Protein 5T8U (pdb70)

Solvent-accessible surface area: 31712 Å² total; per-residue (Å²): 72,52,11,8,0,26,6,97,44,71,40,2,13,31,0,6,0,0,10,13,0,0,7,67,18,4,50,65,0,20,133,52,3,129,88,53,102,140,120,152,5,80,73,20,1,0,0,6,8,71,0,62,106,0,0,4,0,0,55,12,10,33,1,137,63,54,5,59,34,72,58,3,85,148,50,50,10,76,20,0,17,14,40,3,2,11,26,19,40,9,12,16,62,10,0,0,2,0,0,1,0,10,61,48,11,25,0,4,13,0,4,68,0,2,38,42,0,8,122,87,69,18,125,10,131,24,120,28,56,23,55,39,23,0,6,24,91,37,49,64,3,1,13,6,6,22,45,92,56,195,71,6,9,4,0,17,5,12,6,8,2,87,9,89,73,131,23,21,126,104,4,55,103,99,32,5,17,7,66,121,60,54,130,8,61,18,131,63,5,22,97,3,0,13,102,5,1,21,125,36,51,53,138,140,125,86,108,142,126,65,87,154,77,78,81,50,46,132,0,17,145,23,106,76,0,25,65,31,104,45,2,90,129,26,42,88,66,0,124,64,124,95,61,5,53,22,69,101,89,97,45,127,64,73,22,158,36,116,3,32,25,8,32,2,52,8,45,15,32,37,70,139,40,81,7,42,51,12,33,1,39,9,58,5,44,22,14,54,0,0,55,56,5,65,46,8,12,111,81,135,14,30,95,41,145,131,52,15,36,107,32,9,177,80,34,130,12,56,9,80,38,40,8,38,10,0,66,13,13,18,37,138,107,60,39,11,1,0,25,5,103,49,63,43,4,4,36,0,4,0,0,8,14,0,1,2,71,23,1,38,66,1,24,130,34,10,150,66,138,83,174,148,162,11,58,66,15,0,0,0,3,10,86,0,76,113,2,0,3,0,0,50,8,4,12,0,97,33,41,5,28,43,142,39,4,178,116,46,52,13,81,7,0,17,13,41,3,1,9,20,17,40,10,13,18,63,10,0,2,1,0,0,0,0,12,57,45,11,20,12,5,5,0,3,66,0,2,41,45,0,1,126,95,64,20,130,2,133,26,54,46,67,24,64,34,18,0,12,19,108,47,31,68,2,1,10,9,3,29,46,70,64,195,63,7,11,6,0,17,7,11,2,14,4,102,24,110,182,91,22,44,94,113,7,50,44,97,83,103,99,164,102,190,116,153,64,16,19,0,24,112,73,30,132,107,8,65,18,127,66,0,30,87,5,0,12,95,12,0,22,107,74,40,118,189,126,172,165,118,69,92,54,51,126,0,26,154,33,74,79,0,27,141,31,107,78,7,77,58,39,51,104,74,0,104,62,182,104,58,5,47,25,85,92,28,96,42,121,61,46,29,143,28,98,2,28,20,10,66,0,18,3,6,22,28,43,53,154,34,81,8,125,52,13,43,0,24,6,54,1,23,16,18,44,0,0,68,63,2,70,40,13,11,110,79,140,16,108,112,42,139,132,31,16,35,79,28,7,182,155,30,110,9,41,6,33,36,20,13,57,5,0,70,15,14,22,24,140,104

Organism: Plasmodium falciparum (isolate 3D7) (NCBI:txid36329)

Structure (mmCIF, N/CA/C/O backbone):
data_5T8U
#
_entry.id   5T8U
#
_cell.length_a   120.240
_cell.length_b   120.240
_cell.length_c   134.920
_cell.angle_alpha   90.00
_cell.angle_beta   90.00
_cell.angle_gamma   120.00
#
_symmetry.space_group_name_H-M   'P 32 2 1'
#
loop_
_entity.id
_entity.type
_entity.pdbx_description
1 polymer 'Lipoate-protein ligase 1'
2 non-polymer 'LIPOIC ACID'
3 water water
#
loop_
_atom_site.group_PDB
_atom_site.id
_atom_site.type_symbol
_atom_site.label_atom_id
_atom_site.label_alt_id
_atom_site.label_comp_id
_atom_site.label_asym_id
_atom_site.label_entity_id
_atom_site.label_seq_id
_atom_site.pdbx_PDB_ins_code
_atom_site.Cartn_x
_atom_site.Cartn_y
_atom_site.Cartn_z
_atom_site.occupancy
_atom_site.B_iso_or_equiv
_atom_site.auth_seq_id
_atom_site.auth_comp_id
_atom_site.auth_asym_id
_atom_site.auth_atom_id
_atom_site.pdbx_PDB_model_num
ATOM 1 N N . GLY A 1 11 ? 77.403 703.539 305.533 1.00 98.57 21 GLY A N 1
ATOM 2 C CA . GLY A 1 11 ? 78.735 702.968 305.601 1.00 96.62 21 GLY A CA 1
ATOM 3 C C . GLY A 1 11 ? 78.795 701.554 305.055 1.00 88.34 21 GLY A C 1
ATOM 4 O O . GLY A 1 11 ? 77.759 700.953 304.773 1.00 92.82 21 GLY A O 1
ATOM 7 N N . PRO A 1 12 ? 80.006 701.018 304.905 1.00 67.00 22 PRO A N 1
ATOM 8 C CA . PRO A 1 12 ? 80.148 699.660 304.367 1.00 61.01 22 PRO A CA 1
ATOM 9 C C . PRO A 1 12 ? 79.421 698.634 305.224 1.00 61.39 22 PRO A C 1
ATOM 10 O O . PRO A 1 12 ? 79.094 698.872 306.389 1.00 62.31 22 PRO A O 1
ATOM 21 N N . LEU A 1 13 ? 79.171 697.471 304.623 1.00 64.59 23 LEU A N 1
ATOM 22 C CA . LEU A 1 13 ? 78.400 696.411 305.257 1.00 64.63 23 LEU A CA 1
ATOM 23 C C . LEU A 1 13 ? 79.156 695.092 305.203 1.00 65.19 23 LEU A C 1
ATOM 24 O O . LEU A 1 13 ? 79.817 694.776 304.207 1.00 62.99 23 LEU A O 1
ATOM 40 N N . VAL A 1 14 ? 79.035 694.324 306.282 1.00 71.40 24 VAL A N 1
ATOM 41 C CA . VAL A 1 14 ? 79.570 692.972 306.375 1.00 71.19 24 VAL A CA 1
ATOM 42 C C . VAL A 1 14 ? 78.396 692.056 306.695 1.00 68.64 24 VAL A C 1
ATOM 43 O O . VAL A 1 14 ? 77.798 692.156 307.775 1.00 73.23 24 VAL A O 1
ATOM 56 N N . LEU A 1 15 ? 78.063 691.171 305.762 1.00 59.92 25 LEU A N 1
ATOM 57 C CA . LEU A 1 15 ? 76.923 690.276 305.876 1.00 58.32 25 LEU A CA 1
ATOM 58 C C . LEU A 1 15 ? 77.416 688.836 305.922 1.00 62.11 25 LEU A C 1
ATOM 59 O O . LEU A 1 15 ? 78.417 688.488 305.284 1.00 59.87 25 LEU A O 1
ATOM 75 N N . VAL A 1 16 ? 76.711 688.003 306.682 1.00 70.84 26 VAL A N 1
ATOM 76 C CA . VAL A 1 16 ? 77.088 686.611 306.884 1.00 74.76 26 VAL A CA 1
ATOM 77 C C . VAL A 1 16 ? 75.843 685.747 306.759 1.00 72.24 26 VAL A C 1
ATOM 78 O O . VAL A 1 16 ? 74.749 686.152 307.169 1.00 76.85 26 VAL A O 1
ATOM 91 N N . SER A 1 17 ? 76.011 684.558 306.188 1.00 59.62 27 SER A N 1
ATOM 92 C CA . SER A 1 17 ? 74.953 683.560 306.112 1.00 60.09 27 SER A CA 1
ATOM 93 C C . SER A 1 17 ? 75.468 682.268 306.727 1.00 62.63 27 SER A C 1
ATOM 94 O O . SER A 1 17 ? 76.444 681.691 306.236 1.00 62.67 27 SER A O 1
ATOM 102 N N . ASN A 1 18 ? 74.821 681.823 307.804 0.92 63.95 28 ASN A N 1
ATOM 103 C CA . ASN A 1 18 ? 75.176 680.550 308.416 0.92 66.03 28 ASN A CA 1
ATOM 104 C C . ASN A 1 18 ? 74.542 679.363 307.706 0.92 67.13 28 ASN A C 1
ATOM 105 O O . ASN A 1 18 ? 74.916 678.220 307.993 0.92 65.50 28 ASN A O 1
ATOM 116 N N . ASN A 1 19 ? 73.602 679.600 306.795 1.00 75.61 29 ASN A N 1
ATOM 117 C CA . ASN A 1 19 ? 73.056 678.518 305.991 1.00 76.78 29 ASN A CA 1
ATOM 118 C C . ASN A 1 19 ? 74.152 677.923 305.115 1.00 74.66 29 ASN A C 1
ATOM 119 O O . ASN A 1 19 ? 75.110 678.601 304.733 1.00 74.64 29 ASN A O 1
ATOM 130 N N . GLN A 1 20 ? 74.007 676.634 304.798 0.97 71.75 30 GLN A N 1
ATOM 131 C CA . GLN A 1 20 ? 75.039 675.901 304.074 0.97 69.92 30 GLN A CA 1
ATOM 132 C C . GLN A 1 20 ? 74.495 675.229 302.817 0.97 71.16 30 GLN A C 1
ATOM 133 O O . GLN A 1 20 ? 75.100 674.272 302.322 0.97 71.12 30 GLN A O 1
ATOM 147 N N . ASN A 1 21 ? 73.374 675.709 302.285 0.92 74.18 31 ASN A N 1
ATOM 148 C CA . ASN A 1 21 ? 72.807 675.187 301.049 0.92 74.78 31 ASN A CA 1
ATOM 149 C C . ASN A 1 21 ? 73.202 676.097 299.894 0.92 71.53 31 ASN A C 1
ATOM 150 O O . ASN A 1 21 ? 73.007 677.315 299.962 0.92 71.20 31 ASN A O 1
ATOM 161 N N . ILE A 1 22 ? 73.756 675.502 298.835 1.00 67.04 32 ILE A N 1
ATOM 162 C CA . ILE A 1 22 ? 74.262 676.295 297.717 1.00 63.85 32 ILE A CA 1
ATOM 163 C C . ILE A 1 22 ? 73.139 677.107 297.083 1.00 60.67 32 ILE A C 1
ATOM 164 O O . ILE A 1 22 ? 73.320 678.283 296.743 1.00 59.45 32 ILE A O 1
ATOM 180 N N . HIS A 1 23 ? 71.962 676.500 296.913 1.00 59.75 33 HIS A N 1
ATOM 181 C CA . HIS A 1 23 ? 70.844 677.218 296.310 1.00 60.99 33 HIS A CA 1
ATOM 182 C C . HIS A 1 23 ? 70.365 678.345 297.214 1.00 60.54 33 HIS A C 1
ATOM 183 O O . HIS A 1 23 ? 70.038 679.438 296.737 1.00 61.48 33 HIS A O 1
ATOM 197 N N . PHE A 1 24 ? 70.322 678.097 298.524 0.87 56.64 34 PHE A N 1
ATOM 198 C CA . PHE A 1 24 ? 69.877 679.119 299.463 0.87 54.23 34 PHE A CA 1
ATOM 199 C C . PHE A 1 24 ? 70.816 680.319 299.446 0.87 53.55 34 PHE A C 1
ATOM 200 O O . PHE A 1 24 ? 70.378 681.468 299.304 0.87 51.01 34 PHE A O 1
ATOM 217 N N . ASN A 1 25 ? 72.120 680.067 299.580 1.00 61.63 35 ASN A N 1
ATOM 218 C CA . ASN A 1 25 ? 73.086 681.161 299.616 1.00 64.81 35 ASN A CA 1
ATOM 219 C C . ASN A 1 25 ? 73.165 681.879 298.275 1.00 62.68 35 ASN A C 1
ATOM 220 O O . ASN A 1 25 ? 73.355 683.099 298.232 1.00 62.38 35 ASN A O 1
ATOM 231 N N . LEU A 1 26 ? 73.041 681.143 297.168 0.93 60.29 36 LEU A N 1
ATOM 232 C CA . LEU A 1 26 ? 72.985 681.797 295.865 0.93 58.86 36 LEU A CA 1
ATOM 233 C C . LEU A 1 26 ? 71.750 682.681 295.746 0.93 60.25 36 LEU A C 1
ATOM 234 O O . LEU A 1 26 ? 71.808 683.749 295.124 0.93 60.18 36 LEU A O 1
ATOM 250 N N . SER A 1 27 ? 70.630 682.261 296.340 0.96 61.08 37 SER A N 1
ATOM 251 C CA . SER A 1 27 ? 69.440 683.105 296.348 0.96 59.66 37 SER A CA 1
ATOM 252 C C . SER A 1 27 ? 69.668 684.361 297.181 0.96 59.19 37 SER A C 1
ATOM 253 O O . SER A 1 27 ? 69.235 685.454 296.797 0.96 55.99 37 SER A O 1
ATOM 261 N N . LEU A 1 28 ? 70.341 684.225 298.327 1.00 63.69 38 LEU A N 1
ATOM 262 C CA . LEU A 1 28 ? 70.720 685.400 299.107 1.00 66.04 38 LEU A CA 1
ATOM 263 C C . LEU A 1 28 ? 71.574 686.349 298.276 1.00 65.85 38 LEU A C 1
ATOM 264 O O . LEU A 1 28 ? 71.298 687.551 298.201 1.00 67.25 38 LEU A O 1
ATOM 280 N N . GLU A 1 29 ? 72.625 685.819 297.648 1.00 62.26 39 GLU A N 1
ATOM 281 C CA . GLU A 1 29 ? 73.511 686.634 296.823 1.00 60.76 39 GLU A CA 1
ATOM 282 C C . GLU A 1 29 ? 72.731 687.381 295.748 1.00 60.46 39 GLU A C 1
ATOM 283 O O . GLU A 1 29 ? 72.887 688.597 295.576 1.00 59.96 39 GLU A O 1
ATOM 295 N N . ASN A 1 30 ? 71.882 686.662 295.008 1.00 60.46 40 ASN A N 1
ATOM 296 C CA . ASN A 1 30 ? 71.105 687.301 293.952 1.00 60.85 40 ASN A CA 1
ATOM 297 C C . ASN A 1 30 ? 70.155 688.348 294.515 1.00 60.19 40 ASN A C 1
ATOM 298 O O . ASN A 1 30 ? 69.897 689.366 293.863 1.00 60.84 40 ASN A O 1
ATOM 309 N N . PHE A 1 31 ? 69.625 688.121 295.719 1.00 61.23 41 PHE A N 1
ATOM 310 C CA . PHE A 1 31 ? 68.733 689.106 296.322 1.00 61.86 41 PHE A CA 1
ATOM 311 C C . PHE A 1 31 ? 69.497 690.361 296.721 1.00 61.95 41 PHE A C 1
ATOM 312 O O . PHE A 1 31 ? 68.973 691.475 296.614 1.00 64.46 41 PHE A O 1
ATOM 329 N N . LEU A 1 32 ? 70.737 690.201 297.185 1.00 59.97 42 LEU A N 1
ATOM 330 C CA . LEU A 1 32 ? 71.554 691.360 297.522 1.00 59.58 42 LEU A CA 1
ATOM 331 C C . LEU A 1 32 ? 71.923 692.146 296.272 1.00 62.44 42 LEU A C 1
ATOM 332 O O . LEU A 1 32 ? 71.873 693.382 296.271 1.00 63.70 42 LEU A O 1
ATOM 348 N N . LEU A 1 33 ? 72.288 691.447 295.194 1.00 64.53 43 LEU A N 1
ATOM 349 C CA . LEU A 1 33 ? 72.605 692.130 293.944 1.00 65.58 43 LEU A CA 1
ATOM 350 C C . LEU A 1 33 ? 71.388 692.858 293.384 1.00 65.98 43 LEU A C 1
ATOM 351 O O . LEU A 1 33 ? 71.502 693.992 292.903 1.00 68.23 43 LEU A O 1
ATOM 367 N N . ASN A 1 34 ? 70.217 692.227 293.430 1.00 64.62 44 ASN A N 1
ATOM 368 C CA . ASN A 1 34 ? 69.013 692.797 292.839 1.00 67.75 44 ASN A CA 1
ATOM 369 C C . ASN A 1 34 ? 68.282 693.767 293.761 1.00 67.91 44 ASN A C 1
ATOM 370 O O . ASN A 1 34 ? 67.278 694.353 293.343 1.00 72.47 44 ASN A O 1
ATOM 381 N N . ASN A 1 35 ? 68.754 693.954 294.996 0.88 61.56 45 ASN A N 1
ATOM 382 C CA . ASN A 1 35 ? 68.150 694.915 295.913 0.88 60.84 45 ASN A CA 1
ATOM 383 C C . ASN A 1 35 ? 69.218 695.737 296.625 0.88 61.07 45 ASN A C 1
ATOM 384 O O . ASN A 1 35 ? 69.014 696.175 297.762 0.88 61.67 45 ASN A O 1
ATOM 395 N N . TYR A 1 36 ? 70.354 695.954 295.964 1.00 62.88 46 TYR A N 1
ATOM 396 C CA . TYR A 1 36 ? 71.482 696.692 296.520 1.00 65.99 46 TYR A CA 1
ATOM 397 C C . TYR A 1 36 ? 71.042 697.996 297.177 1.00 71.27 46 TYR A C 1
ATOM 398 O O . TYR A 1 36 ? 71.079 698.121 298.406 1.00 72.66 46 TYR A O 1
ATOM 416 N N . ASN A 1 37 ? 70.600 698.964 296.370 1.00 73.98 47 ASN A N 1
ATOM 417 C CA . ASN A 1 37 ? 70.307 700.299 296.881 1.00 78.10 47 ASN A CA 1
ATOM 418 C C . ASN A 1 37 ? 69.218 700.314 297.948 1.00 80.41 47 ASN A C 1
ATOM 419 O O . ASN A 1 37 ? 69.048 701.342 298.612 1.00 81.26 47 ASN A O 1
ATOM 430 N N . ASP A 1 38 ? 68.483 699.218 298.134 1.00 82.92 48 ASP A N 1
ATOM 431 C CA . ASP A 1 38 ? 67.413 699.157 299.120 1.00 84.67 48 ASP A CA 1
ATOM 432 C C . ASP A 1 38 ? 67.756 698.303 300.331 1.00 83.78 48 ASP A C 1
ATOM 433 O O . ASP A 1 38 ? 66.901 698.130 301.208 1.00 85.54 48 ASP A O 1
ATOM 442 N N . LEU A 1 39 ? 68.978 697.774 300.416 1.00 81.31 49 LEU A N 1
ATOM 443 C CA . LEU A 1 39 ? 69.271 696.778 301.441 1.00 79.87 49 LEU A CA 1
ATOM 444 C C . LEU A 1 39 ? 69.032 697.323 302.845 1.00 80.05 49 LEU A C 1
ATOM 445 O O . LEU A 1 39 ? 68.559 696.595 303.725 1.00 81.66 49 LEU A O 1
ATOM 461 N N . LEU A 1 40 ? 69.341 698.602 303.077 1.00 76.72 50 LEU A N 1
ATOM 462 C CA . LEU A 1 40 ? 69.169 699.159 304.415 1.00 76.94 50 LEU A CA 1
ATOM 463 C C . LEU A 1 40 ? 67.737 699.023 304.916 1.00 78.77 50 LEU A C 1
ATOM 464 O O . LEU A 1 40 ? 67.519 699.026 306.132 1.00 77.42 50 LEU A O 1
ATOM 480 N N . LYS A 1 41 ? 66.758 698.906 304.015 1.00 84.84 51 LYS A N 1
ATOM 481 C CA . LYS A 1 41 ? 65.385 698.672 304.448 1.00 87.72 51 LYS A CA 1
ATOM 482 C C . LYS A 1 41 ? 65.127 697.191 304.699 1.00 86.09 51 LYS A C 1
ATOM 483 O O . LYS A 1 41 ? 64.433 696.835 305.658 1.00 87.63 51 LYS A O 1
ATOM 502 N N . TYR A 1 42 ? 65.674 696.314 303.853 1.00 84.78 52 TYR A N 1
ATOM 503 C CA . TYR A 1 42 ? 65.511 694.882 304.079 1.00 84.55 52 TYR A CA 1
ATOM 504 C C . TYR A 1 42 ? 66.270 694.442 305.322 1.00 83.75 52 TYR A C 1
ATOM 505 O O . TYR A 1 42 ? 65.757 693.652 306.123 1.00 84.94 52 TYR A O 1
ATOM 523 N N . LEU A 1 43 ? 67.489 694.941 305.504 1.00 83.60 53 LEU A N 1
ATOM 524 C CA . LEU A 1 43 ? 68.048 694.992 306.842 1.00 84.73 53 LEU A CA 1
ATOM 525 C C . LEU A 1 43 ? 67.237 695.981 307.673 1.00 87.31 53 LEU A C 1
ATOM 526 O O . LEU A 1 43 ? 66.598 696.894 307.144 1.00 94.26 53 LEU A O 1
ATOM 542 N N . ASN A 1 44 ? 67.253 695.790 308.991 1.00 74.83 54 ASN A N 1
ATOM 543 C CA . ASN A 1 44 ? 66.483 696.641 309.890 1.00 75.83 54 ASN A CA 1
ATOM 544 C C . ASN A 1 44 ? 67.270 697.862 310.354 1.00 75.32 54 ASN A C 1
ATOM 545 O O . ASN A 1 44 ? 67.011 698.387 311.447 1.00 77.71 54 ASN A O 1
ATOM 556 N N . ILE A 1 45 ? 68.222 698.331 309.548 0.82 71.79 55 ILE A N 1
ATOM 557 C CA . ILE A 1 45 ? 69.072 699.460 309.907 0.82 72.18 55 ILE A CA 1
ATOM 558 C C . ILE A 1 45 ? 68.286 700.755 309.747 0.82 77.86 55 ILE A C 1
ATOM 559 O O . ILE A 1 45 ? 67.960 701.425 310.734 0.82 80.18 55 ILE A O 1
ATOM 575 N N . ASN A 1 46 ? 67.974 701.114 308.504 1.00 84.86 56 ASN A N 1
ATOM 576 C CA . ASN A 1 46 ? 67.280 702.355 308.199 1.00 89.71 56 ASN A CA 1
ATOM 577 C C . ASN A 1 46 ? 66.063 702.061 307.333 1.00 95.27 56 ASN A C 1
ATOM 578 O O . ASN A 1 46 ? 65.947 700.993 306.728 1.00 93.10 56 ASN A O 1
ATOM 583 N N . THR A 1 47 ? 65.148 703.030 307.285 0.97 108.13 57 THR A N 1
ATOM 584 C CA . THR A 1 47 ? 63.917 702.905 306.516 0.97 112.72 57 THR A CA 1
ATOM 585 C C . THR A 1 47 ? 63.888 703.764 305.262 0.97 114.13 57 THR A C 1
ATOM 586 O O . THR A 1 47 ? 63.174 703.422 304.316 0.97 114.69 57 THR A O 1
ATOM 597 N N . ILE A 1 48 ? 64.640 704.864 305.225 0.92 113.57 58 ILE A N 1
ATOM 598 C CA . ILE A 1 48 ? 64.601 705.814 304.113 0.92 114.90 58 ILE A CA 1
ATOM 599 C C . ILE A 1 48 ? 65.885 705.753 303.291 0.92 116.10 58 ILE A C 1
ATOM 600 O O . ILE A 1 48 ? 65.855 705.431 302.102 0.92 113.74 58 ILE A O 1
ATOM 616 N N . GLU A 1 49 ? 67.023 706.073 303.907 1.00 123.13 59 GLU A N 1
ATOM 617 C CA . GLU A 1 49 ? 68.279 706.176 303.175 1.00 123.89 59 GLU A CA 1
ATOM 618 C C . GLU A 1 49 ? 68.506 704.949 302.302 1.00 119.11 59 GLU A C 1
ATOM 619 O O . GLU A 1 49 ? 68.245 703.815 302.711 1.00 120.89 59 GLU A O 1
ATOM 631 N N . LYS A 1 50 ? 68.992 705.192 301.089 1.00 108.25 60 LYS A N 1
ATOM 632 C CA . LYS A 1 50 ? 69.269 704.145 300.121 1.00 101.99 60 LYS A CA 1
ATOM 633 C C . LYS A 1 50 ? 70.774 703.933 300.013 1.00 94.01 60 LYS A C 1
ATOM 634 O O . LYS A 1 50 ? 71.565 704.862 300.199 1.00 97.29 60 LYS A O 1
ATOM 653 N N . PHE A 1 51 ? 71.158 702.700 299.703 0.86 77.04 61 PHE A N 1
ATOM 654 C CA . PHE A 1 51 ? 72.523 702.246 299.915 0.86 68.97 61 PHE A CA 1
ATOM 655 C C . PHE A 1 51 ? 73.372 702.409 298.661 0.86 70.29 61 PHE A C 1
ATOM 656 O O . PHE A 1 51 ? 72.896 702.217 297.539 0.86 67.92 61 PHE A O 1
ATOM 673 N N . ASN A 1 52 ? 74.642 702.767 298.870 1.00 80.17 62 ASN A N 1
ATOM 674 C CA . ASN A 1 52 ? 75.573 702.944 297.761 1.00 81.91 62 ASN A CA 1
ATOM 675 C C . ASN A 1 52 ? 77.002 702.573 298.143 1.00 76.43 62 ASN A C 1
ATOM 676 O O . ASN A 1 52 ? 77.926 702.902 297.388 1.00 76.89 62 ASN A O 1
ATOM 687 N N . GLU A 1 53 ? 77.221 701.901 299.264 1.00 67.77 63 GLU A N 1
ATOM 688 C CA . GLU A 1 53 ? 78.543 701.657 299.817 1.00 63.57 63 GLU A CA 1
ATOM 689 C C . GLU A 1 53 ? 78.969 700.215 299.582 1.00 57.63 63 GLU A C 1
ATOM 690 O O . GLU A 1 53 ? 78.172 699.374 299.156 1.00 54.14 63 GLU A O 1
ATOM 702 N N . PRO A 1 54 ? 80.234 699.887 299.851 1.00 56.23 64 PRO A N 1
ATOM 703 C CA . PRO A 1 54 ? 80.704 698.517 299.615 1.00 54.87 64 PRO A CA 1
ATOM 704 C C . PRO A 1 54 ? 80.025 697.502 300.523 1.00 55.57 64 PRO A C 1
ATOM 705 O O . PRO A 1 54 ? 79.582 697.816 301.630 1.00 53.00 64 PRO A O 1
ATOM 716 N N . ILE A 1 55 ? 79.958 696.263 300.034 1.00 58.82 65 ILE A N 1
ATOM 717 C CA . ILE A 1 55 ? 79.415 695.137 300.786 1.00 57.70 65 ILE A CA 1
ATOM 718 C C . ILE A 1 55 ? 80.372 693.962 300.673 1.00 56.77 65 ILE A C 1
ATOM 719 O O . ILE A 1 55 ? 80.878 693.662 299.584 1.00 55.27 65 ILE A O 1
ATOM 735 N N . LEU A 1 56 ? 80.607 693.292 301.799 1.00 54.55 66 LEU A N 1
ATOM 736 C CA . LEU A 1 56 ? 81.283 692.003 301.831 1.00 54.61 66 LEU A CA 1
ATOM 737 C C . LEU A 1 56 ? 80.333 690.983 302.436 1.00 57.33 66 LEU A C 1
ATOM 738 O O . LEU A 1 56 ? 79.831 691.187 303.543 1.00 58.52 66 LEU A O 1
ATOM 754 N N . PHE A 1 57 ? 80.089 689.890 301.717 1.00 61.06 67 PHE A N 1
ATOM 755 C CA . PHE A 1 57 ? 79.165 688.851 302.156 1.00 61.54 67 PHE A CA 1
ATOM 756 C C . PHE A 1 57 ? 79.895 687.516 302.176 1.00 63.55 67 PHE A C 1
ATOM 757 O O . PHE A 1 57 ? 80.425 687.080 301.149 1.00 63.02 67 PHE A O 1
ATOM 774 N N . LEU A 1 58 ? 79.913 686.869 303.339 1.00 65.29 68 LEU A N 1
ATOM 775 C CA . LEU A 1 58 ? 80.643 685.623 303.535 1.00 66.09 68 LEU A CA 1
ATOM 776 C C . LEU A 1 58 ? 79.666 684.470 303.716 1.00 64.72 68 LEU A C 1
ATOM 777 O O . LEU A 1 58 ? 78.640 684.615 304.387 1.00 67.24 68 LEU A O 1
ATOM 793 N N . TRP A 1 59 ? 79.985 683.324 303.116 0.97 58.73 69 TRP A N 1
ATOM 794 C CA . TRP A 1 59 ? 79.069 682.192 303.148 0.97 57.60 69 TRP A CA 1
ATOM 795 C C . TRP A 1 59 ? 79.825 680.921 302.797 0.97 61.98 69 TRP A C 1
ATOM 796 O O . TRP A 1 59 ? 80.862 680.957 302.133 0.97 62.17 69 TRP A O 1
ATOM 817 N N . ARG A 1 60 ? 79.292 679.793 303.259 1.00 66.66 70 ARG A N 1
ATOM 818 C CA . ARG A 1 60 ? 79.868 678.484 302.990 1.00 69.48 70 ARG A CA 1
ATOM 819 C C . ARG A 1 60 ? 78.770 677.541 302.522 1.00 68.82 70 ARG A C 1
ATOM 820 O O . ARG A 1 60 ? 77.594 677.726 302.843 1.00 70.52 70 ARG A O 1
ATOM 841 N N . ASN A 1 61 ? 79.166 676.527 301.756 1.00 65.37 71 ASN A N 1
ATOM 842 C CA . ASN A 1 61 ? 78.227 675.569 301.194 1.00 65.78 71 ASN A CA 1
ATOM 843 C C . ASN A 1 61 ? 78.748 674.155 301.400 1.00 69.07 71 ASN A C 1
ATOM 844 O O . ASN A 1 61 ? 79.959 673.916 301.406 1.00 66.43 71 ASN A O 1
ATOM 855 N N . ASN A 1 62 ? 77.818 673.222 301.564 1.00 81.20 72 ASN A N 1
ATOM 856 C CA . ASN A 1 62 ? 78.164 671.815 301.709 1.00 86.22 72 ASN A CA 1
ATOM 857 C C . ASN A 1 62 ? 78.555 671.256 300.340 1.00 86.78 72 ASN A C 1
ATOM 858 O O . ASN A 1 62 ? 78.720 671.988 299.359 1.00 87.67 72 ASN A O 1
ATOM 869 N N . ARG A 1 63 ? 78.704 669.935 300.265 1.00 86.27 73 ARG A N 1
ATOM 870 C CA . ARG A 1 63 ? 79.201 669.287 299.056 1.00 86.29 73 ARG A CA 1
ATOM 871 C C . ARG A 1 63 ? 78.335 669.655 297.857 1.00 83.90 73 ARG A C 1
ATOM 872 O O . ARG A 1 63 ? 77.155 669.297 297.800 1.00 86.99 73 ARG A O 1
ATOM 893 N N . SER A 1 64 ? 78.922 670.370 296.896 1.00 79.39 74 SER A N 1
ATOM 894 C CA . SER A 1 64 ? 78.152 670.900 295.779 1.00 76.87 74 SER A CA 1
ATOM 895 C C . SER A 1 64 ? 79.025 671.006 294.536 1.00 77.57 74 SER A C 1
ATOM 896 O O . SER A 1 64 ? 80.255 671.060 294.613 1.00 76.24 74 SER A O 1
ATOM 904 N N . ILE A 1 65 ? 78.358 671.034 293.383 1.00 80.06 75 ILE A N 1
ATOM 905 C CA . ILE A 1 65 ? 78.970 671.350 292.096 1.00 79.93 75 ILE A CA 1
ATOM 906 C C . ILE A 1 65 ? 78.227 672.553 291.536 1.00 78.02 75 ILE A C 1
ATOM 907 O O . ILE A 1 65 ? 77.009 672.491 291.322 1.00 80.38 75 ILE A O 1
ATOM 923 N N . ILE A 1 66 ? 78.950 673.645 291.304 1.00 70.82 76 ILE A N 1
ATOM 924 C CA . ILE A 1 66 ? 78.381 674.857 290.729 1.00 68.75 76 ILE A CA 1
ATOM 925 C C . ILE A 1 66 ? 78.997 675.034 289.349 1.00 74.10 76 ILE A C 1
ATOM 926 O O . ILE A 1 66 ? 80.225 675.093 289.209 1.00 72.29 76 ILE A O 1
ATOM 942 N N . ILE A 1 67 ? 78.142 675.124 288.333 1.00 85.70 77 ILE A N 1
ATOM 943 C CA . ILE A 1 67 ? 78.564 674.986 286.944 1.00 89.89 77 ILE A CA 1
ATOM 944 C C . ILE A 1 67 ? 78.990 676.334 286.377 1.00 87.66 77 ILE A C 1
ATOM 945 O O . ILE A 1 67 ? 80.185 676.598 286.203 1.00 91.74 77 ILE A O 1
ATOM 961 N N . GLY A 1 68 ? 78.019 677.191 286.078 1.00 77.52 78 GLY A N 1
ATOM 962 C CA . GLY A 1 68 ? 78.284 678.432 285.376 1.00 72.75 78 GLY A CA 1
ATOM 963 C C . GLY A 1 68 ? 77.166 678.757 284.408 1.00 70.68 78 GLY A C 1
ATOM 964 O O . GLY A 1 68 ? 76.604 677.854 283.781 1.00 73.52 78 GLY A O 1
ATOM 968 N N . LYS A 1 69 ? 76.839 680.044 284.271 1.00 63.88 79 LYS A N 1
ATOM 969 C CA . LYS A 1 69 ? 75.641 680.433 283.534 1.00 63.06 79 LYS A CA 1
ATOM 970 C C . LYS A 1 69 ? 75.613 679.862 282.123 1.00 65.87 79 LYS A C 1
ATOM 971 O O . LYS A 1 69 ? 74.533 679.575 281.593 1.00 67.74 79 LYS A O 1
ATOM 990 N N . ASN A 1 70 ? 76.779 679.681 281.499 1.00 67.14 80 ASN A N 1
ATOM 991 C CA . ASN A 1 70 ? 76.855 679.332 280.084 1.00 67.79 80 ASN A CA 1
ATOM 992 C C . ASN A 1 70 ? 77.578 678.012 279.835 1.00 68.00 80 ASN A C 1
ATOM 993 O O . ASN A 1 70 ? 77.982 677.741 278.701 1.00 71.58 80 ASN A O 1
ATOM 1004 N N . GLN A 1 71 ? 77.744 677.182 280.856 0.92 65.52 81 GLN A N 1
ATOM 1005 C CA . GLN A 1 71 ? 78.427 675.909 280.691 0.92 65.64 81 GLN A CA 1
ATOM 1006 C C . GLN A 1 71 ? 77.431 674.783 280.428 0.92 70.98 81 GLN A C 1
ATOM 1007 O O . GLN A 1 71 ? 76.251 674.864 280.778 0.92 69.16 81 GLN A O 1
ATOM 1021 N N . ASN A 1 72 ? 77.928 673.723 279.795 0.95 80.70 82 ASN A N 1
ATOM 1022 C CA . ASN A 1 72 ? 77.145 672.525 279.518 0.95 85.97 82 ASN A CA 1
ATOM 1023 C C . ASN A 1 72 ? 77.402 671.513 280.627 0.95 86.47 82 ASN A C 1
ATOM 1024 O O . ASN A 1 72 ? 78.544 671.090 280.834 0.95 86.84 82 ASN A O 1
ATOM 1035 N N . ILE A 1 73 ? 76.339 671.123 281.334 1.00 86.17 83 ILE A N 1
ATOM 1036 C CA . ILE A 1 73 ? 76.499 670.271 282.510 1.00 86.27 83 ILE A CA 1
ATOM 1037 C C . ILE A 1 73 ? 77.072 668.914 282.120 1.00 87.92 83 ILE A C 1
ATOM 1038 O O . ILE A 1 73 ? 77.871 668.326 282.859 1.00 90.02 83 ILE A O 1
ATOM 1054 N N . TRP A 1 74 ? 76.685 668.399 280.951 1.00 84.99 84 TRP A N 1
ATOM 1055 C CA . TRP A 1 74 ? 77.053 667.039 280.575 1.00 88.21 84 TRP A CA 1
ATOM 1056 C C . TRP A 1 74 ? 78.529 666.906 280.227 1.00 88.08 84 TRP A C 1
ATOM 1057 O O . TRP A 1 74 ? 79.081 665.806 280.336 1.00 87.53 84 TRP A O 1
ATOM 1078 N N . SER A 1 75 ? 79.176 667.993 279.811 0.97 89.74 85 SER A N 1
ATOM 1079 C CA . SER A 1 75 ? 80.586 667.950 279.443 0.97 91.70 85 SER A CA 1
ATOM 1080 C C . SER A 1 75 ? 81.515 668.106 280.639 0.97 92.45 85 SER A C 1
ATOM 1081 O O . SER A 1 75 ? 82.615 667.540 280.636 0.97 93.08 85 SER A O 1
ATOM 1089 N N . GLU A 1 76 ? 81.101 668.858 281.658 0.91 94.28 86 GLU A N 1
ATOM 1090 C CA . GLU A 1 76 ? 81.958 669.138 282.803 0.91 93.79 86 GLU A CA 1
ATOM 1091 C C . GLU A 1 76 ? 81.742 668.172 283.957 0.91 94.64 86 GLU A C 1
ATOM 1092 O O . GLU A 1 76 ? 82.689 667.884 284.698 0.91 94.33 86 GLU A O 1
ATOM 1104 N N . CYS A 1 77 ? 80.524 667.666 284.129 1.00 98.38 87 CYS A N 1
ATOM 1105 C CA . CYS A 1 77 ? 80.158 666.881 285.298 1.00 98.83 87 CYS A CA 1
ATOM 1106 C C . CYS A 1 77 ? 79.973 665.416 284.929 1.00 101.41 87 CYS A C 1
ATOM 1107 O O . CYS A 1 77 ? 79.461 665.095 283.852 1.00 103.16 87 CYS A O 1
ATOM 1115 N N . ASN A 1 78 ? 80.398 664.531 285.832 1.00 102.63 88 ASN A N 1
ATOM 1116 C CA . ASN A 1 78 ? 80.089 663.105 285.745 1.00 106.51 88 ASN A CA 1
ATOM 1117 C C . ASN A 1 78 ? 78.924 662.849 286.699 1.00 104.87 88 ASN A C 1
ATOM 1118 O O . ASN A 1 78 ? 79.090 662.401 287.833 1.00 105.43 88 ASN A O 1
ATOM 1129 N N . LEU A 1 79 ? 77.719 663.145 286.206 1.00 100.55 89 LEU A N 1
ATOM 1130 C CA . LEU A 1 79 ? 76.539 663.210 287.064 1.00 99.89 89 LEU A CA 1
ATOM 1131 C C . LEU A 1 79 ? 76.335 661.927 287.859 1.00 99.87 89 LEU A C 1
ATOM 1132 O O . LEU A 1 79 ? 75.862 661.965 289.000 1.00 102.17 89 LEU A O 1
ATOM 1148 N N . LYS A 1 80 ? 76.671 660.778 287.268 1.00 93.28 90 LYS A N 1
ATOM 1149 C CA . LYS A 1 80 ? 76.453 659.501 287.941 1.00 92.79 90 LYS A CA 1
ATOM 1150 C C . LYS A 1 80 ? 77.061 659.503 289.339 1.00 96.20 90 LYS A C 1
ATOM 1151 O O . LYS A 1 80 ? 76.394 659.164 290.324 1.00 95.33 90 LYS A O 1
ATOM 1155 N N . ASN A 1 81 ? 78.334 659.889 289.444 1.00 106.42 91 ASN A N 1
ATOM 1156 C CA . ASN A 1 81 ? 78.994 659.900 290.744 1.00 109.02 91 ASN A CA 1
ATOM 1157 C C . ASN A 1 81 ? 78.448 660.997 291.644 1.00 104.54 91 ASN A C 1
ATOM 1158 O O . ASN A 1 81 ? 78.470 660.857 292.872 1.00 108.09 91 ASN A O 1
ATOM 1169 N N . ILE A 1 82 ? 77.951 662.087 291.060 1.00 91.89 92 ILE A N 1
ATOM 1170 C CA . ILE A 1 82 ? 77.366 663.148 291.868 1.00 85.96 92 ILE A CA 1
ATOM 1171 C C . ILE A 1 82 ? 76.124 662.632 292.577 1.00 85.22 92 ILE A C 1
ATOM 1172 O O . ILE A 1 82 ? 75.992 662.745 293.801 1.00 86.17 92 ILE A O 1
ATOM 1179 N N . LYS A 1 83 ? 75.197 662.046 291.816 1.00 82.62 93 LYS A N 1
ATOM 1180 C CA . LYS A 1 83 ? 73.986 661.496 292.413 1.00 82.43 93 LYS A CA 1
ATOM 1181 C C . LYS A 1 83 ? 74.316 660.356 293.367 1.00 88.90 93 LYS A C 1
ATOM 1182 O O . LYS A 1 83 ? 73.700 660.227 294.431 1.00 83.59 93 LYS A O 1
ATOM 1186 N N . GLU A 1 84 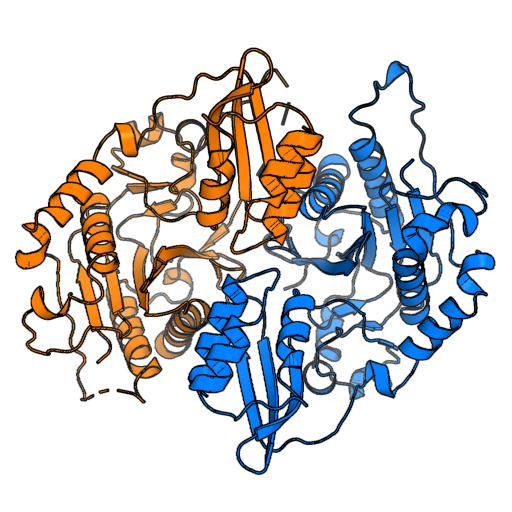? 75.288 659.517 293.001 1.00 108.47 94 GLU A N 1
ATOM 1187 C CA . GLU A 1 84 ? 75.667 658.407 293.869 1.00 115.60 94 GLU A CA 1
ATOM 1188 C C . GLU A 1 84 ? 76.212 658.908 295.201 1.00 111.32 94 GLU A C 1
ATOM 1189 O O . GLU A 1 84 ? 75.969 658.298 296.248 1.00 116.67 94 GLU A O 1
ATOM 1195 N N . ASP A 1 85 ? 76.950 660.016 295.182 1.00 95.36 95 ASP A N 1
ATOM 1196 C CA . ASP A 1 85 ? 77.559 660.570 296.384 1.00 89.04 95 ASP A CA 1
ATOM 1197 C C . ASP A 1 85 ? 76.696 661.625 297.063 1.00 89.47 95 ASP A C 1
ATOM 1198 O O . ASP A 1 85 ? 77.138 662.223 298.050 1.00 85.94 95 ASP A O 1
ATOM 1207 N N . GLY A 1 86 ? 75.489 661.871 296.565 1.00 98.54 96 GLY A N 1
ATOM 1208 C CA . GLY A 1 86 ? 74.608 662.840 297.200 1.00 99.56 96 GLY A CA 1
ATOM 1209 C C . GLY A 1 86 ? 75.150 664.254 297.196 1.00 95.22 96 GLY A C 1
ATOM 1210 O O . GLY A 1 86 ? 75.066 664.951 298.215 1.00 94.79 96 GLY A O 1
ATOM 1214 N N . VAL A 1 87 ? 75.707 664.694 296.071 1.00 90.10 97 VAL A N 1
ATOM 1215 C CA . VAL A 1 87 ? 76.225 666.050 295.921 1.00 86.54 97 VAL A CA 1
ATOM 1216 C C . VAL A 1 87 ? 75.182 666.887 295.196 1.00 83.87 97 VAL A C 1
ATOM 1217 O O . VAL A 1 87 ? 74.593 666.445 294.201 1.00 87.49 97 VAL A O 1
ATOM 1230 N N . LEU A 1 88 ? 74.950 668.097 295.696 0.88 75.32 98 LEU A N 1
ATOM 1231 C CA . LEU A 1 88 ? 73.984 668.996 295.085 0.88 72.24 98 LEU A CA 1
ATOM 1232 C C . LEU A 1 88 ? 74.580 669.644 293.842 0.88 72.05 98 LEU A C 1
ATOM 1233 O O . LEU A 1 88 ? 75.799 669.773 293.707 0.88 69.29 98 LEU A O 1
ATOM 1249 N N . VAL A 1 89 ? 73.704 670.043 292.924 1.00 78.33 99 VAL A N 1
ATOM 1250 C CA . VAL A 1 89 ? 74.099 670.641 291.655 1.00 78.23 99 VAL A CA 1
ATOM 1251 C C . VAL A 1 89 ? 73.428 672.000 291.534 1.00 73.59 99 VAL A C 1
ATOM 1252 O O . VAL A 1 89 ? 72.267 672.166 291.927 1.00 74.50 99 VAL A O 1
ATOM 1265 N N . ALA A 1 90 ? 74.158 672.972 290.992 1.00 66.46 100 ALA A N 1
ATOM 1266 C CA . ALA A 1 90 ? 73.624 674.316 290.838 1.00 62.81 100 ALA A CA 1
ATOM 1267 C C . ALA A 1 90 ? 74.279 674.996 289.644 1.00 62.84 100 ALA A C 1
ATOM 1268 O O . ALA A 1 90 ? 75.359 674.607 289.192 1.00 59.65 100 ALA A O 1
ATOM 1275 N N . ARG A 1 91 ? 73.598 676.021 289.138 0.98 67.11 101 ARG A N 1
ATOM 1276 C CA . ARG A 1 91 ? 74.104 676.864 288.063 0.98 68.36 101 ARG A CA 1
ATOM 1277 C C . ARG A 1 91 ? 74.024 678.310 288.526 0.98 66.47 101 ARG A C 1
ATOM 1278 O O . ARG A 1 91 ? 72.933 678.807 288.825 0.98 67.52 101 ARG A O 1
ATOM 1299 N N . ARG A 1 92 ? 75.171 678.977 288.588 1.00 63.08 102 ARG A N 1
ATOM 1300 C CA . ARG A 1 92 ? 75.222 680.353 289.049 1.00 61.51 102 ARG A CA 1
ATOM 1301 C C . ARG A 1 92 ? 74.925 681.312 287.898 1.00 61.40 102 ARG A C 1
ATOM 1302 O O . ARG A 1 92 ? 74.788 680.917 286.737 1.00 63.26 102 ARG A O 1
ATOM 1323 N N . PHE A 1 93 ? 74.821 682.596 288.237 1.00 62.25 103 PHE A N 1
ATOM 1324 C CA . PHE A 1 93 ? 74.505 683.633 287.265 1.00 64.25 103 PHE A CA 1
ATOM 1325 C C . PHE A 1 93 ? 75.740 684.252 286.627 1.00 64.05 103 PHE A C 1
ATOM 1326 O O . PHE A 1 93 ? 75.603 685.015 285.665 1.00 66.96 103 PHE A O 1
ATOM 1343 N N . THR A 1 94 ? 76.932 683.944 287.128 1.00 58.54 104 THR A N 1
ATOM 1344 C CA . THR A 1 94 ? 78.169 684.473 286.581 1.00 58.31 104 THR A CA 1
ATOM 1345 C C . THR A 1 94 ? 78.793 683.456 285.628 1.00 58.31 104 THR A C 1
ATOM 1346 O O . THR A 1 94 ? 78.302 682.338 285.456 1.00 60.65 104 THR A O 1
ATOM 1357 N N . GLY A 1 95 ? 79.899 683.857 285.000 1.00 54.18 105 GLY A N 1
ATOM 1358 C CA . GLY A 1 95 ? 80.652 682.970 284.142 1.00 54.91 105 GLY A CA 1
ATOM 1359 C C . GLY A 1 95 ? 81.683 682.168 284.916 1.00 56.93 105 GLY A C 1
ATOM 1360 O O . GLY A 1 95 ? 81.772 682.221 286.142 1.00 53.71 105 GLY A O 1
ATOM 1364 N N . GLY A 1 96 ? 82.472 681.408 284.170 1.00 67.73 106 GLY A N 1
ATOM 1365 C CA . GLY A 1 96 ? 83.540 680.604 284.727 1.00 70.60 106 GLY A CA 1
ATOM 1366 C C . GLY A 1 96 ? 83.297 679.126 284.506 1.00 69.00 106 GLY A C 1
ATOM 1367 O O . GLY A 1 96 ? 82.364 678.713 283.811 1.00 72.46 106 GLY A O 1
ATOM 1371 N N . GLY A 1 97 ? 84.163 678.316 285.119 0.80 56.50 107 GLY A N 1
ATOM 1372 C CA . GLY A 1 97 ? 84.097 676.879 284.988 0.80 51.45 107 GLY A CA 1
ATOM 1373 C C . GLY A 1 97 ? 83.404 676.216 286.169 0.80 51.17 107 GLY A C 1
ATOM 1374 O O . GLY A 1 97 ? 83.062 676.846 287.166 0.80 47.67 107 GLY A O 1
ATOM 1378 N N . ALA A 1 98 ? 83.200 674.909 286.032 0.87 59.92 108 ALA A N 1
ATOM 1379 C CA . ALA A 1 98 ? 82.554 674.137 287.084 0.87 63.32 108 ALA A CA 1
ATOM 1380 C C . ALA A 1 98 ? 83.497 673.974 288.268 0.87 64.50 108 ALA A C 1
ATOM 1381 O O . ALA A 1 98 ? 84.660 673.593 288.102 0.87 63.29 108 ALA A O 1
ATOM 1388 N N . VAL A 1 99 ? 82.993 674.266 289.467 1.00 68.12 109 VAL A N 1
ATOM 1389 C CA . VAL A 1 99 ? 83.778 674.173 290.689 1.00 69.39 109 VAL A CA 1
ATOM 1390 C C . VAL A 1 99 ? 83.016 673.340 291.710 1.00 71.35 109 VAL A C 1
ATOM 1391 O O . VAL A 1 99 ? 81.801 673.149 291.619 1.00 72.86 109 VAL A O 1
ATOM 1404 N N . TYR A 1 100 ? 83.759 672.848 292.697 1.00 69.26 110 TYR A N 1
ATOM 1405 C CA . TYR A 1 100 ? 83.226 672.027 293.772 1.00 69.22 110 TYR A CA 1
ATOM 1406 C C . TYR A 1 100 ? 83.322 672.786 295.087 1.00 66.54 110 TYR A C 1
ATOM 1407 O O . TYR A 1 100 ? 84.285 673.523 295.319 1.00 62.45 110 TYR A O 1
ATOM 1425 N N . HIS A 1 101 ? 82.322 672.601 295.944 1.00 68.94 111 HIS A N 1
ATOM 1426 C CA . HIS A 1 101 ? 82.254 673.283 297.227 1.00 68.74 111 HIS A CA 1
ATOM 1427 C C . HIS A 1 101 ? 82.040 672.271 298.339 1.00 72.54 111 HIS A C 1
ATOM 1428 O O . HIS A 1 101 ? 81.404 671.233 298.143 1.00 76.07 111 HIS A O 1
ATOM 1442 N N . ASP A 1 102 ? 82.586 672.585 299.509 1.00 70.80 112 ASP A N 1
ATOM 1443 C CA . ASP A 1 102 ? 82.244 671.893 300.743 1.00 72.13 112 ASP A CA 1
ATOM 1444 C C . ASP A 1 102 ? 82.609 672.815 301.900 1.00 72.02 112 ASP A C 1
ATOM 1445 O O . ASP A 1 102 ? 83.071 673.941 301.698 1.00 72.22 112 ASP A O 1
ATOM 1454 N N . LEU A 1 103 ? 82.407 672.326 303.122 1.00 71.85 113 LEU A N 1
ATOM 1455 C CA . LEU A 1 103 ? 82.668 673.148 304.296 1.00 69.84 113 LEU A CA 1
ATOM 1456 C C . LEU A 1 103 ? 84.145 673.479 304.473 1.00 68.01 113 LEU A C 1
ATOM 1457 O O . LEU A 1 103 ? 84.476 674.300 305.335 1.00 66.88 113 LEU A O 1
ATOM 1473 N N . GLY A 1 104 ? 85.031 672.878 303.684 0.98 68.70 114 GLY A N 1
ATOM 1474 C CA . GLY A 1 104 ? 86.440 673.197 303.748 0.98 70.74 114 GLY A CA 1
ATOM 1475 C C . GLY A 1 104 ? 86.853 674.432 302.983 0.98 71.29 114 GLY A C 1
ATOM 1476 O O . GLY A 1 104 ? 88.049 674.727 302.910 0.98 72.82 114 GLY A O 1
ATOM 1480 N N . ASN A 1 105 ? 85.903 675.167 302.407 0.93 68.37 115 ASN A N 1
ATOM 1481 C CA . ASN A 1 105 ? 86.213 676.361 301.635 0.93 66.18 115 ASN A CA 1
ATOM 1482 C C . ASN A 1 105 ? 85.216 677.458 301.973 0.93 64.14 115 ASN A C 1
ATOM 1483 O O . ASN A 1 105 ? 84.065 677.190 302.329 0.93 62.40 115 ASN A O 1
ATOM 1494 N N . VAL A 1 106 ? 85.678 678.698 301.856 1.00 65.78 116 VAL A N 1
ATOM 1495 C CA . VAL A 1 106 ? 84.863 679.872 302.113 1.00 64.75 116 VAL A CA 1
ATOM 1496 C C . VAL A 1 106 ? 84.467 680.489 300.778 1.00 65.08 116 VAL A C 1
ATOM 1497 O O . VAL A 1 106 ? 85.119 680.290 299.749 1.00 66.50 116 VAL A O 1
ATOM 1510 N N . CYS A 1 107 ? 83.370 681.242 300.792 1.00 64.47 117 CYS A N 1
ATOM 1511 C CA . CYS A 1 107 ? 82.890 681.970 299.625 1.00 63.73 117 CYS A CA 1
ATOM 1512 C C . CYS A 1 107 ? 82.684 683.428 300.007 1.00 64.33 117 CYS A C 1
ATOM 1513 O O . CYS A 1 107 ? 81.988 683.726 300.985 1.00 62.66 117 CYS A O 1
ATOM 1521 N N . PHE A 1 108 ? 83.284 684.326 299.228 1.00 70.82 118 PHE A N 1
ATOM 1522 C CA . PHE A 1 108 ? 83.194 685.759 299.455 1.00 72.24 118 PHE A CA 1
ATOM 1523 C C . PHE A 1 108 ? 82.464 686.418 298.293 1.00 71.24 118 PHE A C 1
ATOM 1524 O O . PHE A 1 108 ? 82.563 685.975 297.144 1.00 74.17 118 PHE A O 1
ATOM 1541 N N . THR A 1 109 ? 81.731 687.486 298.602 1.00 62.13 119 THR A N 1
ATOM 1542 C CA . THR A 1 109 ? 80.972 688.231 297.601 1.00 57.92 119 THR A CA 1
ATOM 1543 C C . THR A 1 109 ? 81.142 689.717 297.885 1.00 58.51 119 THR A C 1
ATOM 1544 O O . THR A 1 109 ? 80.616 690.226 298.880 1.00 60.35 119 THR A O 1
ATOM 1555 N N . PHE A 1 110 ? 81.877 690.405 297.016 1.00 52.87 120 PHE A N 1
ATOM 1556 C CA . PHE A 1 110 ? 82.014 691.852 297.089 1.00 51.51 120 PHE A CA 1
ATOM 1557 C C . PHE A 1 110 ? 80.979 692.503 296.180 1.00 55.09 120 PHE A C 1
ATOM 1558 O O . PHE A 1 110 ? 80.866 692.143 295.003 1.00 53.83 120 PHE A O 1
ATOM 1575 N N . LEU A 1 111 ? 80.225 693.454 296.726 1.00 60.51 121 LEU A N 1
ATOM 1576 C CA . LEU A 1 111 ? 79.309 694.270 295.939 1.00 64.77 121 LEU A CA 1
ATOM 1577 C C . LEU A 1 111 ? 79.757 695.719 296.032 1.00 66.24 121 LEU A C 1
ATOM 1578 O O . LEU A 1 111 ? 80.072 696.205 297.124 1.00 66.42 121 LEU A O 1
ATOM 1594 N N . ASN A 1 112 ? 79.791 696.406 294.890 1.00 67.19 122 ASN A N 1
ATOM 1595 C CA . ASN A 1 112 ? 80.263 697.782 294.855 1.00 66.86 122 ASN A CA 1
ATOM 1596 C C . ASN A 1 112 ? 79.427 698.597 293.879 1.00 71.90 122 ASN A C 1
ATOM 1597 O O . ASN A 1 112 ? 78.700 698.056 293.044 1.00 67.20 122 ASN A O 1
ATOM 1608 N N . ASN A 1 113 ? 79.537 699.921 294.008 1.00 90.11 123 ASN A N 1
ATOM 1609 C CA . ASN A 1 113 ? 78.883 700.821 293.064 1.00 97.89 123 ASN A CA 1
ATOM 1610 C C . ASN A 1 113 ? 79.566 700.776 291.703 1.00 95.07 123 ASN A C 1
ATOM 1611 O O . ASN A 1 113 ? 78.898 700.810 290.663 1.00 99.72 123 ASN A O 1
ATOM 1622 N N . ASN A 1 114 ? 80.893 700.701 291.692 0.86 80.36 124 ASN A N 1
ATOM 1623 C CA . ASN A 1 114 ? 81.681 700.592 290.475 0.86 78.26 124 ASN A CA 1
ATOM 1624 C C . ASN A 1 114 ? 82.519 699.321 290.530 0.86 73.06 124 ASN A C 1
ATOM 1625 O O . ASN A 1 114 ? 82.588 698.639 291.555 0.86 71.85 124 ASN A O 1
ATOM 1636 N N . ILE A 1 115 ? 83.161 699.000 289.404 1.00 68.43 125 ILE A N 1
ATOM 1637 C CA . ILE A 1 115 ? 84.028 697.830 289.362 1.00 64.50 125 ILE A CA 1
ATOM 1638 C C . ILE A 1 115 ? 85.148 698.006 290.376 1.00 61.93 125 ILE A C 1
ATOM 1639 O O . ILE A 1 115 ? 85.800 699.056 290.436 1.00 58.32 125 ILE A O 1
ATOM 1655 N N . ASN A 1 116 ? 85.376 696.967 291.182 1.00 70.24 126 ASN A N 1
ATOM 1656 C CA . ASN A 1 116 ? 86.306 697.043 292.302 1.00 71.14 126 ASN A CA 1
ATOM 1657 C C . ASN A 1 116 ? 87.132 695.766 292.418 1.00 66.36 126 ASN A C 1
ATOM 1658 O O . ASN A 1 116 ? 87.586 695.412 293.513 1.00 65.43 126 ASN A O 1
ATOM 1669 N N . THR A 1 117 ? 87.339 695.070 291.298 1.00 58.69 127 THR A N 1
ATOM 1670 C CA . THR A 1 117 ? 88.049 693.795 291.308 1.00 55.64 127 THR A CA 1
ATOM 1671 C C . THR A 1 117 ? 89.416 693.921 291.973 1.00 56.60 127 THR A C 1
ATOM 1672 O O . THR A 1 117 ? 89.697 693.269 292.988 1.00 58.13 127 THR A O 1
ATOM 1683 N N . SER A 1 118 ? 90.286 694.754 291.398 1.00 56.98 128 SER A N 1
ATOM 1684 C CA . SER A 1 118 ? 91.650 694.876 291.899 1.00 57.68 128 SER A CA 1
ATOM 1685 C C . SER A 1 118 ? 91.665 695.198 293.389 1.00 56.39 128 SER A C 1
ATOM 1686 O O . SER A 1 118 ? 92.408 694.583 294.161 1.00 56.11 128 SER A O 1
ATOM 1694 N N . SER A 1 119 ? 90.843 696.160 293.814 1.00 58.74 129 SER A N 1
ATOM 1695 C CA . SER A 1 119 ? 90.813 696.529 295.227 1.00 59.38 129 SER A CA 1
ATOM 1696 C C . SER A 1 119 ? 90.388 695.352 296.096 1.00 59.11 129 SER A C 1
ATOM 1697 O O . SER A 1 119 ? 90.993 695.099 297.143 1.00 60.87 129 SER A O 1
ATOM 1705 N N . ASN A 1 120 ? 89.350 694.621 295.683 1.00 60.49 130 ASN A N 1
ATOM 1706 C CA . ASN A 1 120 ? 88.928 693.443 296.436 1.00 59.50 130 ASN A CA 1
ATOM 1707 C C . ASN A 1 120 ? 90.084 692.462 296.598 1.00 60.45 130 ASN A C 1
ATOM 1708 O O . ASN A 1 120 ? 90.390 692.012 297.713 1.00 60.45 130 ASN A O 1
ATOM 1719 N N . PHE A 1 121 ? 90.749 692.128 295.488 1.00 60.63 131 PHE A N 1
ATOM 1720 C CA . PHE A 1 121 ? 91.904 691.240 295.563 1.00 61.44 131 PHE A CA 1
ATOM 1721 C C . PHE A 1 121 ? 92.986 691.806 296.473 1.00 59.28 131 PHE A C 1
ATOM 1722 O O . PHE A 1 121 ? 93.733 691.043 297.094 1.00 62.91 131 PHE A O 1
ATOM 1739 N N . LEU A 1 122 ? 93.090 693.133 296.569 1.00 51.36 132 LEU A N 1
ATOM 1740 C CA . LEU A 1 122 ? 94.073 693.724 297.473 1.00 51.56 132 LEU A CA 1
ATOM 1741 C C . LEU A 1 122 ? 93.659 693.543 298.928 1.00 51.67 132 LEU A C 1
ATOM 1742 O O . LEU A 1 122 ? 94.510 693.336 299.798 1.00 51.62 132 LEU A O 1
ATOM 1758 N N . ILE A 1 123 ? 92.359 693.630 299.215 1.00 55.41 133 ILE A N 1
ATOM 1759 C CA . ILE A 1 123 ? 91.882 693.341 300.563 1.00 57.58 133 ILE A CA 1
ATOM 1760 C C . ILE A 1 123 ? 92.220 691.906 300.937 1.00 59.19 133 ILE A C 1
ATOM 1761 O O . ILE A 1 123 ? 92.712 691.634 302.041 1.00 60.84 133 ILE A O 1
ATOM 1777 N N . ILE A 1 124 ? 91.981 690.967 300.021 1.00 58.70 134 ILE A N 1
ATOM 1778 C CA . ILE A 1 124 ? 92.261 689.564 300.319 1.00 59.34 134 ILE A CA 1
ATOM 1779 C C . ILE A 1 124 ? 93.759 689.352 300.526 1.00 60.83 134 ILE A C 1
ATOM 1780 O O . ILE A 1 124 ? 94.188 688.751 301.520 1.00 62.66 134 ILE A O 1
ATOM 1796 N N . LEU A 1 125 ? 94.578 689.852 299.599 1.00 62.99 135 LEU A N 1
ATOM 1797 C CA . LEU A 1 125 ? 96.024 689.685 299.723 1.00 66.27 135 LEU A CA 1
ATOM 1798 C C . LEU A 1 125 ? 96.541 690.295 301.021 1.00 67.73 135 LEU A C 1
ATOM 1799 O O . LEU A 1 125 ? 97.374 689.694 301.710 1.00 71.10 135 LEU A O 1
ATOM 1815 N N . ASN A 1 126 ? 96.063 691.492 301.368 0.97 65.80 136 ASN A N 1
ATOM 1816 C CA . ASN A 1 126 ? 96.445 692.101 302.638 0.97 65.66 136 ASN A CA 1
ATOM 1817 C C . ASN A 1 126 ? 96.036 691.220 303.811 0.97 63.79 136 ASN A C 1
ATOM 1818 O O . ASN A 1 126 ? 96.772 691.108 304.798 0.97 66.30 136 ASN A O 1
ATOM 1829 N N . THR A 1 127 ? 94.861 690.591 303.727 1.00 59.93 137 THR A N 1
ATOM 1830 C CA . THR A 1 127 ? 94.456 689.635 304.752 1.00 58.80 137 THR A CA 1
ATOM 1831 C C . THR A 1 127 ? 95.503 688.539 304.908 1.00 64.26 137 THR A C 1
ATOM 1832 O O . THR A 1 127 ? 96.098 688.374 305.982 1.00 66.79 137 THR A O 1
ATOM 1843 N N . LEU A 1 128 ? 95.752 687.787 303.833 1.00 67.05 138 LEU A N 1
ATOM 1844 C CA . LEU A 1 128 ? 96.669 686.655 303.920 1.00 68.96 138 LEU A CA 1
ATOM 1845 C C . LEU A 1 128 ? 98.036 687.092 304.434 1.00 71.70 138 LEU A C 1
ATOM 1846 O O . LEU A 1 128 ? 98.606 686.463 305.333 1.00 72.35 138 LEU A O 1
ATOM 1862 N N . LYS A 1 129 ? 98.572 688.181 303.880 0.94 74.41 139 LYS A N 1
ATOM 1863 C CA . LYS A 1 129 ? 99.910 688.628 304.253 0.94 79.53 139 LYS A CA 1
ATOM 1864 C C . LYS A 1 129 ? 99.960 689.058 305.714 0.94 78.63 139 LYS A C 1
ATOM 1865 O O . LYS A 1 129 ? 100.731 688.514 306.513 0.94 80.76 139 LYS A O 1
ATOM 1884 N N . ASN A 1 130 ? 99.137 690.042 306.082 0.99 72.94 140 ASN A N 1
ATOM 1885 C CA . ASN A 1 130 ? 99.233 690.630 307.414 0.99 73.17 140 ASN A CA 1
ATOM 1886 C C . ASN A 1 130 ? 98.904 689.616 308.500 0.99 74.34 140 ASN A C 1
ATOM 1887 O O . ASN A 1 130 ? 99.591 689.552 309.527 0.99 75.48 140 ASN A O 1
ATOM 1898 N N . HIS A 1 131 ? 97.860 688.812 308.298 1.00 75.08 141 HIS A N 1
ATOM 1899 C CA . HIS A 1 131 ? 97.336 687.978 309.370 1.00 75.96 141 HIS A CA 1
ATOM 1900 C C . HIS A 1 131 ? 97.807 686.533 309.308 1.00 75.77 141 HIS A C 1
ATOM 1901 O O . HIS A 1 131 ? 97.558 685.781 310.258 1.00 76.40 141 HIS A O 1
ATOM 1915 N N . PHE A 1 132 ? 98.473 686.119 308.227 0.94 72.02 142 PHE A N 1
ATOM 1916 C CA . PHE A 1 132 ? 98.939 684.742 308.128 0.94 70.77 142 PHE A CA 1
ATOM 1917 C C . PHE A 1 132 ? 100.299 684.628 307.448 0.94 70.45 142 PHE A C 1
ATOM 1918 O O . PHE A 1 132 ? 100.763 683.505 307.213 0.94 70.94 142 PHE A O 1
ATOM 1935 N N . ASN A 1 133 ? 100.953 685.747 307.137 0.78 69.73 143 ASN A N 1
ATOM 1936 C CA . ASN A 1 133 ? 102.272 685.746 306.502 0.78 70.25 143 ASN A CA 1
ATOM 1937 C C . ASN A 1 133 ? 102.294 684.836 305.276 0.78 68.15 143 ASN A C 1
ATOM 1938 O O . ASN A 1 133 ? 103.286 684.159 304.992 0.78 69.81 143 ASN A O 1
ATOM 1949 N N . ILE A 1 134 ? 101.187 684.822 304.542 0.87 62.87 144 ILE A N 1
ATOM 1950 C CA . ILE A 1 134 ? 101.065 684.064 303.303 0.87 60.99 144 ILE A CA 1
ATOM 1951 C C . ILE A 1 134 ? 101.224 685.047 302.151 0.87 62.95 144 ILE A C 1
ATOM 1952 O O . ILE A 1 134 ? 100.339 685.872 301.898 0.87 58.46 144 ILE A O 1
ATOM 1968 N N . GLU A 1 135 ? 102.353 684.961 301.454 0.93 75.55 145 GLU A N 1
ATOM 1969 C CA . GLU A 1 135 ? 102.627 685.833 300.317 0.93 79.55 145 GLU A CA 1
ATOM 1970 C C . GLU A 1 135 ? 101.930 685.264 299.087 0.93 78.54 145 GLU A C 1
ATOM 1971 O O . GLU A 1 135 ? 102.373 684.260 298.520 0.93 79.91 145 GLU A O 1
ATOM 1983 N N . ALA A 1 136 ? 100.839 685.904 298.677 1.00 74.75 146 ALA A N 1
ATOM 1984 C CA . ALA A 1 136 ? 100.013 685.429 297.579 1.00 74.36 146 ALA A CA 1
ATOM 1985 C C . ALA A 1 136 ? 100.086 686.394 296.403 1.00 74.70 146 ALA A C 1
ATOM 1986 O O . ALA A 1 136 ? 100.273 687.602 296.574 1.00 77.73 146 ALA A O 1
ATOM 1993 N N . LYS A 1 137 ? 99.939 685.841 295.203 1.00 68.08 147 LYS A N 1
ATOM 1994 C CA . LYS A 1 137 ? 99.910 686.611 293.970 1.00 68.86 147 LYS A CA 1
ATOM 1995 C C . LYS A 1 137 ? 98.592 686.356 293.254 1.00 69.16 147 LYS A C 1
ATOM 1996 O O . LYS A 1 137 ? 97.983 685.292 293.403 1.00 66.06 147 LYS A O 1
ATOM 2015 N N . THR A 1 138 ? 98.148 687.343 292.481 1.00 76.18 148 THR A N 1
ATOM 2016 C CA . THR A 1 138 ? 96.984 687.188 291.620 1.00 79.09 148 THR A CA 1
ATOM 2017 C C . THR A 1 138 ? 97.486 686.815 290.228 1.00 83.81 148 THR A C 1
ATOM 2018 O O . THR A 1 138 ? 98.298 687.537 289.640 1.00 80.87 148 THR A O 1
ATOM 2029 N N . GLN A 1 139 ? 97.034 685.666 289.724 1.00 99.29 149 GLN A N 1
ATOM 2030 C CA . GLN A 1 139 ? 97.560 685.144 288.467 1.00 106.48 149 GLN A CA 1
ATOM 2031 C C . GLN A 1 139 ? 96.898 685.818 287.271 1.00 102.47 149 GLN A C 1
ATOM 2032 O O . GLN A 1 139 ? 97.575 686.399 286.416 1.00 108.94 149 GLN A O 1
ATOM 2046 N N . GLY A 1 140 ? 95.571 685.745 287.196 1.00 83.27 150 GLY A N 1
ATOM 2047 C CA . GLY A 1 140 ? 94.830 686.389 286.131 1.00 78.43 150 GLY A CA 1
ATOM 2048 C C . GLY A 1 140 ? 93.783 687.339 286.670 1.00 75.39 150 GLY A C 1
ATOM 2049 O O . GLY A 1 140 ? 93.916 687.850 287.784 1.00 75.61 150 GLY A O 1
ATOM 2053 N N . ARG A 1 141 ? 92.731 687.581 285.886 1.00 73.73 151 ARG A N 1
ATOM 2054 C CA . ARG A 1 141 ? 91.653 688.459 286.326 1.00 73.02 151 ARG A CA 1
ATOM 2055 C C . ARG A 1 141 ? 90.844 687.857 287.468 1.00 67.95 151 ARG A C 1
ATOM 2056 O O . ARG A 1 141 ? 90.104 688.589 288.134 1.00 65.73 151 ARG A O 1
ATOM 2077 N N . ASN A 1 142 ? 90.978 686.549 287.726 0.88 66.90 152 ASN A N 1
ATOM 2078 C CA . ASN A 1 142 ? 90.034 685.860 288.598 0.88 65.35 152 ASN A CA 1
ATOM 2079 C C . ASN A 1 142 ? 90.664 684.827 289.528 0.88 64.83 152 ASN A C 1
ATOM 2080 O O . ASN A 1 142 ? 89.920 684.085 290.183 0.88 64.00 152 ASN A O 1
ATOM 2091 N N . ASP A 1 143 ? 91.989 684.741 289.617 1.00 67.10 153 ASP A N 1
ATOM 2092 C CA . ASP A 1 143 ? 92.634 683.686 290.388 1.00 67.10 153 ASP A CA 1
ATOM 2093 C C . ASP A 1 143 ? 93.673 684.260 291.339 1.00 66.73 153 ASP A C 1
ATOM 2094 O O . ASP A 1 143 ? 94.286 685.297 291.071 1.00 66.46 153 ASP A O 1
ATOM 2103 N N . ILE A 1 144 ? 93.863 683.561 292.456 1.00 67.56 154 ILE A N 1
ATOM 2104 C CA . ILE A 1 144 ? 94.901 683.873 293.430 1.00 67.38 154 ILE A CA 1
ATOM 2105 C C . ILE A 1 144 ? 95.754 682.627 293.613 1.00 64.68 154 ILE A C 1
ATOM 2106 O O . ILE A 1 144 ? 95.227 681.544 293.897 1.00 66.27 154 ILE A O 1
ATOM 2122 N N . THR A 1 145 ? 97.061 682.779 293.441 1.00 55.20 155 THR A N 1
ATOM 2123 C CA . THR A 1 145 ? 98.011 681.705 293.672 1.00 56.82 155 THR A CA 1
ATOM 2124 C C . THR A 1 145 ? 98.888 682.035 294.873 1.00 63.12 155 THR A C 1
ATOM 2125 O O . THR A 1 145 ? 99.057 683.199 295.247 1.00 62.12 155 THR A O 1
ATOM 2136 N N . VAL A 1 146 ? 99.437 680.987 295.482 0.98 74.56 156 VAL A N 1
ATOM 2137 C CA . VAL A 1 146 ? 100.378 681.124 296.582 0.98 81.80 156 VAL A CA 1
ATOM 2138 C C . VAL A 1 146 ? 101.762 680.615 296.198 0.98 89.33 156 VAL A C 1
ATOM 2139 O O . VAL A 1 146 ? 102.774 681.200 296.591 0.98 91.10 156 VAL A O 1
ATOM 2152 N N . ASN A 1 147 ? 101.824 679.529 295.434 1.00 97.85 157 ASN A N 1
ATOM 2153 C CA . ASN A 1 147 ? 103.070 679.014 294.873 1.00 103.50 157 ASN A CA 1
ATOM 2154 C C . ASN A 1 147 ? 102.830 678.608 293.425 1.00 102.26 157 ASN A C 1
ATOM 2155 O O . ASN A 1 147 ? 103.194 677.515 292.987 1.00 106.54 157 ASN A O 1
ATOM 2166 N N . ASP A 1 148 ? 102.203 679.500 292.661 1.00 92.22 158 ASP A N 1
ATOM 2167 C CA . ASP A 1 148 ? 101.710 679.217 291.319 1.00 88.96 158 ASP A CA 1
ATOM 2168 C C . ASP A 1 148 ? 100.572 678.206 291.343 1.00 87.39 158 ASP A C 1
ATOM 2169 O O . ASP A 1 148 ? 100.223 677.644 290.297 1.00 87.82 158 ASP A O 1
ATOM 2174 N N . GLN A 1 149 ? 99.983 677.963 292.512 1.00 86.30 159 GLN A N 1
ATOM 2175 C CA . GLN A 1 149 ? 98.922 676.982 292.697 1.00 86.23 159 GLN A CA 1
ATOM 2176 C C . GLN A 1 149 ? 97.649 677.704 293.108 1.00 84.16 159 GLN A C 1
ATOM 2177 O O . GLN A 1 149 ? 97.676 678.556 294.002 1.00 82.14 159 GLN A O 1
ATOM 2191 N N . LYS A 1 150 ? 96.537 677.353 292.469 1.00 87.81 160 LYS A N 1
ATOM 2192 C CA . LYS A 1 150 ? 95.276 678.029 292.739 1.00 88.06 160 LYS A CA 1
ATOM 2193 C C . LYS A 1 150 ? 94.840 677.800 294.181 1.00 84.63 160 LYS A C 1
ATOM 2194 O O . LYS A 1 150 ? 94.786 676.660 294.653 1.00 86.59 160 LYS A O 1
ATOM 2213 N N . CYS A 1 151 ? 94.533 678.893 294.883 1.00 77.09 161 CYS A N 1
ATOM 2214 C CA . CYS A 1 151 ? 93.890 678.821 296.187 1.00 73.57 161 CYS A CA 1
ATOM 2215 C C . CYS A 1 151 ? 92.578 679.587 296.241 1.00 72.53 161 CYS A C 1
ATOM 2216 O O . CYS A 1 151 ? 91.859 679.477 297.242 1.00 74.72 161 CYS A O 1
ATOM 2224 N N . SER A 1 152 ? 92.245 680.353 295.204 1.00 65.36 162 SER A N 1
ATOM 2225 C CA . SER A 1 152 ? 90.981 681.071 295.151 1.00 62.49 162 SER A CA 1
ATOM 2226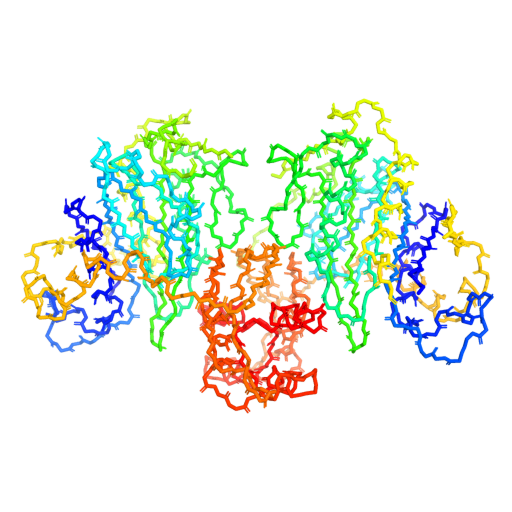 C C . SER A 1 152 ? 90.577 681.257 293.695 1.00 66.63 162 SER A C 1
ATOM 2227 O O . SER A 1 152 ? 91.429 681.348 292.807 1.00 62.66 162 SER A O 1
ATOM 2235 N N . GLY A 1 153 ? 89.267 681.310 293.460 1.00 82.48 163 GLY A N 1
ATOM 2236 C CA . GLY A 1 153 ? 88.752 681.456 292.108 1.00 86.51 163 GLY A CA 1
ATOM 2237 C C . GLY A 1 153 ? 87.516 682.330 292.044 1.00 81.86 163 GLY A C 1
ATOM 2238 O O . GLY A 1 153 ? 86.522 682.050 292.719 1.00 88.16 163 GLY A O 1
ATOM 2242 N N . SER A 1 154 ? 87.552 683.378 291.226 1.00 64.21 164 SER A N 1
ATOM 2243 C CA . SER A 1 154 ? 86.531 684.414 291.251 1.00 58.45 164 SER A CA 1
ATOM 2244 C C . SER A 1 154 ? 85.717 684.441 289.963 1.00 60.43 164 SER A C 1
ATOM 2245 O O . SER A 1 154 ? 86.105 683.883 288.933 1.00 60.58 164 SER A O 1
ATOM 2253 N N . ALA A 1 155 ? 84.566 685.107 290.049 1.00 62.97 165 ALA A N 1
ATOM 2254 C CA . ALA A 1 155 ? 83.703 685.350 288.903 1.00 62.32 165 ALA A CA 1
ATOM 2255 C C . ALA A 1 155 ? 82.929 686.635 289.161 1.00 62.30 165 ALA A C 1
ATOM 2256 O O . ALA A 1 155 ? 82.786 687.076 290.306 1.00 64.38 165 ALA A O 1
ATOM 2263 N N . PHE A 1 156 ? 82.424 687.233 288.081 1.00 59.38 166 PHE A N 1
ATOM 2264 C CA . PHE A 1 156 ? 81.899 688.589 288.139 1.00 58.35 166 PHE A CA 1
ATOM 2265 C C . PHE A 1 156 ? 80.574 688.682 287.396 1.00 57.25 166 PHE A C 1
ATOM 2266 O O . PHE A 1 156 ? 80.265 687.872 286.518 1.00 57.60 166 PHE A O 1
ATOM 2283 N N . LYS A 1 157 ? 79.793 689.695 287.768 1.00 55.30 167 LYS A N 1
ATOM 2284 C CA . LYS A 1 157 ? 78.576 690.060 287.058 1.00 55.87 167 LYS A CA 1
ATOM 2285 C C . LYS A 1 157 ? 78.346 691.551 287.251 1.00 62.43 167 LYS A C 1
ATOM 2286 O O . LYS A 1 157 ? 78.544 692.080 288.349 1.00 58.53 167 LYS A O 1
ATOM 2305 N N . LYS A 1 158 ? 77.936 692.222 286.177 1.00 79.07 168 LYS A N 1
ATOM 2306 C CA . LYS A 1 158 ? 77.731 693.662 286.182 1.00 85.13 168 LYS A CA 1
ATOM 2307 C C . LYS A 1 158 ? 76.259 693.977 285.959 1.00 85.20 168 LYS A C 1
ATOM 2308 O O . LYS A 1 158 ? 75.558 693.273 285.226 1.00 88.77 168 LYS A O 1
ATOM 2327 N N . ILE A 1 159 ? 75.799 695.052 286.601 0.97 76.84 169 ILE A N 1
ATOM 2328 C CA . ILE A 1 159 ? 74.418 695.504 286.497 0.97 75.40 169 ILE A CA 1
ATOM 2329 C C . ILE A 1 159 ? 74.404 697.017 286.668 0.97 75.85 169 ILE A C 1
ATOM 2330 O O . ILE A 1 159 ? 75.305 697.601 287.273 0.97 77.21 169 ILE A O 1
ATOM 2346 N N . LYS A 1 160 ? 73.363 697.649 286.119 0.95 75.05 170 LYS A N 1
ATOM 2347 C CA . LYS A 1 160 ? 73.238 699.101 286.025 0.95 77.84 170 LYS A CA 1
ATOM 2348 C C . LYS A 1 160 ? 73.994 699.854 287.113 0.95 83.81 170 LYS A C 1
ATOM 2349 O O . LYS A 1 160 ? 74.863 700.679 286.812 0.95 80.77 170 LYS A O 1
ATOM 2368 N N . ASP A 1 161 ? 73.676 699.577 288.377 1.00 101.24 171 ASP A N 1
ATOM 2369 C CA . ASP A 1 161 ? 74.240 700.312 289.502 1.00 106.09 171 ASP A CA 1
ATOM 2370 C C . ASP A 1 161 ? 75.121 699.464 290.408 1.00 97.85 171 ASP A C 1
ATOM 2371 O O . ASP A 1 161 ? 75.658 699.992 291.388 1.00 103.09 171 ASP A O 1
ATOM 2380 N N . VAL A 1 162 ? 75.290 698.176 290.118 0.88 74.19 172 VAL A N 1
ATOM 2381 C CA . VAL A 1 162 ? 75.958 697.256 291.029 0.88 67.13 172 VAL A CA 1
ATOM 2382 C C . VAL A 1 162 ? 77.000 696.450 290.269 0.88 64.25 172 VAL A C 1
ATOM 2383 O O . VAL A 1 162 ? 76.791 696.081 289.109 0.88 65.42 172 VAL A O 1
ATOM 2396 N N . PHE A 1 163 ? 78.119 696.174 290.933 0.93 63.21 173 PHE A N 1
ATOM 2397 C CA . PHE A 1 163 ? 79.132 695.253 290.441 0.93 61.85 173 PHE A CA 1
ATOM 2398 C C . PHE A 1 163 ? 79.342 694.167 291.485 0.93 60.72 173 PHE A C 1
ATOM 2399 O O . PHE A 1 163 ? 79.562 694.470 292.666 0.93 56.77 173 PHE A O 1
ATOM 2416 N N . LEU A 1 164 ? 79.272 692.911 291.046 1.00 65.60 174 LEU A N 1
ATOM 2417 C CA . LEU A 1 164 ? 79.356 691.754 291.928 1.00 64.56 174 LEU A CA 1
ATOM 2418 C C . LEU A 1 164 ? 80.584 690.935 291.560 1.00 63.03 174 LEU A C 1
ATOM 2419 O O . LEU A 1 164 ? 80.669 690.403 290.448 1.00 65.35 174 LEU A O 1
ATOM 2435 N N . HIS A 1 165 ? 81.525 690.834 292.495 1.00 59.12 175 HIS A N 1
ATOM 2436 C CA . HIS A 1 165 ? 82.728 690.015 292.355 1.00 58.14 175 HIS A CA 1
ATOM 2437 C C . HIS A 1 165 ? 82.680 688.967 293.463 1.00 61.43 175 HIS A C 1
ATOM 2438 O O . HIS A 1 165 ? 83.020 689.260 294.613 1.00 60.58 175 HIS A O 1
ATOM 2452 N N . HIS A 1 166 ? 82.271 687.745 293.124 1.00 69.14 176 HIS A N 1
ATOM 2453 C CA . HIS A 1 166 ? 82.155 686.675 294.106 1.00 71.28 176 HIS A CA 1
ATOM 2454 C C . HIS A 1 166 ? 83.088 685.535 293.727 1.00 71.43 176 HIS A C 1
ATOM 2455 O O . HIS A 1 166 ? 83.112 685.099 292.570 1.00 75.38 176 HIS A O 1
ATOM 2469 N N . GLY A 1 167 ? 83.863 685.068 294.707 1.00 65.47 177 GLY A N 1
ATOM 2470 C CA . GLY A 1 167 ? 84.858 684.041 294.483 1.00 64.35 177 GLY A CA 1
ATOM 2471 C C . GLY A 1 167 ? 84.955 683.103 295.670 1.00 69.53 177 GLY A C 1
ATOM 2472 O O . GLY A 1 167 ? 84.285 683.285 296.690 1.00 66.35 177 GLY A O 1
ATOM 2476 N N . THR A 1 168 ? 85.815 682.100 295.518 1.00 82.02 178 THR A N 1
ATOM 2477 C CA . THR A 1 168 ? 86.010 681.062 296.517 1.00 86.06 178 THR A CA 1
ATOM 2478 C C . THR A 1 168 ? 87.436 681.112 297.043 1.00 85.99 178 THR A C 1
ATOM 2479 O O . THR A 1 168 ? 88.382 681.348 296.282 1.00 89.67 178 THR A O 1
ATOM 2490 N N . ILE A 1 169 ? 87.572 680.894 298.350 1.00 78.69 179 ILE A N 1
ATOM 2491 C CA . ILE A 1 169 ? 88.857 680.746 299.023 1.00 77.15 179 ILE A CA 1
ATOM 2492 C C . ILE A 1 169 ? 88.939 679.321 299.551 1.00 74.64 179 ILE A C 1
ATOM 2493 O O . ILE A 1 169 ? 87.950 678.784 300.064 1.00 76.31 179 ILE A O 1
ATOM 2509 N N . LEU A 1 170 ? 90.114 678.711 299.430 1.00 67.46 180 LEU A N 1
ATOM 2510 C CA . LEU A 1 170 ? 90.306 677.313 299.792 1.00 65.78 180 LEU A CA 1
ATOM 2511 C C . LEU A 1 170 ? 91.028 677.218 301.131 1.00 68.19 180 LEU A C 1
ATOM 2512 O O . LEU A 1 170 ? 92.181 677.646 301.254 1.00 69.17 180 LEU A O 1
ATOM 2528 N N . ILE A 1 171 ? 90.344 676.652 302.126 1.00 65.04 181 ILE A N 1
ATOM 2529 C CA . ILE A 1 171 ? 90.900 676.458 303.460 1.00 65.09 181 ILE A CA 1
ATOM 2530 C C . ILE A 1 171 ? 91.265 674.989 303.630 1.00 70.47 181 ILE A C 1
ATOM 2531 O O . ILE A 1 171 ? 92.447 674.629 303.664 1.00 71.35 181 ILE A O 1
ATOM 2547 N N . ASN A 1 172 ? 90.246 674.132 303.733 0.86 77.84 182 ASN A N 1
ATOM 2548 C CA . ASN A 1 172 ? 90.425 672.706 303.982 0.86 83.96 182 ASN A CA 1
ATOM 2549 C C . ASN A 1 172 ? 89.637 671.872 302.978 0.86 90.24 182 ASN A C 1
ATOM 2550 O O . ASN A 1 172 ? 89.192 670.766 303.293 0.86 87.84 182 ASN A O 1
ATOM 2561 N N . LEU A 1 173 ? 89.448 672.393 301.767 1.00 108.09 183 LEU A N 1
ATOM 2562 C CA . LEU A 1 173 ? 88.697 671.669 300.751 1.00 114.67 183 LEU A CA 1
ATOM 2563 C C . LEU A 1 173 ? 89.305 670.291 300.511 1.00 114.10 183 LEU A C 1
ATOM 2564 O O . LEU A 1 173 ? 90.526 670.118 300.522 1.00 121.34 183 LEU A O 1
ATOM 2580 N N . GLU A 1 174 ? 88.438 669.304 300.305 1.00 92.14 184 GLU A N 1
ATOM 2581 C CA . GLU A 1 174 ? 88.874 667.958 299.944 1.00 89.99 184 GLU A CA 1
ATOM 2582 C C . GLU A 1 174 ? 89.366 667.994 298.503 1.00 96.19 184 GLU A C 1
ATOM 2583 O O . GLU A 1 174 ? 88.572 668.028 297.561 1.00 89.43 184 GLU A O 1
ATOM 2595 N N . LYS A 1 175 ? 90.689 668.000 298.324 1.00 118.93 185 LYS A N 1
ATOM 2596 C CA . LYS A 1 175 ? 91.263 668.219 297.000 1.00 124.41 185 LYS A CA 1
ATOM 2597 C C . LYS A 1 175 ? 91.127 666.995 296.101 1.00 122.86 185 LYS A C 1
ATOM 2598 O O . LYS A 1 175 ? 90.851 667.131 294.904 1.00 125.90 185 LYS A O 1
ATOM 2606 N N . ASN A 1 176 ? 91.323 665.794 296.650 0.90 113.07 186 ASN A N 1
ATOM 2607 C CA . ASN A 1 176 ? 91.346 664.597 295.815 0.90 111.54 186 ASN A CA 1
ATOM 2608 C C . ASN A 1 176 ? 89.963 664.241 295.285 0.90 111.02 186 ASN A C 1
ATOM 2609 O O . ASN A 1 176 ? 89.849 663.703 294.177 0.90 109.11 186 ASN A O 1
ATOM 2620 N N . ILE A 1 177 ? 88.906 664.530 296.047 0.91 116.83 187 ILE A N 1
ATOM 2621 C CA . ILE A 1 177 ? 87.564 664.114 295.655 0.91 118.07 187 ILE A CA 1
ATOM 2622 C C . ILE A 1 177 ? 87.113 664.796 294.370 0.91 116.07 187 ILE A C 1
ATOM 2623 O O . ILE A 1 177 ? 86.230 664.281 293.674 0.91 116.47 187 ILE A O 1
ATOM 2639 N N . LEU A 1 178 ? 87.709 665.942 294.030 1.00 113.60 188 LEU A N 1
ATOM 2640 C CA . LEU A 1 178 ? 87.246 666.730 292.891 1.00 111.18 188 LEU A CA 1
ATOM 2641 C C . LEU A 1 178 ? 87.132 665.882 291.629 1.00 112.88 188 LEU A C 1
ATOM 2642 O O . LEU A 1 178 ? 86.114 665.923 290.928 1.00 110.85 188 LEU A O 1
ATOM 2658 N N . ASN A 1 179 ? 88.171 665.104 291.325 0.95 119.09 189 ASN A N 1
ATOM 2659 C CA . ASN A 1 179 ? 88.208 664.353 290.076 0.95 121.58 189 ASN A CA 1
ATOM 2660 C C . ASN A 1 179 ? 87.075 663.342 289.950 0.95 122.35 189 ASN A C 1
ATOM 2661 O O . ASN A 1 179 ? 86.886 662.789 288.861 0.95 125.93 189 ASN A O 1
ATOM 2672 N N . LYS A 1 180 ? 86.321 663.081 291.021 1.00 116.91 190 LYS A N 1
ATOM 2673 C CA . LYS A 1 180 ? 85.167 662.196 290.909 1.00 115.72 190 LYS A CA 1
ATOM 2674 C C . LYS A 1 180 ? 83.988 662.874 290.223 1.00 108.12 190 LYS A C 1
ATOM 2675 O O . LYS A 1 180 ? 83.185 662.198 289.570 1.00 112.35 190 LYS A O 1
ATOM 2694 N N . TYR A 1 181 ? 83.869 664.193 290.353 1.00 91.37 191 TYR A N 1
ATOM 2695 C CA . TYR A 1 181 ? 82.686 664.926 289.918 1.00 85.71 191 TYR A CA 1
ATOM 2696 C C . TYR A 1 181 ? 82.911 665.762 288.670 1.00 89.02 191 TYR A C 1
ATOM 2697 O O . TYR A 1 181 ? 82.006 665.875 287.840 1.00 83.93 191 TYR A O 1
ATOM 2715 N N . LEU A 1 182 ? 84.096 666.353 288.510 1.00 106.18 192 LEU A N 1
ATOM 2716 C CA . LEU A 1 182 ? 84.389 667.204 287.357 1.00 111.54 192 LEU A CA 1
ATOM 2717 C C . LEU A 1 182 ? 84.799 666.318 286.179 1.00 114.04 192 LEU A C 1
ATOM 2718 O O . LEU A 1 182 ? 85.964 666.234 285.785 1.00 116.64 192 LEU A O 1
ATOM 2734 N N . THR A 1 183 ? 83.793 665.653 285.614 1.00 110.88 193 THR A N 1
ATOM 2735 C CA . THR A 1 183 ? 83.970 664.672 284.542 1.00 110.80 193 THR A CA 1
ATOM 2736 C C . THR A 1 183 ? 85.233 663.839 284.741 1.00 112.46 193 THR A C 1
ATOM 2737 O O . THR A 1 183 ? 85.419 663.218 285.788 1.00 112.54 193 THR A O 1
ATOM 2748 N N . THR A 1 201 ? 96.728 672.552 289.251 1.00 107.47 211 THR A N 1
ATOM 2749 C CA . THR A 1 201 ? 96.539 671.841 290.510 1.00 108.19 211 THR A CA 1
ATOM 2750 C C . THR A 1 201 ? 95.940 672.755 291.576 1.00 106.63 211 THR A C 1
ATOM 2751 O O . THR A 1 201 ? 95.894 673.975 291.410 1.00 104.46 211 THR A O 1
ATOM 2762 N N . ILE A 1 202 ? 95.486 672.150 292.669 1.00 108.43 212 ILE A N 1
ATOM 2763 C CA . ILE A 1 202 ? 94.856 672.863 293.773 1.00 105.69 212 ILE A CA 1
ATOM 2764 C C . ILE A 1 202 ? 95.796 672.836 294.970 1.00 105.45 212 ILE A C 1
ATOM 2765 O O . ILE A 1 202 ? 96.627 671.932 295.115 1.00 109.81 212 ILE A O 1
ATOM 2781 N N . ASN A 1 203 ? 95.668 673.847 295.829 1.00 97.03 213 ASN A N 1
ATOM 2782 C CA . ASN A 1 203 ? 96.447 673.913 297.058 1.00 96.42 213 ASN A CA 1
ATOM 2783 C C . ASN A 1 203 ? 95.570 674.435 298.183 1.00 90.68 213 ASN A C 1
ATOM 2784 O O . ASN A 1 203 ? 94.938 675.487 298.046 1.00 87.99 213 ASN A O 1
ATOM 2795 N N . LEU A 1 204 ? 95.537 673.699 299.290 1.00 84.46 214 LEU A N 1
ATOM 2796 C CA . LEU A 1 204 ? 94.813 674.137 300.473 1.00 80.99 214 LEU A CA 1
ATOM 2797 C C . LEU A 1 204 ? 95.693 675.068 301.294 1.00 80.00 214 LEU A C 1
ATOM 2798 O O . LEU A 1 204 ? 96.858 674.758 301.564 1.00 84.67 214 LEU A O 1
ATOM 2814 N N . SER A 1 205 ? 95.136 676.211 301.691 1.00 69.68 215 SER A N 1
ATOM 2815 C CA . SER A 1 205 ? 95.889 677.158 302.500 1.00 69.29 215 SER A CA 1
ATOM 2816 C C . SER A 1 205 ? 96.241 676.602 303.876 1.00 78.31 215 SER A C 1
ATOM 2817 O O . SER A 1 205 ? 96.997 677.249 304.608 1.00 75.12 215 SER A O 1
ATOM 2825 N N . GLU A 1 206 ? 95.712 675.431 304.245 1.00 99.35 216 GLU A N 1
ATOM 2826 C CA . GLU A 1 206 ? 96.154 674.755 305.460 1.00 107.01 216 GLU A CA 1
ATOM 2827 C C . GLU A 1 206 ? 97.513 674.095 305.276 1.00 106.72 216 GLU A C 1
ATOM 2828 O O . GLU A 1 206 ? 98.255 673.932 306.251 1.00 109.37 216 GLU A O 1
ATOM 2840 N N . ILE A 1 207 ? 97.852 673.706 304.044 1.00 105.44 217 ILE A N 1
ATOM 2841 C CA . ILE A 1 207 ? 99.171 673.154 303.760 1.00 106.23 217 ILE A CA 1
ATOM 2842 C C . ILE A 1 207 ? 100.269 674.139 304.132 1.00 101.51 217 ILE A C 1
ATOM 2843 O O . ILE A 1 207 ? 101.429 673.744 304.289 1.00 106.42 217 ILE A O 1
ATOM 2859 N N . ASN A 1 208 ? 99.928 675.422 304.282 0.81 85.90 218 ASN A N 1
ATOM 2860 C CA . ASN A 1 208 ? 100.900 676.451 304.616 0.81 82.42 218 ASN A CA 1
ATOM 2861 C C . ASN A 1 208 ? 100.711 677.057 306.000 0.81 83.17 218 ASN A C 1
ATOM 2862 O O . ASN A 1 208 ? 101.631 677.719 306.489 0.81 80.88 218 ASN A O 1
ATOM 2873 N N . ASN A 1 209 ? 99.561 676.858 306.640 1.00 91.36 219 ASN A N 1
ATOM 2874 C CA . ASN A 1 209 ? 99.286 677.499 307.921 1.00 93.52 219 ASN A CA 1
ATOM 2875 C C . ASN A 1 209 ? 98.226 676.697 308.666 1.00 95.55 219 ASN A C 1
ATOM 2876 O O . ASN A 1 209 ? 97.680 675.716 308.154 1.00 95.13 219 ASN A O 1
ATOM 2887 N N . ASN A 1 210 ? 97.942 677.132 309.894 1.00 98.80 220 ASN A N 1
ATOM 2888 C CA . ASN A 1 210 ? 96.916 676.537 310.749 1.00 98.65 220 ASN A CA 1
ATOM 2889 C C . ASN A 1 210 ? 95.621 677.336 310.699 1.00 95.44 220 ASN A C 1
ATOM 2890 O O . ASN A 1 210 ? 94.944 677.514 311.715 1.00 97.54 220 ASN A O 1
ATOM 2901 N N . ILE A 1 211 ? 95.265 677.838 309.519 1.00 86.13 221 ILE A N 1
ATOM 2902 C CA . ILE A 1 211 ? 94.113 678.718 309.360 1.00 82.90 221 ILE A CA 1
ATOM 2903 C C . ILE A 1 211 ? 92.818 677.965 309.623 1.00 82.53 221 ILE A C 1
ATOM 2904 O O . ILE A 1 211 ? 92.793 676.730 309.662 1.00 85.55 221 ILE A O 1
ATOM 2920 N N . THR A 1 212 ? 91.736 678.719 309.802 1.00 76.22 222 THR A N 1
ATOM 2921 C CA . THR A 1 212 ? 90.392 678.178 309.930 1.00 75.65 222 THR A CA 1
ATOM 2922 C C . THR A 1 212 ? 89.445 679.079 309.150 1.00 75.29 222 THR A C 1
ATOM 2923 O O . THR A 1 212 ? 89.796 680.197 308.763 1.00 69.89 222 THR A O 1
ATOM 2934 N N . CYS A 1 213 ? 88.230 678.583 308.914 1.00 88.92 223 CYS A N 1
ATOM 2935 C CA . CYS A 1 213 ? 87.212 679.404 308.265 1.00 90.77 223 CYS A CA 1
ATOM 2936 C C . CYS A 1 213 ? 86.905 680.644 309.095 1.00 89.20 223 CYS A C 1
ATOM 2937 O O . CYS A 1 213 ? 86.822 681.758 308.565 1.00 89.61 223 CYS A O 1
ATOM 2945 N N . GLU A 1 214 ? 86.737 680.469 310.407 1.00 85.38 224 GLU A N 1
ATOM 2946 C CA . GLU A 1 214 ? 86.472 681.606 311.282 1.00 84.47 224 GLU A CA 1
ATOM 2947 C C . GLU A 1 214 ? 87.660 682.560 311.322 1.00 83.91 224 GLU A C 1
ATOM 2948 O O . GLU A 1 214 ? 87.488 683.782 311.241 1.00 81.45 224 GLU A O 1
ATOM 2960 N N . ASN A 1 215 ? 88.873 682.020 311.444 1.00 90.73 225 ASN A N 1
ATOM 2961 C CA . ASN A 1 215 ? 90.071 682.855 311.475 1.00 90.73 225 ASN A CA 1
ATOM 2962 C C . ASN A 1 215 ? 90.185 683.685 310.199 1.00 83.24 225 ASN A C 1
ATOM 2963 O O . ASN A 1 215 ? 90.229 684.923 310.239 1.00 85.74 225 ASN A O 1
ATOM 2974 N N . LEU A 1 216 ? 90.220 683.008 309.048 1.00 68.83 226 LEU A N 1
ATOM 2975 C CA 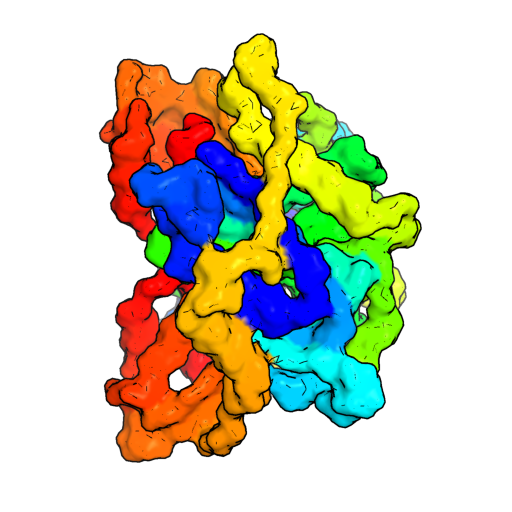. LEU A 1 216 ? 90.327 683.705 307.771 1.00 62.79 226 LEU A CA 1
ATOM 2976 C C . LEU A 1 216 ? 89.215 684.731 307.608 1.00 60.22 226 LEU A C 1
ATOM 2977 O O . LEU A 1 216 ? 89.461 685.859 307.166 1.00 57.29 226 LEU A O 1
ATOM 2993 N N . CYS A 1 217 ? 87.981 684.359 307.954 1.00 64.17 227 CYS A N 1
ATOM 2994 C CA . CYS A 1 217 ? 86.861 685.284 307.813 1.00 64.13 227 CYS A CA 1
ATOM 2995 C C . CYS A 1 217 ? 87.074 686.537 308.653 1.00 63.92 227 CYS A C 1
ATOM 2996 O O . CYS A 1 217 ? 86.926 687.661 308.160 1.00 64.88 227 CYS A O 1
ATOM 3004 N N . ILE A 1 218 ? 87.424 686.363 309.930 0.93 58.57 228 ILE A N 1
ATOM 3005 C CA . ILE A 1 218 ? 87.622 687.510 310.815 0.93 56.83 228 ILE A CA 1
ATOM 3006 C C . ILE A 1 218 ? 88.713 688.419 310.263 0.93 55.44 228 ILE A C 1
ATOM 3007 O O . ILE A 1 218 ? 88.526 689.637 310.138 0.93 55.16 228 ILE A O 1
ATOM 3023 N N . ALA A 1 219 ? 89.868 687.843 309.918 1.00 57.63 229 ALA A N 1
ATOM 3024 C CA . ALA A 1 219 ? 90.942 688.651 309.345 1.00 57.98 229 ALA A CA 1
ATOM 3025 C C . ALA A 1 219 ? 90.461 689.404 308.109 1.00 58.44 229 ALA A C 1
ATOM 3026 O O . ALA A 1 219 ? 90.787 690.584 307.918 1.00 56.58 229 ALA A O 1
ATOM 3033 N N . LEU A 1 220 ? 89.668 688.739 307.267 1.00 63.23 230 LEU A N 1
ATOM 3034 C CA . LEU A 1 220 ? 89.204 689.354 306.029 1.00 66.81 230 LEU A CA 1
ATOM 3035 C C . LEU A 1 220 ? 88.277 690.531 306.308 1.00 66.65 230 LEU A C 1
ATOM 3036 O O . LEU A 1 220 ? 88.368 691.570 305.642 1.00 68.08 230 LEU A O 1
ATOM 3052 N N . ILE A 1 221 ? 87.373 690.387 307.279 1.00 64.67 231 ILE A N 1
ATOM 3053 C CA . ILE A 1 221 ? 86.517 691.505 307.667 1.00 63.62 231 ILE A CA 1
ATOM 3054 C C . ILE A 1 221 ? 87.364 692.654 308.198 1.00 62.15 231 ILE A C 1
ATOM 3055 O O . ILE A 1 221 ? 87.120 693.828 307.884 1.00 63.62 231 ILE A O 1
ATOM 3071 N N . LYS A 1 222 ? 88.377 692.334 309.008 1.00 56.11 232 LYS A N 1
ATOM 3072 C CA . LYS A 1 222 ? 89.280 693.358 309.521 1.00 57.06 232 LYS A CA 1
ATOM 3073 C C . LYS A 1 222 ? 89.897 694.164 308.383 1.00 58.35 232 LYS A C 1
ATOM 3074 O O . LYS A 1 222 ? 89.773 695.392 308.334 1.00 58.87 232 LYS A O 1
ATOM 3093 N N . GLU A 1 223 ? 90.569 693.483 307.451 1.00 59.04 233 GLU A N 1
ATOM 3094 C CA . GLU A 1 223 ? 91.214 694.192 306.349 1.00 60.42 233 GLU A CA 1
ATOM 3095 C C . GLU A 1 223 ? 90.210 694.861 305.417 1.00 59.34 233 GLU A C 1
ATOM 3096 O O . GLU A 1 223 ? 90.577 695.800 304.705 1.00 60.11 233 GLU A O 1
ATOM 3108 N N . PHE A 1 224 ? 88.960 694.399 305.402 1.00 58.00 234 PHE A N 1
ATOM 3109 C CA . PHE A 1 224 ? 87.919 695.053 304.615 1.00 56.44 234 PHE A CA 1
ATOM 3110 C C . PHE A 1 224 ? 87.559 696.409 305.214 1.00 58.21 234 PHE A C 1
ATOM 3111 O O . PHE A 1 224 ? 87.744 697.461 304.580 1.00 57.43 234 PHE A O 1
ATOM 3128 N N . THR A 1 225 ? 87.056 696.401 306.452 1.00 59.84 235 THR A N 1
ATOM 3129 C CA . THR A 1 225 ? 86.734 697.646 307.142 1.00 61.09 235 THR A CA 1
ATOM 3130 C C . THR A 1 225 ? 87.926 698.595 307.137 1.00 61.23 235 THR A C 1
ATOM 3131 O O . THR A 1 225 ? 87.790 699.788 306.840 1.00 61.74 235 THR A O 1
ATOM 3142 N N . LYS A 1 226 ? 89.111 698.075 307.463 0.98 61.06 236 LYS A N 1
ATOM 3143 C CA . LYS A 1 226 ? 90.309 698.906 307.477 0.98 65.89 236 LYS A CA 1
ATOM 3144 C C . LYS A 1 226 ? 90.602 699.471 306.095 0.98 68.11 236 LYS A C 1
ATOM 3145 O O . LYS A 1 226 ? 90.990 700.638 305.962 0.98 67.35 236 LYS A O 1
ATOM 3164 N N . PHE A 1 227 ? 90.427 698.659 305.050 1.00 75.60 237 PHE A N 1
ATOM 3165 C CA . PHE A 1 227 ? 90.653 699.153 303.697 1.00 76.70 237 PHE A CA 1
ATOM 3166 C C . PHE A 1 227 ? 89.744 700.334 303.394 1.00 76.04 237 PHE A C 1
ATOM 3167 O O . PHE A 1 227 ? 90.180 701.320 302.789 1.00 78.40 237 PHE A O 1
ATOM 3184 N N . TYR A 1 228 ? 88.480 700.259 303.806 1.00 71.23 238 TYR A N 1
ATOM 3185 C CA . TYR A 1 228 ? 87.550 701.351 303.547 1.00 71.89 238 TYR A CA 1
ATOM 3186 C C . TYR A 1 228 ? 87.509 702.380 304.672 1.00 79.23 238 TYR A C 1
ATOM 3187 O O . TYR A 1 228 ? 86.603 703.220 304.693 1.00 76.86 238 TYR A O 1
ATOM 3205 N N . GLU A 1 229 ? 88.472 702.344 305.596 1.00 91.72 239 GLU A N 1
ATOM 3206 C CA . GLU A 1 229 ? 88.597 703.353 306.641 1.00 99.21 239 GLU A CA 1
ATOM 3207 C C . GLU A 1 229 ? 89.856 704.203 306.479 1.00 100.81 239 GLU A C 1
ATOM 3208 O O . GLU A 1 229 ? 90.291 704.851 307.436 1.00 106.03 239 GLU A O 1
ATOM 3220 N N . GLN A 1 230 ? 90.446 704.223 305.281 1.00 97.58 240 GLN A N 1
ATOM 3221 C CA . GLN A 1 230 ? 91.671 704.988 305.065 1.00 100.02 240 GLN A CA 1
ATOM 3222 C C . GLN A 1 230 ? 91.429 706.483 305.239 1.00 107.64 240 GLN A C 1
ATOM 3223 O O . GLN A 1 230 ? 92.113 707.150 306.024 1.00 105.14 240 GLN A O 1
ATOM 3237 N N . ASN A 1 231 ? 90.462 707.030 304.497 1.00 127.63 241 ASN A N 1
ATOM 3238 C CA . ASN A 1 231 ? 90.235 708.473 304.501 1.00 138.75 241 ASN A CA 1
ATOM 3239 C C . ASN A 1 231 ? 90.105 709.020 305.917 1.00 144.01 241 ASN A C 1
ATOM 3240 O O . ASN A 1 231 ? 90.690 710.058 306.247 1.00 146.90 241 ASN A O 1
ATOM 3251 N N . TYR A 1 232 ? 89.342 708.338 306.765 1.00 149.55 242 TYR A N 1
ATOM 3252 C CA . TYR A 1 232 ? 89.101 708.832 308.113 1.00 152.69 242 TYR A CA 1
ATOM 3253 C C . TYR A 1 232 ? 90.364 708.735 308.959 1.00 146.64 242 TYR A C 1
ATOM 3254 O O . TYR A 1 232 ? 91.151 707.792 308.830 1.00 148.70 242 TYR A O 1
ATOM 3272 N N . ASN A 1 233 ? 90.554 709.721 309.830 1.00 124.05 243 ASN A N 1
ATOM 3273 C CA . ASN A 1 233 ? 91.652 709.695 310.783 1.00 117.50 243 ASN A CA 1
ATOM 3274 C C . ASN A 1 233 ? 91.286 708.787 311.952 1.00 111.39 243 ASN A C 1
ATOM 3275 O O . ASN A 1 233 ? 90.171 708.856 312.479 1.00 109.27 243 ASN A O 1
ATOM 3286 N N . THR A 1 234 ? 92.230 707.932 312.353 0.83 107.60 244 THR A N 1
ATOM 3287 C CA . THR A 1 234 ? 91.930 706.895 313.336 0.83 103.98 244 THR A CA 1
ATOM 3288 C C . THR A 1 234 ? 91.558 707.481 314.693 0.83 105.06 244 THR A C 1
ATOM 3289 O O . THR A 1 234 ? 90.752 706.890 315.420 0.83 102.14 244 THR A O 1
ATOM 3300 N N . ASN A 1 235 ? 92.126 708.634 315.054 0.88 109.44 245 ASN A N 1
ATOM 3301 C CA . ASN A 1 235 ? 91.907 709.183 316.387 0.88 111.21 245 ASN A CA 1
ATOM 3302 C C . ASN A 1 235 ? 90.463 709.612 316.623 0.88 113.88 245 ASN A C 1
ATOM 3303 O O . ASN A 1 235 ? 90.063 709.771 317.781 0.88 109.80 245 ASN A O 1
ATOM 3314 N N . ILE A 1 236 ? 89.674 709.795 315.564 1.00 128.90 246 ILE A N 1
ATOM 3315 C CA . ILE A 1 236 ? 88.305 710.276 315.709 1.00 131.32 246 ILE A CA 1
ATOM 3316 C C . ILE A 1 236 ? 87.266 709.170 315.548 1.00 120.38 246 ILE A C 1
ATOM 3317 O O . ILE A 1 236 ? 86.143 709.316 316.055 1.00 121.25 246 ILE A O 1
ATOM 3333 N N . ILE A 1 237 ? 87.600 708.076 314.871 1.00 105.08 247 ILE A N 1
ATOM 3334 C CA . ILE A 1 237 ? 86.615 707.058 314.510 1.00 97.30 247 ILE A CA 1
ATOM 3335 C C . ILE A 1 237 ? 86.763 705.852 315.432 1.00 90.51 247 ILE A C 1
ATOM 3336 O O . ILE A 1 237 ? 87.885 705.530 315.849 1.00 95.07 247 ILE A O 1
ATOM 3352 N N . PRO A 1 238 ? 85.675 705.161 315.782 0.77 72.57 248 PRO A N 1
ATOM 3353 C CA . PRO A 1 238 ? 85.815 703.952 316.602 0.77 67.03 248 PRO A CA 1
ATOM 3354 C C . PRO A 1 238 ? 86.527 702.844 315.844 0.77 67.37 248 PRO A C 1
ATOM 3355 O O . PRO A 1 238 ? 86.363 702.690 314.631 0.77 63.09 248 PRO A O 1
ATOM 3366 N N . ASN A 1 239 ? 87.321 702.064 316.576 1.00 79.40 249 ASN A N 1
ATOM 3367 C CA . ASN A 1 239 ? 87.964 700.873 316.022 1.00 80.75 249 ASN A CA 1
ATOM 3368 C C . ASN A 1 239 ? 87.019 699.685 316.210 1.00 82.30 249 ASN A C 1
ATOM 3369 O O . ASN A 1 239 ? 87.216 698.806 317.051 1.00 80.47 249 ASN A O 1
ATOM 3380 N N . ASP A 1 240 ? 85.962 699.681 315.399 1.00 90.61 250 ASP A N 1
ATOM 3381 C CA . ASP A 1 240 ? 84.857 698.750 315.569 1.00 90.10 250 ASP A CA 1
ATOM 3382 C C . ASP A 1 240 ? 84.610 697.970 314.285 1.00 83.10 250 ASP A C 1
ATOM 3383 O O . ASP A 1 240 ? 85.003 698.380 313.190 1.00 85.97 250 ASP A O 1
ATOM 3392 N N . ILE A 1 241 ? 83.942 696.830 314.446 1.00 70.66 251 ILE A N 1
ATOM 3393 C CA . ILE A 1 241 ? 83.528 695.971 313.345 1.00 63.45 251 ILE A CA 1
ATOM 3394 C C . ILE A 1 241 ? 82.078 695.579 313.584 1.00 63.27 251 ILE A C 1
ATOM 3395 O O . ILE A 1 241 ? 81.668 695.362 314.729 1.00 64.67 251 ILE A O 1
ATOM 3411 N N . THR A 1 242 ? 81.301 695.493 312.506 1.00 63.40 252 THR A N 1
ATOM 3412 C CA . THR A 1 242 ? 79.894 695.124 312.583 1.00 61.29 252 THR A CA 1
ATOM 3413 C C . THR A 1 242 ? 79.607 694.016 311.582 1.00 61.74 252 THR A C 1
ATOM 3414 O O . THR A 1 242 ? 80.106 694.042 310.453 1.00 63.54 252 THR A O 1
ATOM 3425 N N . VAL A 1 243 ? 78.792 693.048 312.001 1.00 61.32 253 VAL A N 1
ATOM 3426 C CA . VAL A 1 243 ? 78.508 691.856 311.210 1.00 60.12 253 VAL A CA 1
ATOM 3427 C C . VAL A 1 243 ? 77.008 691.597 311.264 1.00 60.93 253 VAL A C 1
ATOM 3428 O O . VAL A 1 243 ? 76.435 691.481 312.353 1.00 62.31 253 VAL A O 1
ATOM 3441 N N . HIS A 1 244 ? 76.375 691.508 310.098 1.00 59.60 254 HIS A N 1
ATOM 3442 C CA . HIS A 1 244 ? 74.959 691.193 309.993 1.00 59.94 254 HIS A CA 1
ATOM 3443 C C . HIS A 1 244 ? 74.770 689.745 309.555 1.00 61.48 254 HIS A C 1
ATOM 3444 O O . HIS A 1 244 ? 75.561 689.201 308.781 1.00 61.39 254 HIS A O 1
ATOM 3458 N N . TYR A 1 245 ? 73.708 689.125 310.067 1.00 64.82 255 TYR A N 1
ATOM 3459 C CA . TYR A 1 245 ? 73.349 687.750 309.737 1.00 66.25 255 TYR A CA 1
ATOM 3460 C C . TYR A 1 245 ? 72.008 687.764 309.018 1.00 66.72 255 TYR A C 1
ATOM 3461 O O . TYR A 1 245 ? 71.000 688.200 309.585 1.00 69.73 255 TYR A O 1
ATOM 3479 N N . ILE A 1 246 ? 71.996 687.281 307.776 1.00 60.35 256 ILE A N 1
ATOM 3480 C CA . ILE A 1 246 ? 70.843 687.438 306.899 1.00 60.45 256 ILE A CA 1
ATOM 3481 C C . ILE A 1 246 ? 70.151 686.119 306.577 1.00 64.91 256 ILE A C 1
ATOM 3482 O O . ILE A 1 246 ? 69.007 686.145 306.096 1.00 67.06 256 ILE A O 1
ATOM 3498 N N . ASP A 1 247 ? 70.791 684.974 306.820 1.00 70.59 257 ASP A N 1
ATOM 3499 C CA . ASP A 1 247 ? 70.168 683.698 306.487 1.00 74.59 257 ASP A CA 1
ATOM 3500 C C . ASP A 1 247 ? 68.851 683.475 307.221 1.00 77.29 257 ASP A C 1
ATOM 3501 O O . ASP A 1 247 ? 68.095 682.574 306.839 1.00 78.86 257 ASP A O 1
ATOM 3506 N N . GLN A 1 248 ? 68.559 684.265 308.255 1.00 77.56 258 GLN A N 1
ATOM 3507 C CA . GLN A 1 248 ? 67.291 684.188 308.965 1.00 79.00 258 GLN A CA 1
ATOM 3508 C C . GLN A 1 248 ? 66.510 685.493 308.928 1.00 76.75 258 GLN A C 1
ATOM 3509 O O . GLN A 1 248 ? 65.426 685.564 309.520 1.00 80.81 258 GLN A O 1
ATOM 3523 N N . ASN A 1 249 ? 67.018 686.521 308.253 1.00 65.96 259 ASN A N 1
ATOM 3524 C CA . ASN A 1 249 ? 66.295 687.782 308.103 1.00 64.70 259 ASN A CA 1
ATOM 3525 C C . ASN A 1 249 ? 65.064 687.531 307.241 1.00 70.04 259 ASN A C 1
ATOM 3526 O O . ASN A 1 249 ? 65.151 687.462 306.013 1.00 69.95 259 ASN A O 1
ATOM 3537 N N . ASN A 1 250 ? 63.903 687.406 307.888 1.00 80.97 260 ASN A N 1
ATOM 3538 C CA . ASN A 1 250 ? 62.691 687.014 307.176 1.00 84.68 260 ASN A CA 1
ATOM 3539 C C . ASN A 1 250 ? 62.318 688.009 306.084 1.00 82.85 260 ASN A C 1
ATOM 3540 O O . ASN A 1 250 ? 61.694 687.626 305.088 1.00 86.25 260 ASN A O 1
ATOM 3551 N N . ASN A 1 251 ? 62.679 689.286 306.244 1.00 74.30 261 ASN A N 1
ATOM 3552 C CA . ASN A 1 251 ? 62.426 690.250 305.177 1.00 74.31 261 ASN A CA 1
ATOM 3553 C C . ASN A 1 251 ? 63.144 689.856 303.893 1.00 76.23 261 ASN A C 1
ATOM 3554 O O . ASN A 1 251 ? 62.658 690.149 302.795 1.00 74.44 261 ASN A O 1
ATOM 3565 N N . ILE A 1 252 ? 64.291 689.192 304.010 1.00 83.32 262 ILE A N 1
ATOM 3566 C CA . ILE A 1 252 ? 65.062 688.770 302.845 1.00 85.20 262 ILE A CA 1
ATOM 3567 C C . ILE A 1 252 ? 64.634 687.390 302.367 1.00 85.00 262 ILE A C 1
ATOM 3568 O O . ILE A 1 252 ? 64.411 687.178 301.172 1.00 89.80 262 ILE A O 1
ATOM 3584 N N . THR A 1 253 ? 64.508 686.432 303.286 1.00 73.87 263 THR A N 1
ATOM 3585 C CA . THR A 1 253 ? 64.308 685.036 302.920 1.00 71.89 263 THR A CA 1
ATOM 3586 C C . THR A 1 253 ? 62.841 684.634 302.836 1.00 76.72 263 THR A C 1
ATOM 3587 O O . THR A 1 253 ? 62.546 683.539 302.344 1.00 72.43 263 THR A O 1
ATOM 3598 N N . LYS A 1 254 ? 61.923 685.477 303.302 1.00 94.66 264 LYS A N 1
ATOM 3599 C CA . LYS A 1 254 ? 60.493 685.235 303.160 1.00 100.81 264 LYS A CA 1
ATOM 3600 C C . LYS A 1 254 ? 59.883 686.051 302.028 1.00 100.73 264 LYS A C 1
ATOM 3601 O O . LYS A 1 254 ? 58.661 686.026 301.845 1.00 104.79 264 LYS A O 1
ATOM 3605 N N . ASN A 1 255 ? 60.705 686.769 301.267 1.00 94.94 265 ASN A N 1
ATOM 3606 C CA . ASN A 1 255 ? 60.206 687.583 300.174 1.00 94.80 265 ASN A CA 1
ATOM 3607 C C . ASN A 1 255 ? 59.806 686.694 298.995 1.00 92.61 265 ASN A C 1
ATOM 3608 O O . ASN A 1 255 ? 60.436 685.663 298.746 1.00 93.72 265 ASN A O 1
ATOM 3619 N N . PRO A 1 256 ? 58.759 687.067 298.249 0.85 84.20 266 PRO A N 1
ATOM 3620 C CA . PRO A 1 256 ? 58.407 686.269 297.063 0.85 81.32 266 PRO A CA 1
ATOM 3621 C C . PRO A 1 256 ? 59.507 686.246 296.021 0.85 80.11 266 PRO A C 1
ATOM 3622 O O . PRO A 1 256 ? 59.684 685.229 295.338 0.85 78.05 266 PRO A O 1
ATOM 3633 N N . GLU A 1 257 ? 60.250 687.344 295.873 0.93 84.36 267 GLU A N 1
ATOM 3634 C CA . GLU A 1 257 ? 61.382 687.364 294.954 0.93 82.66 267 GLU A CA 1
ATOM 3635 C C . GLU A 1 257 ? 62.428 686.336 295.365 0.93 76.19 267 GLU A C 1
ATOM 3636 O O . GLU A 1 257 ? 62.937 685.575 294.531 0.93 77.38 267 GLU A O 1
ATOM 3648 N N . PHE A 1 258 ? 62.758 686.295 296.658 1.00 67.55 268 PHE A N 1
ATOM 3649 C CA . PHE A 1 258 ? 63.723 685.320 297.152 1.00 62.05 268 PHE A CA 1
ATOM 3650 C C . PHE A 1 258 ? 63.273 683.899 296.836 1.00 62.20 268 PHE A C 1
ATOM 3651 O O . PHE A 1 258 ? 64.042 683.100 296.293 1.00 57.39 268 PHE A O 1
ATOM 3668 N N . LEU A 1 259 ? 62.027 683.562 297.179 0.78 68.13 269 LEU A N 1
ATOM 3669 C CA . LEU A 1 259 ? 61.511 682.232 296.871 0.78 71.89 269 LEU A CA 1
ATOM 3670 C C . LEU A 1 259 ? 61.543 681.955 295.374 0.78 77.13 269 LEU A C 1
ATOM 3671 O O . LEU A 1 259 ? 61.749 680.809 294.959 0.78 73.42 269 LEU A O 1
ATOM 3687 N N . LYS A 1 260 ? 61.335 682.984 294.551 1.00 93.07 270 LYS A N 1
ATOM 3688 C CA . LYS A 1 260 ? 61.459 682.819 293.107 1.00 100.45 270 LYS A CA 1
ATOM 3689 C C . LYS A 1 260 ? 62.870 682.381 292.733 1.00 94.52 270 LYS A C 1
ATOM 3690 O O . LYS A 1 260 ? 63.060 681.375 292.038 1.00 97.67 270 LYS A O 1
ATOM 3709 N N . TYR A 1 261 ? 63.877 683.131 293.190 0.94 81.00 271 TYR A N 1
ATOM 3710 C CA . TYR A 1 261 ? 65.263 682.756 292.925 0.94 75.17 271 TYR A CA 1
ATOM 3711 C C . TYR A 1 261 ? 65.549 681.339 293.406 0.94 74.17 271 TYR A C 1
ATOM 3712 O O . TYR A 1 261 ? 66.099 680.516 292.667 0.94 73.89 271 TYR A O 1
ATOM 3730 N N . TYR A 1 262 ? 65.182 681.039 294.653 0.93 74.86 272 TYR A N 1
ATOM 3731 C CA . TYR A 1 262 ? 65.462 679.728 295.229 0.93 73.64 272 TYR A CA 1
ATOM 3732 C C . TYR A 1 262 ? 64.848 678.616 294.390 0.93 74.18 272 TYR A C 1
ATOM 3733 O O . TYR A 1 262 ? 65.504 677.612 294.090 0.93 73.03 272 TYR A O 1
ATOM 3751 N N . ASN A 1 263 ? 63.582 678.777 293.999 0.92 77.03 273 ASN A N 1
ATOM 3752 C CA . ASN A 1 263 ? 62.918 677.751 293.203 0.92 79.24 273 ASN A CA 1
ATOM 3753 C C . ASN A 1 263 ? 63.578 677.602 291.838 0.92 78.34 273 ASN A C 1
ATOM 3754 O O . ASN A 1 263 ? 63.747 676.483 291.340 0.92 80.47 273 ASN A O 1
ATOM 3765 N N . LEU A 1 264 ? 63.959 678.720 291.215 0.88 74.92 274 LEU A N 1
ATOM 3766 C CA . LEU A 1 264 ? 64.650 678.650 289.931 0.88 74.89 274 LEU A CA 1
ATOM 3767 C C . LEU A 1 264 ? 65.954 677.873 290.055 0.88 75.85 274 LEU A C 1
ATOM 3768 O O . LEU A 1 264 ? 66.230 676.965 289.263 0.88 77.01 274 LEU A O 1
ATOM 3784 N N . LEU A 1 265 ? 66.773 678.218 291.051 0.88 75.39 275 LEU A N 1
ATOM 3785 C CA . LEU A 1 265 ? 68.049 677.538 291.237 0.88 74.02 275 LEU A CA 1
ATOM 3786 C C . LEU A 1 265 ? 67.853 676.068 291.582 0.88 77.56 275 LEU A C 1
ATOM 3787 O O . LEU A 1 265 ? 68.687 675.230 291.221 0.88 76.83 275 LEU A O 1
ATOM 3803 N N . LYS A 1 266 ? 66.762 675.737 292.275 1.00 83.46 276 LYS A N 1
ATOM 3804 C CA . LYS A 1 266 ? 66.430 674.347 292.557 1.00 88.53 276 LYS A CA 1
ATOM 3805 C C . LYS A 1 266 ? 65.844 673.638 291.346 1.00 93.42 276 LYS A C 1
ATOM 3806 O O . LYS A 1 266 ? 65.897 672.406 291.279 1.00 94.89 276 LYS A O 1
ATOM 3825 N N . ASP A 1 267 ? 65.291 674.388 290.394 0.93 97.03 277 ASP A N 1
ATOM 3826 C CA . ASP A 1 267 ? 64.637 673.794 289.240 0.93 102.82 277 ASP A CA 1
ATOM 3827 C C . ASP A 1 267 ? 65.618 672.943 288.437 0.93 102.94 277 ASP A C 1
ATOM 3828 O O . ASP A 1 267 ? 66.835 673.152 288.460 0.93 98.94 277 ASP A O 1
ATOM 3837 N N . TRP A 1 268 ? 65.064 671.970 287.712 0.88 107.44 278 TRP A N 1
ATOM 3838 C CA . TRP A 1 268 ? 65.882 671.070 286.909 0.88 109.24 278 TRP A CA 1
ATOM 3839 C C . TRP A 1 268 ? 66.209 671.674 285.547 0.88 109.62 278 TRP A C 1
ATOM 3840 O O . TRP A 1 268 ? 67.334 671.530 285.056 0.88 108.59 278 TRP A O 1
ATOM 3861 N N . ASP A 1 269 ? 65.242 672.353 284.923 0.98 110.74 279 ASP A N 1
ATOM 3862 C CA . ASP A 1 269 ? 65.471 672.935 283.605 0.98 110.01 279 ASP A CA 1
ATOM 3863 C C . ASP A 1 269 ? 66.543 674.016 283.626 0.98 102.83 279 ASP A C 1
ATOM 3864 O O . ASP A 1 269 ? 67.169 674.270 282.591 0.98 103.98 279 ASP A O 1
ATOM 3873 N N . TRP A 1 270 ? 66.769 674.660 284.772 0.89 91.60 280 TRP A N 1
ATOM 3874 C CA . TRP A 1 270 ? 67.779 675.711 284.847 0.89 84.74 280 TRP A CA 1
ATOM 3875 C C . TRP A 1 270 ? 69.176 675.128 285.020 0.89 84.85 280 TRP A C 1
ATOM 3876 O O . TRP A 1 270 ? 70.095 675.466 284.266 0.89 82.01 280 TRP A O 1
ATOM 3897 N N . CYS A 1 271 ? 69.357 674.256 286.012 1.00 90.78 281 CYS A N 1
ATOM 3898 C CA . CYS A 1 271 ? 70.667 673.656 286.244 1.00 92.72 281 CYS A CA 1
ATOM 3899 C C . CYS A 1 271 ? 71.098 672.817 285.049 1.00 97.55 281 CYS A C 1
ATOM 3900 O O . CYS A 1 271 ? 72.156 673.052 284.453 1.00 93.13 281 CYS A O 1
ATOM 3908 N N . TYR A 1 272 ? 70.282 671.829 284.682 1.00 111.41 282 TYR A N 1
ATOM 3909 C CA . TYR A 1 272 ? 70.601 670.966 283.553 1.00 118.12 282 TYR A CA 1
ATOM 3910 C C . TYR A 1 272 ? 70.415 671.667 282.215 1.00 118.75 282 TYR A C 1
ATOM 3911 O O . TYR A 1 272 ? 70.848 671.132 281.189 1.00 121.20 282 TYR A O 1
ATOM 3929 N N . GLY A 1 273 ? 69.789 672.843 282.201 1.00 114.84 283 GLY A N 1
ATOM 3930 C CA . GLY A 1 273 ? 69.671 673.615 280.981 1.00 115.50 283 GLY A CA 1
ATOM 3931 C C . GLY A 1 273 ? 68.670 673.026 280.001 1.00 121.11 283 GLY A C 1
ATOM 3932 O O . GLY A 1 273 ? 67.662 672.417 280.376 1.00 123.17 283 GLY A O 1
ATOM 3933 N N . LYS A 1 274 ? 68.961 673.219 278.716 1.00 123.70 284 LYS A N 1
ATOM 3934 C CA . LYS A 1 274 ? 68.108 672.767 277.627 1.00 128.26 284 LYS A CA 1
ATOM 3935 C C . LYS A 1 274 ? 68.834 671.717 276.799 1.00 133.93 284 LYS A C 1
ATOM 3936 O O . LYS A 1 274 ? 70.034 671.839 276.534 1.00 129.09 284 LYS A O 1
ATOM 3940 N N . THR A 1 275 ? 68.093 670.692 276.387 1.00 150.38 285 THR A N 1
ATOM 3941 C CA . THR A 1 275 ? 68.616 669.613 275.559 1.00 155.78 285 THR A CA 1
ATOM 3942 C C . THR A 1 275 ? 68.521 669.889 274.057 1.00 159.19 285 THR A C 1
ATOM 3943 O O . THR A 1 275 ? 69.285 669.286 273.292 1.00 159.91 285 THR A O 1
ATOM 3947 N N . PRO A 1 276 ? 67.610 670.790 273.579 1.00 163.63 286 PRO A N 1
ATOM 3948 C CA . PRO A 1 276 ? 67.339 670.872 272.133 1.00 165.99 286 PRO A CA 1
ATOM 3949 C C . PRO A 1 276 ? 68.544 670.657 271.230 1.00 157.67 286 PRO A C 1
ATOM 3950 O O . PRO A 1 276 ? 69.591 671.290 271.402 1.00 159.73 286 PRO A O 1
ATOM 3954 N N . LYS A 1 277 ? 68.394 669.757 270.262 1.00 125.50 287 LYS A N 1
ATOM 3955 C CA . LYS A 1 277 ? 69.459 669.478 269.315 1.00 116.37 287 LYS A CA 1
ATOM 3956 C C . LYS A 1 277 ? 69.590 670.625 268.316 1.00 113.23 287 LYS A C 1
ATOM 3957 O O . LYS A 1 277 ? 68.725 671.499 268.207 1.00 112.38 287 LYS A O 1
ATOM 3961 N N . PHE A 1 278 ? 70.696 670.614 267.575 0.92 112.89 288 PHE A N 1
ATOM 3962 C CA . PHE A 1 278 ? 70.969 671.659 266.601 0.92 109.81 288 PHE A CA 1
ATOM 3963 C C . PHE A 1 278 ? 71.716 671.065 265.418 0.92 110.37 288 PHE A C 1
ATOM 3964 O O . PHE A 1 278 ? 72.477 670.103 265.561 0.92 111.87 288 PHE A O 1
ATOM 3981 N N . GLN A 1 279 ? 71.488 671.654 264.243 1.00 108.74 289 GLN A N 1
ATOM 3982 C CA . GLN A 1 279 ? 72.063 671.123 263.013 1.00 107.58 289 GLN A CA 1
ATOM 3983 C C . GLN A 1 279 ? 73.586 671.164 263.055 1.00 102.86 289 GLN A C 1
ATOM 3984 O O . GLN A 1 279 ? 74.253 670.137 262.889 1.00 103.67 289 GLN A O 1
ATOM 3998 N N . ASN A 1 280 ? 74.155 672.347 263.277 0.85 98.41 290 ASN A N 1
ATOM 3999 C CA . ASN A 1 280 ? 75.592 672.546 263.176 0.85 95.73 290 ASN A CA 1
ATOM 4000 C C . ASN A 1 280 ? 76.170 672.987 264.514 0.85 93.23 290 ASN A C 1
ATOM 4001 O O . ASN A 1 280 ? 75.483 673.600 265.340 0.85 90.85 290 ASN A O 1
ATOM 4012 N N . HIS A 1 281 ? 77.453 672.681 264.707 1.00 95.95 291 HIS A N 1
ATOM 4013 C CA . HIS A 1 281 ? 78.136 672.941 265.970 1.00 94.86 291 HIS A CA 1
ATOM 4014 C C . HIS A 1 281 ? 79.608 673.207 265.697 1.00 92.29 291 HIS A C 1
ATOM 4015 O O . HIS A 1 281 ? 80.291 672.362 265.111 1.00 97.29 291 HIS A O 1
ATOM 4029 N N . ILE A 1 282 ? 80.094 674.375 266.123 1.00 80.35 292 ILE A N 1
ATOM 4030 C CA . ILE A 1 282 ? 81.500 674.736 266.000 1.00 76.74 292 ILE A CA 1
ATOM 4031 C C . ILE A 1 282 ? 82.032 675.053 267.394 1.00 75.03 292 ILE A C 1
ATOM 4032 O O . ILE A 1 282 ? 81.270 675.271 268.339 1.00 72.50 292 ILE A O 1
ATOM 4048 N N . TRP A 1 283 ? 83.357 675.072 267.519 0.93 79.49 293 TRP A N 1
ATOM 4049 C CA . TRP A 1 283 ? 83.963 675.257 268.831 0.93 78.73 293 TRP A CA 1
ATOM 4050 C C . TRP A 1 283 ? 85.426 675.647 268.679 0.93 78.37 293 TRP A C 1
ATOM 4051 O O . TRP A 1 283 ? 86.061 675.366 267.658 0.93 79.21 293 TRP A O 1
ATOM 4072 N N . LYS A 1 284 ? 85.953 676.299 269.716 1.00 75.93 294 LYS A N 1
ATOM 4073 C CA . LYS A 1 284 ? 87.372 676.629 269.774 1.00 74.06 294 LYS A CA 1
ATOM 4074 C C . LYS A 1 284 ? 87.742 676.955 271.213 1.00 73.90 294 LYS A C 1
ATOM 4075 O O . LYS A 1 284 ? 86.888 677.316 272.026 1.00 71.02 294 LYS A O 1
ATOM 4094 N N . GLN A 1 285 ? 89.031 676.824 271.517 1.00 75.55 295 GLN A N 1
ATOM 4095 C CA . GLN A 1 285 ? 89.571 677.140 272.836 1.00 73.42 295 GLN A CA 1
ATOM 4096 C C . GLN A 1 285 ? 90.337 678.456 272.748 1.00 72.39 295 GLN A C 1
ATOM 4097 O O . GLN A 1 285 ? 91.392 678.526 272.108 1.00 73.80 295 GLN A O 1
ATOM 4111 N N . PHE A 1 286 ? 89.808 679.493 273.392 1.00 70.77 296 PHE A N 1
ATOM 4112 C CA . PHE A 1 286 ? 90.452 680.798 273.448 1.00 70.80 296 PHE A CA 1
ATOM 4113 C C . PHE A 1 286 ? 91.158 680.988 274.786 1.00 70.24 296 PHE A C 1
ATOM 4114 O O . PHE A 1 286 ? 90.898 680.279 275.762 1.00 70.28 296 PHE A O 1
ATOM 4131 N N . THR A 1 287 ? 92.061 681.972 274.821 1.00 68.95 297 THR A N 1
ATOM 4132 C CA . THR A 1 287 ? 92.741 682.307 276.069 1.00 67.81 297 THR A CA 1
ATOM 4133 C C . THR A 1 287 ? 91.738 682.650 277.162 1.00 65.02 297 THR A C 1
ATOM 4134 O O . THR A 1 287 ? 91.944 682.310 278.333 1.00 66.16 297 THR A O 1
ATOM 4145 N N . PHE A 1 288 ? 90.644 683.317 276.799 0.90 62.34 298 PHE A N 1
ATOM 4146 C CA . PHE A 1 288 ? 89.606 683.696 277.748 0.90 58.44 298 PHE A CA 1
ATOM 4147 C C . PHE A 1 288 ? 88.567 682.603 277.955 0.90 57.72 298 PHE A C 1
ATOM 4148 O O . PHE A 1 288 ? 87.542 682.856 278.597 0.90 57.36 298 PHE A O 1
ATOM 4165 N N . GLY A 1 289 ? 88.798 681.405 277.432 0.77 59.21 299 GLY A N 1
ATOM 4166 C CA . GLY A 1 289 ? 87.919 680.277 277.661 0.77 60.33 299 GLY A CA 1
ATOM 4167 C C . GLY A 1 289 ? 87.455 679.644 276.365 0.77 61.01 299 GLY A C 1
ATOM 4168 O O . GLY A 1 289 ? 87.692 680.145 275.266 0.77 61.73 299 GLY A O 1
ATOM 4172 N N . LYS A 1 290 ? 86.777 678.513 276.522 1.00 60.25 300 LYS A N 1
ATOM 4173 C CA . LYS A 1 290 ? 86.253 677.772 275.388 1.00 61.17 300 LYS A CA 1
ATOM 4174 C C . LYS A 1 290 ? 84.945 678.386 274.905 1.00 68.20 300 LYS A C 1
ATOM 4175 O O . LYS A 1 290 ? 84.211 679.023 275.667 1.00 65.73 300 LYS A O 1
ATOM 4179 N N . LEU A 1 291 ? 84.663 678.189 273.620 1.00 81.17 301 LEU A N 1
ATOM 4180 C CA . LEU A 1 291 ? 83.446 678.684 272.993 1.00 84.78 301 LEU A CA 1
ATOM 4181 C C . LEU A 1 291 ? 82.867 677.590 272.111 1.00 86.55 301 LEU A C 1
ATOM 4182 O O . LEU A 1 291 ? 83.596 676.957 271.341 1.00 89.46 301 LEU A O 1
ATOM 4198 N N . GLU A 1 292 ? 81.558 677.375 272.237 1.00 82.19 302 GLU A N 1
ATOM 4199 C CA . GLU A 1 292 ? 80.826 676.370 271.476 1.00 83.61 302 GLU A CA 1
ATOM 4200 C C . GLU A 1 292 ? 79.539 676.997 270.968 1.00 81.78 302 GLU A C 1
ATOM 4201 O O . GLU A 1 292 ? 78.704 677.436 271.767 1.00 81.11 302 GLU A O 1
ATOM 4213 N N . LEU A 1 293 ? 79.377 677.028 269.649 1.00 79.70 303 LEU A N 1
ATOM 4214 C CA . LEU A 1 293 ? 78.187 677.568 269.008 1.00 78.39 303 LEU A CA 1
ATOM 4215 C C . LEU A 1 293 ? 77.395 676.439 268.368 1.00 80.55 303 LEU A C 1
ATOM 4216 O O . LEU A 1 293 ? 77.947 675.648 267.597 1.00 79.36 303 LEU A O 1
ATOM 4232 N N . PHE A 1 294 ? 76.109 676.367 268.694 0.95 87.82 304 PHE A N 1
ATOM 4233 C CA . PHE A 1 294 ? 75.166 675.482 268.026 0.95 93.39 304 PHE A CA 1
ATOM 4234 C C . PHE A 1 294 ? 74.166 676.333 267.259 0.95 96.43 304 PHE A C 1
ATOM 4235 O O . PHE A 1 294 ? 73.665 677.330 267.785 0.95 95.73 304 PHE A O 1
ATOM 4252 N N . PHE A 1 295 ? 73.878 675.955 266.015 1.00 100.50 305 PHE A N 1
ATOM 4253 C CA . PHE A 1 295 ? 72.995 676.788 265.209 1.00 102.27 305 PHE A CA 1
ATOM 4254 C C . PHE A 1 295 ? 72.324 675.961 264.123 1.00 106.77 305 PHE A C 1
ATOM 4255 O O . PHE A 1 295 ? 72.816 674.905 263.715 1.00 108.87 305 PHE A O 1
ATOM 4272 N N . ASN A 1 296 ? 71.179 676.472 263.670 1.00 105.87 306 ASN A N 1
ATOM 4273 C CA . ASN A 1 296 ? 70.443 675.938 262.536 1.00 107.40 306 ASN A CA 1
ATOM 4274 C C . ASN A 1 296 ? 70.318 677.022 261.475 1.00 107.51 306 ASN A C 1
ATOM 4275 O O . ASN A 1 296 ? 70.361 678.217 261.781 1.00 105.47 306 ASN A O 1
ATOM 4286 N N . VAL A 1 297 ? 70.161 676.599 260.223 1.00 107.17 307 VAL A N 1
ATOM 4287 C CA . VAL A 1 297 ? 70.043 677.521 259.099 1.00 108.21 307 VAL A CA 1
ATOM 4288 C C . VAL A 1 297 ? 68.935 677.027 258.182 1.00 113.40 307 VAL A C 1
ATOM 4289 O O . VAL A 1 297 ? 68.938 675.863 257.766 1.00 116.61 307 VAL A O 1
ATOM 4302 N N . SER A 1 298 ? 67.986 677.909 257.871 1.00 114.51 308 SER A N 1
ATOM 4303 C CA . SER A 1 298 ? 66.896 677.605 256.952 1.00 119.15 308 SER A CA 1
ATOM 4304 C C . SER A 1 298 ? 66.738 678.769 255.988 1.00 117.73 308 SER A C 1
ATOM 4305 O O . SER A 1 298 ? 66.539 679.910 256.417 1.00 117.26 308 SER A O 1
ATOM 4312 N N . ASN A 1 299 ? 66.826 678.480 254.690 0.97 114.63 309 ASN A N 1
ATOM 4313 C CA . ASN A 1 299 ? 66.679 679.501 253.653 0.97 115.99 309 ASN A CA 1
ATOM 4314 C C . ASN A 1 299 ? 67.772 680.561 253.769 0.97 116.29 309 ASN A C 1
ATOM 4315 O O . ASN A 1 299 ? 67.519 681.761 253.638 0.97 108.63 309 ASN A O 1
ATOM 4326 N N . GLY A 1 300 ? 68.999 680.115 254.019 0.92 139.66 310 GLY A N 1
ATOM 4327 C CA . GLY A 1 300 ? 70.123 681.034 254.118 0.92 141.24 310 GLY A CA 1
ATOM 4328 C C . GLY A 1 300 ? 69.980 682.056 255.224 0.92 133.25 310 GLY A C 1
ATOM 4329 O O . GLY A 1 300 ? 70.297 683.235 255.024 0.92 138.55 310 GLY A O 1
ATOM 4333 N N . PHE A 1 301 ? 69.510 681.630 256.395 1.00 106.15 311 PHE A N 1
ATOM 4334 C CA . PHE A 1 301 ? 69.341 682.522 257.533 1.00 99.67 311 PHE A CA 1
ATOM 4335 C C . PHE A 1 301 ? 69.602 681.743 258.813 1.00 97.83 311 PHE A C 1
ATOM 4336 O O . PHE A 1 301 ? 69.140 680.608 258.957 1.00 95.96 311 PHE A O 1
ATOM 4353 N N . ILE A 1 302 ? 70.332 682.359 259.740 1.00 102.06 312 ILE A N 1
ATOM 4354 C CA . ILE A 1 302 ? 70.657 681.717 261.013 1.00 101.65 312 ILE A CA 1
ATOM 4355 C C . ILE A 1 302 ? 69.391 681.768 261.864 1.00 101.30 312 ILE A C 1
ATOM 4356 O O . ILE A 1 302 ? 69.068 682.799 262.457 1.00 102.08 312 ILE A O 1
ATOM 4372 N N . LYS A 1 303 ? 68.663 680.655 261.919 1.00 100.12 313 LYS A N 1
ATOM 4373 C CA . LYS A 1 303 ? 67.387 680.616 262.622 1.00 100.81 313 LYS A CA 1
ATOM 4374 C C . LYS A 1 303 ? 67.591 680.693 264.129 1.00 100.99 313 LYS A C 1
ATOM 4375 O O . LYS A 1 303 ? 67.457 681.767 264.726 1.00 96.86 313 LYS A O 1
ATOM 4379 N N . ASP A 1 304 ? 67.917 679.564 264.751 1.00 113.19 314 ASP A N 1
ATOM 4380 C CA . ASP A 1 304 ? 68.086 679.479 266.191 1.00 113.00 314 ASP A CA 1
ATOM 4381 C C . ASP A 1 304 ? 69.481 678.960 266.517 1.00 110.45 314 ASP A C 1
ATOM 4382 O O . ASP A 1 304 ? 70.153 678.354 265.679 1.00 111.41 314 ASP A O 1
ATOM 4391 N N . GLY A 1 305 ? 69.910 679.208 267.750 1.00 105.81 315 GLY A N 1
ATOM 4392 C CA . GLY A 1 305 ? 71.228 678.776 268.178 1.00 103.23 315 GLY A CA 1
ATOM 4393 C C . GLY A 1 305 ? 71.381 678.913 269.676 1.00 97.94 315 GLY A C 1
ATOM 4394 O O . GLY A 1 305 ? 70.445 679.279 270.392 1.00 100.38 315 GLY A O 1
ATOM 4398 N N . ASN A 1 306 ? 72.589 678.610 270.141 1.00 85.57 316 ASN A N 1
ATOM 4399 C CA . ASN A 1 306 ? 72.917 678.693 271.556 1.00 80.48 316 ASN A CA 1
ATOM 4400 C C . ASN A 1 306 ? 74.428 678.603 271.703 1.00 79.59 316 ASN A C 1
ATOM 4401 O O . ASN A 1 306 ? 75.103 677.967 270.888 1.00 77.07 316 ASN A O 1
ATOM 4412 N N . ILE A 1 307 ? 74.950 679.245 272.746 1.00 83.90 317 ILE A N 1
ATOM 4413 C CA . ILE A 1 307 ? 76.385 679.309 272.995 1.00 83.39 317 ILE A CA 1
ATOM 4414 C C . ILE A 1 307 ? 76.663 678.747 274.380 1.00 85.84 317 ILE A C 1
ATOM 4415 O O . ILE A 1 307 ? 76.064 679.190 275.367 1.00 86.33 317 ILE A O 1
ATOM 4431 N N . PHE A 1 308 ? 77.566 677.774 274.448 1.00 90.36 318 PHE A N 1
ATOM 4432 C CA . PHE A 1 308 ? 78.138 677.316 275.704 1.00 92.52 318 PHE A CA 1
ATOM 4433 C C . PHE A 1 308 ? 79.587 677.775 275.769 1.00 89.37 318 PHE A C 1
ATOM 4434 O O . PHE A 1 308 ? 80.262 677.874 274.743 1.00 98.10 318 PHE A O 1
ATOM 4451 N N . SER A 1 309 ? 80.070 678.067 276.974 1.00 68.31 319 SER A N 1
ATOM 4452 C CA . SER A 1 309 ? 81.394 678.660 277.087 1.00 62.53 319 SER A CA 1
ATOM 4453 C C . SER A 1 309 ? 81.946 678.472 278.492 1.00 68.60 319 SER A C 1
ATOM 4454 O O . SER A 1 309 ? 81.241 678.069 279.420 1.00 61.11 319 SER A O 1
ATOM 4462 N N . ASP A 1 310 ? 83.234 678.792 278.623 1.00 94.79 320 ASP A N 1
ATOM 4463 C CA . ASP A 1 310 ? 83.969 678.765 279.880 1.00 97.71 320 ASP A CA 1
ATOM 4464 C C . ASP A 1 310 ? 84.382 680.168 280.316 1.00 91.59 320 ASP A C 1
ATOM 4465 O O . ASP A 1 310 ? 85.252 680.319 281.180 1.00 94.27 320 ASP A O 1
ATOM 4474 N N . CYS A 1 311 ? 83.758 681.194 279.743 0.88 77.48 321 CYS A N 1
ATOM 4475 C CA . CYS A 1 311 ? 84.266 682.557 279.792 0.88 72.10 321 CYS A CA 1
ATOM 4476 C C . CYS A 1 311 ? 83.732 683.315 281.002 0.88 67.75 321 CYS A C 1
ATOM 4477 O O . CYS A 1 311 ? 82.660 683.010 281.531 0.88 68.49 321 CYS A O 1
ATOM 4485 N N . LEU A 1 312 ? 84.498 684.319 281.430 1.00 61.38 322 LEU A N 1
ATOM 4486 C CA . LEU A 1 312 ? 84.078 685.218 282.499 1.00 60.97 322 LEU A CA 1
ATOM 4487 C C . LEU A 1 312 ? 83.238 686.381 281.992 1.00 63.68 322 LEU A C 1
ATOM 4488 O O . LEU A 1 312 ? 82.445 686.941 282.757 1.00 61.38 322 LEU A O 1
ATOM 4504 N N . ASP A 1 313 ? 83.400 686.761 280.723 1.00 68.34 323 ASP A N 1
ATOM 4505 C CA . ASP A 1 313 ? 82.704 687.917 280.161 1.00 69.67 323 ASP A CA 1
ATOM 4506 C C . ASP A 1 313 ? 81.337 687.459 279.658 1.00 70.24 323 ASP A C 1
ATOM 4507 O O . ASP A 1 313 ? 81.119 687.207 278.471 1.00 73.83 323 ASP A O 1
ATOM 4516 N N . ILE A 1 314 ? 80.399 687.345 280.602 0.93 67.78 324 ILE A N 1
ATOM 4517 C CA . ILE A 1 314 ? 79.043 686.914 280.270 0.93 68.32 324 ILE A CA 1
ATOM 4518 C C . ILE A 1 314 ? 78.359 687.917 279.349 0.93 70.11 324 ILE A C 1
ATOM 4519 O O . ILE A 1 314 ? 77.574 687.533 278.472 0.93 73.19 324 ILE A O 1
ATOM 4535 N N . ASN A 1 315 ? 78.637 689.209 279.530 0.85 66.43 325 ASN A N 1
ATOM 4536 C CA . ASN A 1 315 ? 78.070 690.226 278.649 0.85 68.22 325 ASN A CA 1
ATOM 4537 C C . ASN A 1 315 ? 78.448 689.961 277.197 0.85 67.37 325 ASN A C 1
ATOM 4538 O O . ASN A 1 315 ? 77.584 689.910 276.312 0.85 66.30 325 ASN A O 1
ATOM 4549 N N . LEU A 1 316 ? 79.746 689.789 276.938 1.00 69.78 326 LEU A N 1
ATOM 4550 C CA . LEU A 1 316 ? 80.209 689.450 275.598 1.00 70.02 326 LEU A CA 1
ATOM 4551 C C . LEU A 1 316 ? 79.422 688.278 275.029 1.00 70.48 326 LEU A C 1
ATOM 4552 O O . LEU A 1 316 ? 79.019 688.296 273.861 1.00 71.52 326 LEU A O 1
ATOM 4568 N N . ILE A 1 317 ? 79.160 687.262 275.853 1.00 69.46 327 ILE A N 1
ATOM 4569 C CA . ILE A 1 317 ? 78.566 686.030 275.347 1.00 70.75 327 ILE A CA 1
ATOM 4570 C C . ILE A 1 317 ? 77.086 686.222 275.048 1.00 76.12 327 ILE A C 1
ATOM 4571 O O . ILE A 1 317 ? 76.559 685.643 274.093 1.00 75.49 327 ILE A O 1
ATOM 4587 N N . ASP A 1 318 ? 76.385 687.017 275.858 1.00 87.04 328 ASP A N 1
ATOM 4588 C CA . ASP A 1 318 ? 75.001 687.335 275.522 1.00 93.27 328 ASP A CA 1
ATOM 4589 C C . ASP A 1 318 ? 74.934 688.160 274.242 1.00 93.30 328 ASP A C 1
ATOM 4590 O O . ASP A 1 318 ? 74.093 687.901 273.367 1.00 97.07 328 ASP A O 1
ATOM 4599 N N . HIS A 1 319 ? 75.825 689.146 274.105 1.00 88.00 329 HIS A N 1
ATOM 4600 C CA . HIS A 1 319 ? 75.890 689.909 272.865 1.00 90.32 329 HIS A CA 1
ATOM 4601 C C . HIS A 1 319 ? 76.166 689.006 271.670 1.00 90.39 329 HIS A C 1
ATOM 4602 O O . HIS A 1 319 ? 75.678 689.275 270.567 1.00 95.28 329 HIS A O 1
ATOM 4616 N N . LEU A 1 320 ? 76.939 687.933 271.862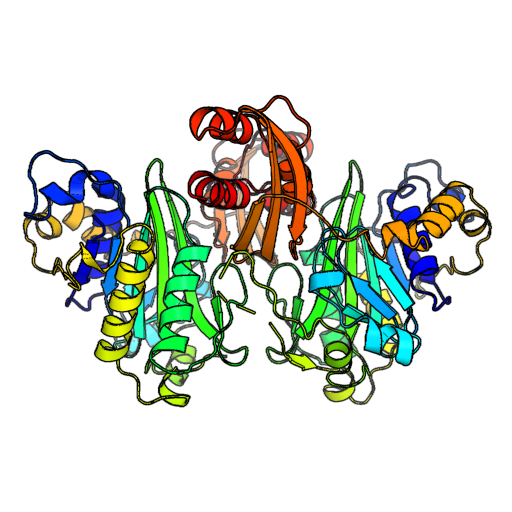 1.00 81.84 330 LEU A N 1
ATOM 4617 C CA . LEU A 1 320 ? 77.069 686.936 270.804 1.00 78.81 330 LEU A CA 1
ATOM 4618 C C . LEU A 1 320 ? 75.744 686.223 270.567 1.00 76.06 330 LEU A C 1
ATOM 4619 O O . LEU A 1 320 ? 75.332 686.033 269.417 1.00 78.58 330 LEU A O 1
ATOM 4635 N N . LYS A 1 321 ? 75.059 685.830 271.644 0.82 69.55 331 LYS A N 1
ATOM 4636 C CA . LYS A 1 321 ? 73.769 685.164 271.515 0.82 70.12 331 LYS A CA 1
ATOM 4637 C C . LYS A 1 321 ? 72.760 686.003 270.745 0.82 76.43 331 LYS A C 1
ATOM 4638 O O . LYS A 1 321 ? 71.809 685.446 270.184 0.82 74.64 331 LYS A O 1
ATOM 4657 N N . SER A 1 322 ? 72.940 687.325 270.698 1.00 89.67 332 SER A N 1
ATOM 4658 C CA . SER A 1 322 ? 72.027 688.160 269.925 1.00 94.32 332 SER A CA 1
ATOM 4659 C C . SER A 1 322 ? 72.041 687.832 268.436 1.00 95.38 332 SER A C 1
ATOM 4660 O O . SER A 1 322 ? 71.205 688.363 267.696 1.00 100.21 332 SER A O 1
ATOM 4668 N N . ILE A 1 323 ? 72.962 686.980 267.975 1.00 87.59 333 ILE A N 1
ATOM 4669 C CA . ILE A 1 323 ? 73.003 686.624 266.560 1.00 86.47 333 ILE A CA 1
ATOM 4670 C C . ILE A 1 323 ? 71.851 685.696 266.198 1.00 89.96 333 ILE A C 1
ATOM 4671 O O . ILE A 1 323 ? 71.418 685.656 265.041 1.00 93.91 333 ILE A O 1
ATOM 4687 N N . PHE A 1 324 ? 71.340 684.938 267.161 0.88 91.00 334 PHE A N 1
ATOM 4688 C CA . PHE A 1 324 ? 70.329 683.928 266.892 0.88 93.95 334 PHE A CA 1
ATOM 4689 C C . PHE A 1 324 ? 68.931 684.538 266.898 0.88 97.47 334 PHE A C 1
ATOM 4690 O O . PHE A 1 324 ? 68.688 685.602 267.473 0.88 98.23 334 PHE A O 1
ATOM 4707 N N . ASN A 1 325 ? 68.007 683.842 266.238 1.00 98.48 335 ASN A N 1
ATOM 4708 C CA . ASN A 1 325 ? 66.600 684.228 266.186 1.00 103.17 335 ASN A CA 1
ATOM 4709 C C . ASN A 1 325 ? 66.405 685.639 265.637 1.00 106.83 335 ASN A C 1
ATOM 4710 O O . ASN A 1 325 ? 65.371 686.268 265.885 1.00 104.73 335 ASN A O 1
ATOM 4717 N N . ASN A 1 326 ? 67.387 686.149 264.901 1.00 119.70 336 ASN A N 1
ATOM 4718 C CA . ASN A 1 326 ? 67.261 687.385 264.144 1.00 123.98 336 ASN A CA 1
ATOM 4719 C C . ASN A 1 326 ? 67.533 687.088 262.674 1.00 120.57 336 ASN A C 1
ATOM 4720 O O . ASN A 1 326 ? 67.948 685.987 262.306 1.00 124.85 336 ASN A O 1
ATOM 4731 N N . ASP A 1 327 ? 67.293 688.088 261.825 1.00 101.15 337 ASP A N 1
ATOM 4732 C CA . ASP A 1 327 ? 67.369 687.902 260.375 1.00 99.67 337 ASP A CA 1
ATOM 4733 C C . ASP A 1 327 ? 68.766 688.286 259.890 1.00 99.61 337 ASP A C 1
ATOM 4734 O O . ASP A 1 327 ? 69.017 689.393 259.409 1.00 94.82 337 ASP A O 1
ATOM 4743 N N . ILE A 1 328 ? 69.690 687.336 260.021 1.00 111.40 338 ILE A N 1
ATOM 4744 C CA . ILE A 1 328 ? 71.046 687.461 259.497 1.00 113.55 338 ILE A CA 1
ATOM 4745 C C . ILE A 1 328 ? 71.226 686.397 258.425 1.00 115.69 338 ILE A C 1
ATOM 4746 O O . ILE A 1 328 ? 70.950 685.215 258.664 1.00 117.47 338 ILE A O 1
ATOM 4762 N N . LYS A 1 329 ? 71.699 686.815 257.253 1.00 114.84 339 LYS A N 1
ATOM 4763 C CA . LYS A 1 329 ? 71.714 685.979 256.050 1.00 115.64 339 LYS A CA 1
ATOM 4764 C C . LYS A 1 329 ? 72.721 684.834 256.104 1.00 110.20 339 LYS A C 1
ATOM 4765 O O . LYS A 1 329 ? 72.855 684.151 255.081 0.49 115.09 339 LYS A O 1
ATOM 4769 N N . TYR A 1 330 ? 73.423 684.569 257.204 1.00 96.50 340 TYR A N 1
ATOM 4770 C CA . TYR A 1 330 ? 74.435 683.515 257.241 1.00 92.06 340 TYR A CA 1
ATOM 4771 C C . TYR A 1 330 ? 75.435 683.699 256.100 1.00 93.81 340 TYR A C 1
ATOM 4772 O O . TYR A 1 330 ? 75.721 682.782 255.327 1.00 89.86 340 TYR A O 1
ATOM 4790 N N . SER A 1 331 ? 75.957 684.917 255.991 0.95 101.73 341 SER A N 1
ATOM 4791 C CA . SER A 1 331 ? 76.956 685.257 254.991 0.95 106.82 341 SER A CA 1
ATOM 4792 C C . SER A 1 331 ? 78.062 686.068 255.649 0.95 107.95 341 SER A C 1
ATOM 4793 O O . SER A 1 331 ? 77.814 686.845 256.575 0.95 107.39 341 SER A O 1
ATOM 4801 N N . LYS A 1 332 ? 79.292 685.869 255.168 1.00 110.91 342 LYS A N 1
ATOM 4802 C CA . LYS A 1 332 ? 80.425 686.626 255.691 1.00 110.06 342 LYS A CA 1
ATOM 4803 C C . LYS A 1 332 ? 80.129 688.119 255.710 1.00 105.63 342 LYS A C 1
ATOM 4804 O O . LYS A 1 332 ? 80.543 688.833 256.631 1.00 108.36 342 LYS A O 1
ATOM 4823 N N . GLU A 1 333 ? 79.407 688.607 254.701 0.83 93.21 343 GLU A N 1
ATOM 4824 C CA . GLU A 1 333 ? 79.064 690.024 254.644 0.83 90.46 343 GLU A CA 1
ATOM 4825 C C . GLU A 1 333 ? 78.124 690.400 255.784 0.83 92.16 343 GLU A C 1
ATOM 4826 O O . GLU A 1 333 ? 78.430 691.283 256.595 0.83 85.71 343 GLU A O 1
ATOM 4838 N N . ASP A 1 334 ? 76.974 689.726 255.869 1.00 114.77 344 ASP A N 1
ATOM 4839 C CA . ASP A 1 334 ? 75.999 690.055 256.903 1.00 120.17 344 ASP A CA 1
ATOM 4840 C C . ASP A 1 334 ? 76.527 689.751 258.298 1.00 112.94 344 ASP A C 1
ATOM 4841 O O . ASP A 1 334 ? 76.188 690.459 259.252 1.00 116.40 344 ASP A O 1
ATOM 4850 N N . ILE A 1 335 ? 77.344 688.707 258.443 1.00 95.85 345 ILE A N 1
ATOM 4851 C CA . ILE A 1 335 ? 77.918 688.393 259.748 1.00 89.46 345 ILE A CA 1
ATOM 4852 C C . ILE A 1 335 ? 78.904 689.479 260.163 1.00 89.27 345 ILE A C 1
ATOM 4853 O O . ILE A 1 335 ? 78.845 690.000 261.283 1.00 86.45 345 ILE A O 1
ATOM 4869 N N . SER A 1 336 ? 79.823 689.838 259.263 1.00 94.73 346 SER A N 1
ATOM 4870 C CA . SER A 1 336 ? 80.763 690.917 259.550 1.00 95.68 346 SER A CA 1
ATOM 4871 C C . SER A 1 336 ? 80.024 692.192 259.940 1.00 96.23 346 SER A C 1
ATOM 4872 O O . SER A 1 336 ? 80.358 692.840 260.939 1.00 95.69 346 SER A O 1
ATOM 4880 N N . ILE A 1 337 ? 79.008 692.565 259.158 0.88 95.80 347 ILE A N 1
ATOM 4881 C CA . ILE A 1 337 ? 78.192 693.730 259.497 0.88 96.92 347 ILE A CA 1
ATOM 4882 C C . ILE A 1 337 ? 77.630 693.582 260.905 0.88 96.39 347 ILE A C 1
ATOM 4883 O O . ILE A 1 337 ? 77.731 694.492 261.738 0.88 94.30 347 ILE A O 1
ATOM 4899 N N . PHE A 1 338 ? 77.033 692.423 261.192 1.00 99.86 348 PHE A N 1
ATOM 4900 C CA . PHE A 1 338 ? 76.419 692.211 262.498 1.00 98.90 348 PHE A CA 1
ATOM 4901 C C . PHE A 1 338 ? 77.424 692.427 263.623 1.00 97.13 348 PHE A C 1
ATOM 4902 O O . PHE A 1 338 ? 77.094 693.028 264.652 1.00 95.11 348 PHE A O 1
ATOM 4919 N N . PHE A 1 339 ? 78.655 691.941 263.450 1.00 97.61 349 PHE A N 1
ATOM 4920 C CA . PHE A 1 339 ? 79.682 692.196 264.454 1.00 94.64 349 PHE A CA 1
ATOM 4921 C C . PHE A 1 339 ? 80.042 693.673 264.522 1.00 93.56 349 PHE A C 1
ATOM 4922 O O . PHE A 1 339 ? 80.346 694.185 265.605 1.00 91.73 349 PHE A O 1
ATOM 4939 N N . LYS A 1 340 ? 80.010 694.373 263.387 0.87 94.32 350 LYS A N 1
ATOM 4940 C CA . LYS A 1 340 ? 80.274 695.806 263.401 0.87 95.79 350 LYS A CA 1
ATOM 4941 C C . LYS A 1 340 ? 79.196 696.559 264.168 0.87 96.17 350 LYS A C 1
ATOM 4942 O O . LYS A 1 340 ? 79.459 697.636 264.716 0.87 97.54 350 LYS A O 1
ATOM 4961 N N . LYS A 1 341 ? 77.980 696.011 264.222 1.00 93.00 351 LYS A N 1
ATOM 4962 C CA . LYS A 1 341 ? 76.875 696.694 264.883 0.76 93.70 351 LYS A CA 1
ATOM 4963 C C . LYS A 1 341 ? 76.957 696.626 266.403 1.00 88.70 351 LYS A C 1
ATOM 4964 O O . LYS A 1 341 ? 76.313 697.437 267.079 1.00 88.41 351 LYS A O 1
ATOM 4968 N N . LEU A 1 342 ? 77.728 695.692 266.954 1.00 82.14 352 LEU A N 1
ATOM 4969 C CA . LEU A 1 342 ? 77.794 695.519 268.398 1.00 79.33 352 LEU A CA 1
ATOM 4970 C C . LEU A 1 342 ? 78.752 696.523 269.029 1.00 84.78 352 LEU A C 1
ATOM 4971 O O . LEU A 1 342 ? 79.775 696.885 268.442 1.00 79.48 352 LEU A O 1
ATOM 4987 N N . ASN A 1 343 ? 78.405 696.974 270.234 1.00 106.05 353 ASN A N 1
ATOM 4988 C CA . ASN A 1 343 ? 79.305 697.739 271.092 1.00 112.03 353 ASN A CA 1
ATOM 4989 C C . ASN A 1 343 ? 79.402 696.993 272.417 1.00 104.17 353 ASN A C 1
ATOM 4990 O O . ASN A 1 343 ? 78.460 697.012 273.217 1.00 108.61 353 ASN A O 1
ATOM 5001 N N . VAL A 1 344 ? 80.535 696.336 272.643 1.00 77.47 354 VAL A N 1
ATOM 5002 C CA . VAL A 1 344 ? 80.695 695.419 273.760 1.00 67.23 354 VAL A CA 1
ATOM 5003 C C . VAL A 1 344 ? 81.701 696.000 274.750 1.00 70.63 354 VAL A C 1
ATOM 5004 O O . VAL A 1 344 ? 82.370 696.998 274.484 1.00 71.18 354 VAL A O 1
ATOM 5017 N N . GLU A 1 345 ? 81.800 695.352 275.912 1.00 77.66 355 GLU A N 1
ATOM 5018 C CA . GLU A 1 345 ? 82.784 695.758 276.909 1.00 78.97 355 GLU A CA 1
ATOM 5019 C C . GLU A 1 345 ? 84.203 695.540 276.396 1.00 73.60 355 GLU A C 1
ATOM 5020 O O . GLU A 1 345 ? 85.045 696.442 276.466 1.00 76.67 355 GLU A O 1
ATOM 5032 N N . ASN A 1 346 ? 84.483 694.347 275.875 1.00 60.37 356 ASN A N 1
ATOM 5033 C CA . ASN A 1 346 ? 85.814 693.974 275.404 1.00 58.69 356 ASN A CA 1
ATOM 5034 C C . ASN A 1 346 ? 85.762 693.842 273.885 1.00 63.93 356 ASN A C 1
ATOM 5035 O O . ASN A 1 346 ? 85.208 692.870 273.359 1.00 61.13 356 ASN A O 1
ATOM 5046 N N . LYS A 1 347 ? 86.338 694.820 273.184 0.90 74.38 357 LYS A N 1
ATOM 5047 C CA . LYS A 1 347 ? 86.329 694.802 271.725 0.90 79.98 357 LYS A CA 1
ATOM 5048 C C . LYS A 1 347 ? 87.404 693.884 271.155 0.90 79.98 357 LYS A C 1
ATOM 5049 O O . LYS A 1 347 ? 87.245 693.373 270.041 0.90 79.98 357 LYS A O 1
ATOM 5068 N N . ASN A 1 348 ? 88.491 693.656 271.895 1.00 80.29 358 ASN A N 1
ATOM 5069 C CA . ASN A 1 348 ? 89.520 692.728 271.432 1.00 79.58 358 ASN A CA 1
ATOM 5070 C C . ASN A 1 348 ? 88.972 691.308 271.349 1.00 75.27 358 ASN A C 1
ATOM 5071 O O . ASN A 1 348 ? 89.104 690.635 270.319 1.00 80.06 358 ASN A O 1
ATOM 5082 N N . TYR A 1 349 ? 88.350 690.837 272.433 0.83 63.07 359 TYR A N 1
ATOM 5083 C CA . TYR A 1 349 ? 87.749 689.508 272.422 0.83 60.66 359 TYR A CA 1
ATOM 5084 C C . TYR A 1 349 ? 86.744 689.369 271.287 0.83 59.41 359 TYR A C 1
ATOM 5085 O O . TYR A 1 349 ? 86.715 688.345 270.597 0.83 58.45 359 TYR A O 1
ATOM 5103 N N . LEU A 1 350 ? 85.912 690.390 271.074 1.00 62.81 360 LEU A N 1
ATOM 5104 C CA . LEU A 1 350 ? 84.932 690.323 269.996 1.00 65.57 360 LEU A CA 1
ATOM 5105 C C . LEU A 1 350 ? 85.616 690.227 268.638 1.00 66.30 360 LEU A C 1
ATOM 5106 O O . LEU A 1 350 ? 85.212 689.426 267.787 1.00 67.99 360 LEU A O 1
ATOM 5122 N N . ASP A 1 351 ? 86.658 691.034 268.415 0.91 62.90 361 ASP A N 1
ATOM 5123 C CA . ASP A 1 351 ? 87.399 690.954 267.160 0.91 63.27 361 ASP A CA 1
ATOM 5124 C C . ASP A 1 351 ? 87.939 689.548 266.935 0.91 62.49 361 ASP A C 1
ATOM 5125 O O . ASP A 1 351 ? 87.787 688.977 265.849 0.91 65.69 361 ASP A O 1
ATOM 5134 N N . GLU A 1 352 ? 88.578 688.973 267.955 1.00 62.33 362 GLU A N 1
ATOM 5135 C CA . GLU A 1 352 ? 89.129 687.628 267.814 1.00 61.60 362 GLU A CA 1
ATOM 5136 C C . GLU A 1 352 ? 88.032 686.610 267.516 1.00 61.94 362 GLU A C 1
ATOM 5137 O O . GLU A 1 352 ? 88.198 685.741 266.649 1.00 63.56 362 GLU A O 1
ATOM 5149 N N . VAL A 1 353 ? 86.898 686.710 268.212 1.00 61.49 363 VAL A N 1
ATOM 5150 C CA . VAL A 1 353 ? 85.827 685.735 268.029 1.00 63.09 363 VAL A CA 1
ATOM 5151 C C . VAL A 1 353 ? 85.245 685.832 266.623 1.00 68.75 363 VAL A C 1
ATOM 5152 O O . VAL A 1 353 ? 85.009 684.811 265.968 1.00 68.33 363 VAL A O 1
ATOM 5165 N N . ARG A 1 354 ? 84.999 687.051 266.134 1.00 78.84 364 ARG A N 1
ATOM 5166 C CA . ARG A 1 354 ? 84.480 687.195 264.775 1.00 86.12 364 ARG A CA 1
ATOM 5167 C C . ARG A 1 354 ? 85.494 686.688 263.758 1.00 83.68 364 ARG A C 1
ATOM 5168 O O . ARG A 1 354 ? 85.134 685.987 262.804 1.00 85.71 364 ARG A O 1
ATOM 5189 N N . SER A 1 355 ? 86.771 687.029 263.951 1.00 75.96 365 SER A N 1
ATOM 5190 C CA . SER A 1 355 ? 87.818 686.497 263.090 1.00 73.66 365 SER A CA 1
ATOM 5191 C C . SER A 1 355 ? 87.818 684.976 263.098 1.00 73.48 365 SER A C 1
ATOM 5192 O O . SER A 1 355 ? 88.240 684.350 262.118 1.00 74.25 365 SER A O 1
ATOM 5200 N N . TRP A 1 356 ? 87.352 684.363 264.188 1.00 74.32 366 TRP A N 1
ATOM 5201 C CA . TRP A 1 356 ? 87.220 682.910 264.217 1.00 76.22 366 TRP A CA 1
ATOM 5202 C C . TRP A 1 356 ? 85.991 682.444 263.442 1.00 76.47 366 TRP A C 1
ATOM 5203 O O . TRP A 1 356 ? 86.065 681.486 262.666 1.00 80.18 366 TRP A O 1
ATOM 5224 N N . ILE A 1 357 ? 84.851 683.109 263.643 1.00 70.94 367 ILE A N 1
ATOM 5225 C CA . ILE A 1 357 ? 83.606 682.658 263.026 1.00 70.65 367 ILE A CA 1
ATOM 5226 C C . ILE A 1 357 ? 83.688 682.769 261.511 1.00 74.77 367 ILE A C 1
ATOM 5227 O O . ILE A 1 357 ? 83.193 681.899 260.785 1.00 76.33 367 ILE A O 1
ATOM 5243 N N . LEU A 1 358 ? 84.310 683.835 261.006 1.00 78.47 368 LEU A N 1
ATOM 5244 C CA . LEU A 1 358 ? 84.409 683.998 259.559 1.00 82.34 368 LEU A CA 1
ATOM 5245 C C . LEU A 1 358 ? 85.253 682.918 258.896 1.00 86.92 368 LEU A C 1
ATOM 5246 O O . LEU A 1 358 ? 85.371 682.924 257.666 1.00 90.61 368 LEU A O 1
ATOM 5262 N N . GLN A 1 359 ? 85.841 682.002 259.662 1.00 91.13 369 GLN A N 1
ATOM 5263 C CA . GLN A 1 359 ? 86.559 680.863 259.107 1.00 96.49 369 GLN A CA 1
ATOM 5264 C C . GLN A 1 359 ? 85.800 679.554 259.291 1.00 98.30 369 GLN A C 1
ATOM 5265 O O . GLN A 1 359 ? 86.334 678.489 258.966 1.00 102.72 369 GLN A O 1
ATOM 5279 N N . GLU A 1 360 ? 84.570 679.612 259.798 1.00 93.27 370 GLU A N 1
ATOM 5280 C CA . GLU A 1 360 ? 83.702 678.441 259.916 1.00 93.49 370 GLU A CA 1
ATOM 5281 C C . GLU A 1 360 ? 82.413 678.810 260.640 1.00 90.88 370 GLU A C 1
ATOM 5282 O O . GLU A 1 360 ? 81.318 678.645 260.103 1.00 91.41 370 GLU A O 1
ATOM 5294 N N . GLY B 1 11 ? 99.659 681.325 250.997 1.00 97.15 21 GLY B N 1
ATOM 5295 C CA . GLY B 1 11 ? 101.087 681.169 251.200 1.00 95.19 21 GLY B CA 1
ATOM 5296 C C . GLY B 1 11 ? 101.559 681.750 252.521 1.00 87.99 21 GLY B C 1
ATOM 5297 O O . GLY B 1 11 ? 101.966 682.909 252.572 1.00 89.06 21 GLY B O 1
ATOM 5300 N N . PRO B 1 12 ? 101.502 680.961 253.597 1.00 75.32 22 PRO B N 1
ATOM 5301 C CA . PRO B 1 12 ? 101.998 681.455 254.891 1.00 69.52 22 PRO B CA 1
ATOM 5302 C C . PRO B 1 12 ? 103.499 681.697 254.832 1.00 66.63 22 PRO B C 1
ATOM 5303 O O . PRO B 1 12 ? 104.261 680.846 254.369 1.00 68.58 22 PRO B O 1
ATOM 5314 N N . LEU B 1 13 ? 103.920 682.863 255.311 1.00 59.05 23 LEU B N 1
ATOM 5315 C CA . LEU B 1 13 ? 105.292 683.318 255.144 1.00 57.16 23 LEU B CA 1
ATOM 5316 C C . LEU B 1 13 ? 106.112 683.055 256.402 1.00 58.41 23 LEU B C 1
ATOM 5317 O O . LEU B 1 13 ? 105.640 683.254 257.528 1.00 54.91 23 LEU B O 1
ATOM 5333 N N . VAL B 1 14 ? 107.351 682.615 256.193 1.00 65.91 24 VAL B N 1
ATOM 5334 C CA . VAL B 1 14 ? 108.260 682.219 257.263 1.00 66.09 24 VAL B CA 1
ATOM 5335 C C . VAL B 1 14 ? 109.547 683.018 257.104 1.00 66.49 24 VAL B C 1
ATOM 5336 O O . VAL B 1 14 ? 110.204 682.937 256.059 1.00 67.52 24 VAL B O 1
ATOM 5349 N N . LEU B 1 15 ? 109.910 683.775 258.140 1.00 63.66 25 LEU B N 1
ATOM 5350 C CA . LEU B 1 15 ? 111.092 684.623 258.126 1.00 62.82 25 LEU B CA 1
ATOM 5351 C C . LEU B 1 15 ? 111.960 684.324 259.342 1.00 62.15 25 LEU B C 1
ATOM 5352 O O . LEU B 1 15 ? 111.459 684.025 260.432 1.00 60.48 25 LEU B O 1
ATOM 5368 N N . VAL B 1 16 ? 113.272 684.419 259.144 1.00 64.46 26 VAL B N 1
ATOM 5369 C CA . VAL B 1 16 ? 114.253 684.173 260.192 1.00 61.63 26 VAL B CA 1
ATOM 5370 C C . VAL B 1 16 ? 115.265 685.308 260.179 1.00 60.12 26 VAL B C 1
ATOM 5371 O O . VAL B 1 16 ? 115.598 685.843 259.115 1.00 61.69 26 VAL B O 1
ATOM 5384 N N . SER B 1 17 ? 115.750 685.680 261.361 1.00 58.60 27 SER B N 1
ATOM 5385 C CA . SER B 1 17 ? 116.829 686.651 261.493 1.00 58.62 27 SER B CA 1
ATOM 5386 C C . SER B 1 17 ? 117.977 685.993 262.242 1.00 61.51 27 SER B C 1
ATOM 5387 O O . SER B 1 17 ? 117.803 685.541 263.378 1.00 63.17 27 SER B O 1
ATOM 5395 N N . ASN B 1 18 ? 119.142 685.926 261.600 0.89 64.69 28 ASN B N 1
ATOM 5396 C CA . ASN B 1 18 ? 120.330 685.348 262.210 0.89 67.49 28 ASN B CA 1
ATOM 5397 C C . ASN B 1 18 ? 121.114 686.347 263.049 0.89 69.29 28 ASN B C 1
ATOM 5398 O O . ASN B 1 18 ? 122.053 685.942 263.743 0.89 68.22 28 ASN B O 1
ATOM 5409 N N . ASN B 1 19 ? 120.766 687.630 262.999 1.00 75.47 29 ASN B N 1
ATOM 5410 C CA . ASN B 1 19 ? 121.455 688.615 263.817 1.00 79.53 29 ASN B CA 1
ATOM 5411 C C . ASN B 1 19 ? 121.007 688.495 265.269 1.00 79.05 29 ASN B C 1
ATOM 5412 O O . ASN B 1 19 ? 119.860 688.144 265.563 1.00 79.68 29 ASN B O 1
ATOM 5423 N N . GLN B 1 20 ? 121.929 688.796 266.183 0.89 76.06 30 GLN B N 1
ATOM 5424 C CA . GLN B 1 20 ? 121.716 688.589 267.611 0.89 73.81 30 GLN B CA 1
ATOM 5425 C C . GLN B 1 20 ? 121.768 689.901 268.387 0.89 71.86 30 GLN B C 1
ATOM 5426 O O . GLN B 1 20 ? 122.136 689.920 269.563 0.89 74.66 30 GLN B O 1
ATOM 5440 N N . ASN B 1 21 ? 121.401 691.004 267.741 1.00 66.48 31 ASN B N 1
ATOM 5441 C CA . ASN B 1 21 ? 121.296 692.301 268.396 1.00 64.18 31 ASN B CA 1
ATOM 5442 C C . ASN B 1 21 ? 119.825 692.631 268.606 1.00 61.47 31 ASN B C 1
ATOM 5443 O O . ASN B 1 21 ? 119.030 692.570 267.663 1.00 64.10 31 ASN B O 1
ATOM 5454 N N . ILE B 1 22 ? 119.467 692.979 269.844 1.00 56.47 32 ILE B N 1
ATOM 5455 C CA . ILE B 1 22 ? 118.064 693.219 270.173 1.00 53.74 32 ILE B CA 1
ATOM 5456 C C . ILE B 1 22 ? 117.508 694.374 269.349 1.00 53.93 32 ILE B C 1
ATOM 5457 O O . ILE B 1 22 ? 116.386 694.302 268.832 1.00 54.29 32 ILE B O 1
ATOM 5473 N N . HIS B 1 23 ? 118.279 695.454 269.210 1.00 55.75 33 HIS B N 1
ATOM 5474 C CA . HIS B 1 23 ? 117.790 696.616 268.476 1.00 57.61 33 HIS B CA 1
ATOM 5475 C C . HIS B 1 23 ? 117.565 696.282 267.008 1.00 58.38 33 HIS B C 1
ATOM 5476 O O . HIS B 1 23 ? 116.550 696.676 266.422 1.00 57.30 33 HIS B O 1
ATOM 5490 N N . PHE B 1 24 ? 118.499 695.550 266.399 0.92 60.43 34 PHE B N 1
ATOM 5491 C CA . PHE B 1 24 ? 118.371 695.197 264.990 0.92 59.28 34 PHE B CA 1
ATOM 5492 C C . PHE B 1 24 ? 117.136 694.336 264.753 0.92 57.59 34 PHE B C 1
ATOM 5493 O O . PHE B 1 24 ? 116.334 694.614 263.854 0.92 55.45 34 PHE B O 1
ATOM 5510 N N . ASN B 1 25 ? 116.963 693.286 265.559 1.00 57.67 35 ASN B N 1
ATOM 5511 C CA . ASN B 1 25 ? 115.817 692.399 265.382 1.00 56.57 35 ASN B CA 1
ATOM 5512 C C . ASN B 1 25 ? 114.505 693.123 265.656 1.00 57.92 35 ASN B C 1
ATOM 5513 O O . ASN B 1 25 ? 113.493 692.847 265.003 1.00 59.05 35 ASN B O 1
ATOM 5524 N N . LEU B 1 26 ? 114.494 694.040 266.625 1.00 59.32 36 LEU B N 1
ATOM 5525 C CA . LEU B 1 26 ? 113.293 694.838 266.850 1.00 59.06 36 LEU B CA 1
ATOM 5526 C C . LEU B 1 26 ? 113.008 695.746 265.661 1.00 58.24 36 LEU B C 1
ATOM 5527 O O . LEU B 1 26 ? 111.842 695.974 265.318 1.00 57.95 36 LEU B O 1
ATOM 5543 N N . SER B 1 27 ? 114.056 696.258 265.011 0.87 55.99 37 SER B N 1
ATOM 5544 C CA . SER B 1 27 ? 113.864 697.067 263.812 0.87 56.64 37 SER B CA 1
ATOM 5545 C C . SER B 1 27 ? 113.285 696.231 262.676 0.87 55.84 37 SER B C 1
ATOM 5546 O O . SER B 1 27 ? 112.346 696.657 261.992 0.87 53.14 37 SER B O 1
ATOM 5554 N N . LEU B 1 28 ? 113.838 695.036 262.455 1.00 58.55 38 LEU B N 1
ATOM 5555 C CA . LEU B 1 28 ? 113.261 694.125 261.473 1.00 61.60 38 LEU B CA 1
ATOM 5556 C C . LEU B 1 28 ? 111.791 693.866 261.776 1.00 61.25 38 LEU B C 1
ATOM 5557 O O . LEU B 1 28 ? 110.935 693.963 260.890 1.00 60.90 38 LEU B O 1
ATOM 5573 N N . GLU B 1 29 ? 111.482 693.534 263.032 1.00 60.03 39 GLU B N 1
ATOM 5574 C CA . GLU B 1 29 ? 110.103 693.258 263.420 1.00 59.92 39 GLU B CA 1
ATOM 5575 C C . GLU B 1 29 ? 109.193 694.436 263.096 1.00 58.53 39 GLU B C 1
ATOM 5576 O O . GLU B 1 29 ? 108.125 694.267 262.495 1.00 61.52 39 GLU B O 1
ATOM 5588 N N . ASN B 1 30 ? 109.596 695.643 263.497 0.90 51.76 40 ASN B N 1
ATOM 5589 C CA . ASN B 1 30 ? 108.759 696.812 263.249 0.90 52.28 40 ASN B CA 1
ATOM 5590 C C . ASN B 1 30 ? 108.579 697.047 261.755 0.90 56.83 40 ASN B C 1
ATOM 5591 O O . ASN B 1 30 ? 107.490 697.425 261.304 0.90 58.25 40 ASN B O 1
ATOM 5602 N N . PHE B 1 31 ? 109.633 696.822 260.967 1.00 62.04 41 PHE B N 1
ATOM 5603 C CA . PHE B 1 31 ? 109.501 696.932 259.518 1.00 65.08 41 PHE B CA 1
ATOM 5604 C C . PHE B 1 31 ? 108.476 695.937 258.988 1.00 62.28 41 PHE B C 1
ATOM 5605 O O . PHE B 1 31 ? 107.628 696.289 258.159 1.00 63.48 41 PHE B O 1
ATOM 5622 N N . LEU B 1 32 ? 108.534 694.689 259.459 1.00 55.63 42 LEU B N 1
ATOM 5623 C CA . LEU B 1 32 ? 107.544 693.701 259.050 1.00 53.67 42 LEU B CA 1
ATOM 5624 C C . LEU B 1 32 ? 106.138 694.154 259.422 1.00 56.01 42 LEU B C 1
ATOM 5625 O O . LEU B 1 32 ? 105.185 693.931 258.666 1.00 59.39 42 LEU B O 1
ATOM 5641 N N . LEU B 1 33 ? 105.991 694.802 260.580 1.00 53.72 43 LEU B N 1
ATOM 5642 C CA . LEU B 1 33 ? 104.677 695.266 261.013 1.00 53.88 43 LEU B CA 1
ATOM 5643 C C . LEU B 1 33 ? 104.148 696.362 260.097 1.00 57.38 43 LEU B C 1
ATOM 5644 O O . LEU B 1 33 ? 103.006 696.296 259.628 1.00 59.22 43 LEU B O 1
ATOM 5660 N N . ASN B 1 34 ? 104.959 697.393 259.849 1.00 63.96 44 ASN B N 1
ATOM 5661 C CA . ASN B 1 34 ? 104.477 698.569 259.132 1.00 70.06 44 ASN B CA 1
ATOM 5662 C C . ASN B 1 34 ? 104.311 698.323 257.636 1.00 72.30 44 ASN B C 1
ATOM 5663 O O . ASN B 1 34 ? 103.408 698.900 257.019 1.00 74.87 44 ASN B O 1
ATOM 5674 N N . ASN B 1 35 ? 105.156 697.488 257.036 1.00 74.77 45 ASN B N 1
ATOM 5675 C CA . ASN B 1 35 ? 105.080 697.163 255.614 1.00 78.10 45 ASN B CA 1
ATOM 5676 C C . ASN B 1 35 ? 104.551 695.746 255.409 1.00 74.56 45 ASN B C 1
ATOM 5677 O O . ASN B 1 35 ? 105.017 695.008 254.540 1.00 77.85 45 ASN B O 1
ATOM 5688 N N . TYR B 1 36 ? 103.556 695.365 256.212 1.00 63.90 46 TYR B N 1
ATOM 5689 C CA . TYR B 1 36 ? 103.034 694.003 256.177 1.00 57.92 46 TYR B CA 1
ATOM 5690 C C . TYR B 1 36 ? 102.422 693.672 254.820 1.00 61.88 46 TYR B C 1
ATOM 5691 O O . TYR B 1 36 ? 102.649 692.584 254.277 1.00 62.22 46 TYR B O 1
ATOM 5709 N N . ASN B 1 37 ? 101.647 694.598 254.252 1.00 65.82 47 ASN B N 1
ATOM 5710 C CA . ASN B 1 37 ? 100.985 694.333 252.980 1.00 70.52 47 ASN B CA 1
ATOM 5711 C C . ASN B 1 37 ? 101.949 694.360 251.800 1.00 72.10 47 ASN B C 1
ATOM 5712 O O . ASN B 1 37 ? 101.631 693.795 250.748 1.00 75.57 47 ASN B O 1
ATOM 5723 N N . ASP B 1 38 ? 103.115 694.990 251.950 1.00 67.01 48 ASP B N 1
ATOM 5724 C CA . ASP B 1 38 ? 104.056 695.183 250.853 1.00 68.80 48 ASP B CA 1
ATOM 5725 C C . ASP B 1 38 ? 105.356 694.405 251.042 1.00 70.02 48 ASP B C 1
ATOM 5726 O O . ASP B 1 38 ? 106.375 694.763 250.445 1.00 69.17 48 ASP B O 1
ATOM 5735 N N . LEU B 1 39 ? 105.348 693.348 251.857 1.00 76.22 49 LEU B N 1
ATOM 5736 C CA . LEU B 1 39 ? 106.589 692.626 252.121 1.00 76.70 49 LEU B CA 1
ATOM 5737 C C . LEU B 1 39 ? 107.067 691.845 250.904 1.00 77.54 49 LEU B C 1
ATOM 5738 O O . LEU B 1 39 ? 108.275 691.637 250.741 1.00 79.11 49 LEU B O 1
ATOM 5754 N N . LEU B 1 40 ? 106.150 691.407 250.042 1.00 75.90 50 LEU B N 1
ATOM 5755 C CA . LEU B 1 40 ? 106.528 690.498 248.968 1.00 77.00 50 LEU B CA 1
ATOM 5756 C C . LEU B 1 40 ? 107.423 691.154 247.923 1.00 80.29 50 LEU B C 1
ATOM 5757 O O . LEU B 1 40 ? 108.057 690.438 247.142 1.00 84.87 50 LEU B O 1
ATOM 5773 N N . LYS B 1 41 ? 107.504 692.485 247.889 1.00 80.20 51 LYS B N 1
ATOM 5774 C CA . LYS B 1 41 ? 108.442 693.142 246.987 1.00 83.30 51 LYS B CA 1
ATOM 5775 C C . LYS B 1 41 ? 109.807 693.362 247.626 1.00 80.26 51 LYS B C 1
ATOM 5776 O O . LYS B 1 41 ? 110.824 693.306 246.924 1.00 82.83 51 LYS B O 1
ATOM 5795 N N . TYR B 1 42 ? 109.857 693.610 248.938 1.00 72.02 52 TYR B N 1
ATOM 5796 C CA . TYR B 1 42 ? 111.141 693.640 249.630 1.00 68.10 52 TYR B CA 1
ATOM 5797 C C . TYR B 1 42 ? 111.793 692.266 249.619 1.00 68.41 52 TYR B C 1
ATOM 5798 O O . TYR B 1 42 ? 113.025 692.161 249.587 1.00 67.30 52 TYR B O 1
ATOM 5816 N N . LEU B 1 43 ? 110.987 691.211 249.656 1.00 72.19 53 LEU B N 1
ATOM 5817 C CA . LEU B 1 43 ? 111.429 689.896 249.232 1.00 76.80 53 LEU B CA 1
ATOM 5818 C C . LEU B 1 43 ? 111.299 689.795 247.712 1.00 86.99 53 LEU B C 1
ATOM 5819 O O . LEU B 1 43 ? 110.628 690.607 247.069 1.00 89.37 53 LEU B O 1
ATOM 5835 N N . ASN B 1 44 ? 111.958 688.794 247.132 1.00 94.44 54 ASN B N 1
ATOM 5836 C CA . ASN B 1 44 ? 111.956 688.630 245.676 1.00 101.40 54 ASN B CA 1
ATOM 5837 C C . ASN B 1 44 ? 110.734 687.813 245.251 1.00 99.11 54 ASN B C 1
ATOM 5838 O O . ASN B 1 44 ? 110.818 686.649 244.857 1.00 103.67 54 ASN B O 1
ATOM 5849 N N . ILE B 1 45 ? 109.574 688.466 245.334 1.00 86.60 55 ILE B N 1
ATOM 5850 C CA . ILE B 1 45 ? 108.300 687.853 244.978 1.00 85.84 55 ILE B CA 1
ATOM 5851 C C . ILE B 1 45 ? 107.496 688.854 244.156 1.00 93.00 55 ILE B C 1
ATOM 5852 O O . ILE B 1 45 ? 107.599 690.070 244.346 1.00 88.05 55 ILE B O 1
ATOM 5868 N N . ASN B 1 46 ? 106.678 688.326 243.242 1.00 111.98 56 ASN B N 1
ATOM 5869 C CA . ASN B 1 46 ? 106.130 689.105 242.138 1.00 120.48 56 ASN B CA 1
ATOM 5870 C C . ASN B 1 46 ? 104.663 689.489 242.299 1.00 122.71 56 ASN B C 1
ATOM 5871 O O . ASN B 1 46 ? 104.218 690.431 241.634 1.00 128.04 56 ASN B O 1
ATOM 5882 N N . THR B 1 47 ? 103.908 688.800 243.155 1.00 117.68 57 THR B N 1
ATOM 5883 C CA . THR B 1 47 ? 102.453 688.934 243.191 1.00 119.38 57 THR B CA 1
ATOM 5884 C C . THR B 1 47 ? 101.984 690.386 243.190 1.00 120.07 57 THR B C 1
ATOM 5885 O O . THR B 1 47 ? 102.733 691.292 243.568 1.00 119.53 57 THR B O 1
ATOM 5896 N N . ILE B 1 48 ? 100.739 690.606 242.773 1.00 120.66 58 ILE B N 1
ATOM 5897 C CA . ILE B 1 48 ? 100.160 691.941 242.696 1.00 120.83 58 ILE B CA 1
ATOM 5898 C C . ILE B 1 48 ? 99.343 692.272 243.939 1.00 118.56 58 ILE B C 1
ATOM 5899 O O . ILE B 1 48 ? 99.349 693.414 244.400 1.00 115.88 58 ILE B O 1
ATOM 5915 N N . GLU B 1 49 ? 98.632 691.290 244.486 1.00 122.65 59 GLU B N 1
ATOM 5916 C CA . GLU B 1 49 ? 97.720 691.544 245.590 1.00 120.50 59 GLU B CA 1
ATOM 5917 C C . GLU B 1 49 ? 98.476 691.951 246.850 1.00 112.34 59 GLU B C 1
ATOM 5918 O O . GLU B 1 49 ? 99.655 691.636 247.037 1.00 112.60 59 GLU B O 1
ATOM 5926 N N . LYS B 1 50 ? 97.772 692.669 247.723 1.00 101.20 60 LYS B N 1
ATOM 5927 C CA . LYS B 1 50 ? 98.295 692.956 249.051 1.00 92.17 60 LYS B CA 1
ATOM 5928 C C . LYS B 1 50 ? 98.512 691.656 249.809 1.00 83.69 60 LYS B C 1
ATOM 5929 O O . LYS B 1 50 ? 97.649 690.773 249.810 1.00 85.26 60 LYS B O 1
ATOM 5948 N N . PHE B 1 51 ? 99.672 691.533 250.448 1.00 71.18 61 PHE B N 1
ATOM 5949 C CA . PHE B 1 51 ? 99.935 690.376 251.292 1.00 65.56 61 PHE B CA 1
ATOM 5950 C C . PHE B 1 51 ? 99.108 690.486 252.565 1.00 66.28 61 PHE B C 1
ATOM 5951 O O . PHE B 1 51 ? 99.204 691.479 253.293 1.00 63.85 61 PHE B O 1
ATOM 5968 N N . ASN B 1 52 ? 98.290 689.470 252.829 1.00 77.69 62 ASN B N 1
ATOM 5969 C CA . ASN B 1 52 ? 97.410 689.463 253.991 1.00 81.48 62 ASN B CA 1
ATOM 5970 C C . ASN B 1 52 ? 97.363 688.069 254.602 1.00 78.12 62 ASN B C 1
ATOM 5971 O O . ASN B 1 52 ? 96.318 687.614 255.079 1.00 77.54 62 ASN B O 1
ATOM 5982 N N . GLU B 1 53 ? 98.496 687.376 254.599 1.00 76.16 63 GLU B N 1
ATOM 5983 C CA . GLU B 1 53 ? 98.591 686.011 255.086 1.00 74.06 63 GLU B CA 1
ATOM 5984 C C . GLU B 1 53 ? 99.441 685.940 256.349 1.00 66.06 63 GLU B C 1
ATOM 5985 O O . GLU B 1 53 ? 100.192 686.870 256.660 1.00 66.09 63 GLU B O 1
ATOM 5997 N N . PRO B 1 54 ? 99.345 684.847 257.108 1.00 60.05 64 PRO B N 1
ATOM 5998 C CA . PRO B 1 54 ? 100.124 684.745 258.349 1.00 57.04 64 PRO B CA 1
ATOM 5999 C C . PRO B 1 54 ? 101.623 684.815 258.094 1.00 57.98 64 PRO B C 1
ATOM 6000 O O . PRO B 1 54 ? 102.125 684.317 257.084 1.00 60.69 64 PRO B O 1
ATOM 6011 N N . ILE B 1 55 ? 102.337 685.443 259.028 1.00 55.53 65 ILE B N 1
ATOM 6012 C CA . ILE B 1 55 ? 103.795 685.493 259.020 1.00 56.23 65 ILE B CA 1
ATOM 6013 C C . ILE B 1 55 ? 104.302 684.994 260.365 1.00 57.98 65 ILE B C 1
ATOM 6014 O O . ILE B 1 55 ? 103.802 685.413 261.417 1.00 54.72 65 ILE B O 1
ATOM 6030 N N . LEU B 1 56 ? 105.306 684.119 260.327 1.00 61.63 66 LEU B N 1
ATOM 6031 C CA . LEU B 1 56 ? 106.030 683.688 261.518 1.00 62.77 66 LEU B CA 1
ATOM 6032 C C . LEU B 1 56 ? 107.481 684.120 261.373 1.00 63.04 66 LEU B C 1
ATOM 6033 O O . LEU B 1 56 ? 108.145 683.744 260.402 1.00 64.26 66 LEU B O 1
ATOM 6049 N N . PHE B 1 57 ? 107.970 684.899 262.334 0.98 59.46 67 PHE B N 1
ATOM 6050 C CA . PHE B 1 57 ? 109.327 685.429 262.305 0.98 59.07 67 PHE B CA 1
ATOM 6051 C C . PHE B 1 57 ? 110.074 684.967 263.550 0.98 59.67 67 PHE B C 1
ATOM 6052 O O . PHE B 1 57 ? 109.585 685.146 264.670 0.98 59.09 67 PHE B O 1
ATOM 6069 N N . LEU B 1 58 ? 111.251 684.372 263.355 1.00 59.97 68 LEU B N 1
ATOM 6070 C CA . LEU B 1 58 ? 112.032 683.812 264.452 1.00 61.29 68 LEU B CA 1
ATOM 6071 C C . LEU B 1 58 ? 113.372 684.527 264.570 1.00 64.49 68 LEU B C 1
ATOM 6072 O O . LEU B 1 58 ? 114.012 684.842 263.559 1.00 64.98 68 LEU B O 1
ATOM 6088 N N . TRP B 1 59 ? 113.796 684.775 265.810 1.00 69.12 69 TRP B N 1
ATOM 6089 C CA . TRP B 1 59 ? 115.002 685.559 266.043 1.00 71.71 69 TRP B CA 1
ATOM 6090 C C . TRP B 1 59 ? 115.517 685.331 267.458 1.00 72.48 69 TRP B C 1
ATOM 6091 O O . TRP B 1 59 ? 114.740 685.112 268.389 1.00 71.05 69 TRP B O 1
ATOM 6112 N N . ARG B 1 60 ? 116.839 685.380 267.600 1.00 73.21 70 ARG B N 1
ATOM 6113 C CA . ARG B 1 60 ? 117.518 685.328 268.888 1.00 71.92 70 ARG B CA 1
ATOM 6114 C C . ARG B 1 60 ? 118.090 686.698 269.229 1.00 71.06 70 ARG B C 1
ATOM 6115 O O . ARG B 1 60 ? 118.140 687.606 268.394 1.00 70.13 70 ARG B O 1
ATOM 6136 N N . ASN B 1 61 ? 118.538 686.834 270.475 1.00 71.31 71 ASN B N 1
ATOM 6137 C CA . ASN B 1 61 ? 119.228 688.038 270.918 1.00 71.91 71 ASN B CA 1
ATOM 6138 C C . ASN B 1 61 ? 120.241 687.660 271.987 1.00 73.73 71 ASN B C 1
ATOM 6139 O O . ASN B 1 61 ? 120.023 686.729 272.766 1.00 73.84 71 ASN B O 1
ATOM 6150 N N . ASN B 1 62 ? 121.351 688.392 272.017 1.00 75.44 72 ASN B N 1
ATOM 6151 C CA . ASN B 1 62 ? 122.370 688.189 273.037 1.00 76.65 72 ASN B CA 1
ATOM 6152 C C . ASN B 1 62 ? 121.888 688.799 274.353 1.00 73.32 72 ASN B C 1
ATOM 6153 O O . ASN B 1 62 ? 120.750 689.264 274.469 1.00 73.36 72 ASN B O 1
ATOM 6164 N N . ARG B 1 63 ? 122.757 688.806 275.364 1.00 69.04 73 ARG B N 1
ATOM 6165 C CA . ARG B 1 63 ? 122.400 689.304 276.689 1.00 66.39 73 ARG B CA 1
ATOM 6166 C C . ARG B 1 63 ? 121.797 690.700 276.603 1.00 61.98 73 ARG B C 1
ATOM 6167 O O . ARG B 1 63 ? 122.490 691.663 276.260 1.00 61.85 73 ARG B O 1
ATOM 6188 N N . SER B 1 64 ? 120.508 690.820 276.913 1.00 58.56 74 SER B N 1
ATOM 6189 C CA . SER B 1 64 ? 119.823 692.101 276.810 1.00 56.28 74 SER B CA 1
ATOM 6190 C C . SER B 1 64 ? 118.610 692.095 277.728 1.00 57.00 74 SER B C 1
ATOM 6191 O O . SER B 1 64 ? 118.096 691.040 278.103 1.00 55.51 74 SER B O 1
ATOM 6199 N N . ILE B 1 65 ? 118.165 693.296 278.087 1.00 61.14 75 ILE B N 1
ATOM 6200 C CA . ILE B 1 65 ? 116.971 693.500 278.898 1.00 61.83 75 ILE B CA 1
ATOM 6201 C C . ILE B 1 65 ? 116.016 694.363 278.088 1.00 58.50 75 ILE B C 1
ATOM 6202 O O . ILE B 1 65 ? 116.384 695.459 277.644 1.00 59.45 75 ILE B O 1
ATOM 6218 N N . ILE B 1 66 ? 114.798 693.868 277.893 1.00 55.44 76 ILE B N 1
ATOM 6219 C CA . ILE B 1 66 ? 113.799 694.530 277.067 1.00 55.68 76 ILE B CA 1
ATOM 6220 C C . ILE B 1 66 ? 112.630 694.905 277.963 1.00 54.92 76 ILE B C 1
ATOM 6221 O O . ILE B 1 66 ? 111.971 694.025 278.533 1.00 55.32 76 ILE B O 1
ATOM 6237 N N . ILE B 1 67 ? 112.374 696.207 278.083 1.00 56.96 77 ILE B N 1
ATOM 6238 C CA . ILE B 1 67 ? 111.317 696.725 278.942 1.00 58.82 77 ILE B CA 1
ATOM 6239 C C . ILE B 1 67 ? 110.129 697.125 278.080 1.00 57.63 77 ILE B C 1
ATOM 6240 O O . ILE B 1 67 ? 110.275 697.513 276.914 1.00 55.89 77 ILE B O 1
ATOM 6256 N N . GLY B 1 68 ? 108.938 697.025 278.664 1.00 56.18 78 GLY B N 1
ATOM 6257 C CA . GLY B 1 68 ? 107.733 697.391 277.949 1.00 56.67 78 GLY B CA 1
ATOM 6258 C C . GLY B 1 68 ? 107.728 698.851 277.540 1.00 63.21 78 GLY B C 1
ATOM 6259 O O . GLY B 1 68 ? 108.454 699.688 278.080 1.00 61.44 78 GLY B O 1
ATOM 6263 N N . LYS B 1 69 ? 106.879 699.148 276.554 1.00 73.80 79 LYS B N 1
ATOM 6264 C CA . LYS B 1 69 ? 106.792 700.500 276.011 1.00 78.84 79 LYS B CA 1
ATOM 6265 C C . LYS B 1 69 ? 106.604 701.532 277.117 1.00 77.49 79 LYS B C 1
ATOM 6266 O O . LYS B 1 69 ? 107.317 702.540 277.173 1.00 81.57 79 LYS B O 1
ATOM 6285 N N . ASN B 1 70 ? 105.642 701.296 278.009 1.00 68.64 80 ASN B N 1
ATOM 6286 C CA . ASN B 1 70 ? 105.237 702.278 279.004 1.00 67.69 80 ASN B CA 1
ATOM 6287 C C . ASN B 1 70 ? 105.883 702.042 280.365 1.00 67.46 80 ASN B C 1
ATOM 6288 O O . ASN B 1 70 ? 105.383 702.548 281.374 1.00 68.59 80 ASN B O 1
ATOM 6299 N N . GLN B 1 71 ? 106.978 701.292 280.419 1.00 65.46 81 GLN B N 1
ATOM 6300 C CA . GLN B 1 71 ? 107.650 701.046 281.685 1.00 66.02 81 GLN B CA 1
ATOM 6301 C C . GLN B 1 71 ? 108.627 702.169 282.010 1.00 72.10 81 GLN B C 1
ATOM 6302 O O . GLN B 1 71 ? 109.204 702.801 281.120 1.00 70.00 81 GLN B O 1
ATOM 6316 N N . ASN B 1 72 ? 108.806 702.410 283.308 1.00 82.01 82 ASN B N 1
ATOM 6317 C CA . ASN B 1 72 ? 109.778 703.376 283.809 1.00 88.10 82 ASN B CA 1
ATOM 6318 C C . ASN B 1 72 ? 111.015 702.605 284.256 1.00 87.27 82 ASN B C 1
ATOM 6319 O O . ASN B 1 72 ? 110.984 701.906 285.275 1.00 90.61 82 ASN B O 1
ATOM 6330 N N . ILE B 1 73 ? 112.103 702.734 283.493 1.00 78.99 83 ILE B N 1
ATOM 6331 C CA . ILE B 1 73 ? 113.285 701.915 283.745 1.00 78.68 83 ILE B CA 1
ATOM 6332 C C . ILE B 1 73 ? 113.892 702.234 285.105 1.00 88.69 83 ILE B C 1
ATOM 6333 O O . ILE B 1 73 ? 114.455 701.352 285.765 1.00 86.81 83 ILE B O 1
ATOM 6349 N N . TRP B 1 74 ? 113.795 703.490 285.547 1.00 105.22 84 TRP B N 1
ATOM 6350 C CA . TRP B 1 74 ? 114.349 703.860 286.844 1.00 114.83 84 TRP B CA 1
ATOM 6351 C C . TRP B 1 74 ? 113.635 703.163 287.994 1.00 113.88 84 TRP B C 1
ATOM 6352 O O . TRP B 1 74 ? 114.213 703.035 289.079 1.00 119.25 84 TRP B O 1
ATOM 6373 N N . SER B 1 75 ? 112.400 702.712 287.782 1.00 101.38 85 SER B N 1
ATOM 6374 C CA . SER B 1 75 ? 111.628 702.019 288.803 1.00 99.77 85 SER B CA 1
ATOM 6375 C C . SER B 1 75 ? 111.630 700.508 288.626 1.00 100.30 85 SER B C 1
ATOM 6376 O O . SER B 1 75 ? 111.056 699.802 289.461 1.00 101.29 85 SER B O 1
ATOM 6384 N N . GLU B 1 76 ? 112.264 699.993 287.570 1.00 100.88 86 GLU B N 1
ATOM 6385 C CA . GLU B 1 76 ? 112.140 698.587 287.212 1.00 98.52 86 GLU B CA 1
ATOM 6386 C C . GLU B 1 76 ? 113.459 697.859 287.000 1.00 92.35 86 GLU B C 1
ATOM 6387 O O . GLU B 1 76 ? 113.444 696.625 286.932 1.00 96.23 86 GLU B O 1
ATOM 6399 N N . CYS B 1 77 ? 114.587 698.558 286.896 0.86 76.75 87 CYS B N 1
ATOM 6400 C CA . CYS B 1 77 ? 115.847 697.921 286.546 0.86 69.04 87 CYS B CA 1
ATOM 6401 C C . CYS B 1 77 ? 116.960 698.372 287.481 0.86 72.39 87 CYS B C 1
ATOM 6402 O O . CYS B 1 77 ? 116.928 699.475 288.033 0.86 71.53 87 CYS B O 1
ATOM 6410 N N . ASN B 1 78 ? 117.947 697.490 287.649 0.95 79.12 88 ASN B N 1
ATOM 6411 C CA . ASN B 1 78 ? 119.140 697.774 288.442 0.95 83.84 88 ASN B CA 1
ATOM 6412 C C . ASN B 1 78 ? 120.240 698.198 287.473 0.95 83.91 88 ASN B C 1
ATOM 6413 O O . ASN B 1 78 ? 121.096 697.412 287.066 0.95 83.91 88 ASN B O 1
ATOM 6424 N N . LEU B 1 79 ? 120.204 699.479 287.104 0.95 85.19 89 LEU B N 1
ATOM 6425 C CA . LEU B 1 79 ? 121.075 699.981 286.048 0.95 85.03 89 LEU B CA 1
ATOM 6426 C C . LEU B 1 79 ? 122.549 699.760 286.369 0.95 83.88 89 LEU B C 1
ATOM 6427 O O . LEU B 1 79 ? 123.352 699.537 285.456 0.95 83.59 89 LEU B O 1
ATOM 6443 N N . LYS B 1 80 ? 122.923 699.822 287.648 1.00 82.14 90 LYS B N 1
ATOM 6444 C CA . LYS B 1 80 ? 124.307 699.563 288.036 1.00 82.79 90 LYS B CA 1
ATOM 6445 C C . LYS B 1 80 ? 124.761 698.193 287.547 1.00 86.09 90 LYS B C 1
ATOM 6446 O O . LYS B 1 80 ? 125.819 698.059 286.921 1.00 80.06 90 LYS B O 1
ATOM 6465 N N . ASN B 1 81 ? 123.964 697.160 287.823 1.00 106.36 91 ASN B N 1
ATOM 6466 C CA . ASN B 1 81 ? 124.326 695.816 287.393 1.00 113.84 91 ASN B CA 1
ATOM 6467 C C . ASN B 1 81 ? 124.277 695.678 285.880 1.00 109.00 91 ASN B C 1
ATOM 6468 O O . ASN B 1 81 ? 125.057 694.908 285.305 1.00 112.63 91 ASN B O 1
ATOM 6475 N N . ILE B 1 82 ? 123.384 696.411 285.216 1.00 97.29 92 ILE B N 1
ATOM 6476 C CA . ILE B 1 82 ? 123.318 696.323 283.765 1.00 89.38 92 ILE B CA 1
ATOM 6477 C C . ILE B 1 82 ? 124.585 696.898 283.146 1.00 88.49 92 ILE B C 1
ATOM 6478 O O . ILE B 1 82 ? 125.164 696.307 282.228 1.00 90.45 92 ILE B O 1
ATOM 6485 N N . LYS B 1 83 ? 125.043 698.049 283.641 1.00 81.74 93 LYS B N 1
ATOM 6486 C CA . LYS B 1 83 ? 126.298 698.617 283.164 1.00 83.02 93 LYS B CA 1
ATOM 6487 C C . LYS B 1 83 ? 127.466 697.691 283.479 1.00 87.44 93 LYS B C 1
ATOM 6488 O O . LYS B 1 83 ? 128.285 697.384 282.606 1.00 86.31 93 LYS B O 1
ATOM 6507 N N . GLU B 1 84 ? 127.554 697.233 284.730 1.00 95.06 94 GLU B N 1
ATOM 6508 C CA . GLU B 1 84 ? 128.683 696.403 285.140 1.00 99.97 94 GLU B CA 1
ATOM 6509 C C . GLU B 1 84 ? 128.764 695.120 284.322 1.00 99.22 94 GLU B C 1
ATOM 6510 O O . GLU B 1 84 ? 129.861 694.652 283.996 1.00 99.67 94 GLU B O 1
ATOM 6522 N N . ASP B 1 85 ? 127.618 694.534 283.983 1.00 98.65 95 ASP B N 1
ATOM 6523 C CA . ASP B 1 85 ? 127.581 693.272 283.256 1.00 98.42 95 ASP B CA 1
ATOM 6524 C C . ASP B 1 85 ? 127.520 693.454 281.743 1.00 97.85 95 ASP B C 1
ATOM 6525 O O . ASP B 1 85 ? 127.373 692.463 281.020 1.00 92.67 95 ASP B O 1
ATOM 6534 N N . GLY B 1 86 ? 127.636 694.686 281.250 1.00 107.97 96 GLY B N 1
ATOM 6535 C CA . GLY B 1 86 ? 127.612 694.938 279.821 1.00 107.64 96 GLY B CA 1
ATOM 6536 C C . GLY B 1 86 ? 126.419 694.313 279.127 1.00 100.80 96 GLY B C 1
ATOM 6537 O O . GLY B 1 86 ? 126.577 693.455 278.252 1.00 103.07 96 GLY B O 1
ATOM 6541 N N . VAL B 1 87 ? 125.218 694.740 279.508 1.00 85.15 97 VAL B N 1
ATOM 6542 C CA . VAL B 1 87 ? 123.973 694.203 278.972 1.00 78.13 97 VAL B CA 1
ATOM 6543 C C . VAL B 1 87 ? 123.292 695.294 278.159 1.00 77.07 97 VAL B C 1
ATOM 6544 O O . VAL B 1 87 ? 123.155 696.431 278.626 1.00 77.94 97 VAL B O 1
ATOM 6557 N N . LEU B 1 88 ? 122.867 694.948 276.946 0.90 74.49 98 LEU B N 1
ATOM 6558 C CA . LEU B 1 88 ? 122.115 695.883 276.124 0.90 70.93 98 LEU B CA 1
ATOM 6559 C C . LEU B 1 88 ? 120.736 696.122 276.725 0.90 67.76 98 LEU B C 1
ATOM 6560 O O . LEU B 1 88 ? 120.138 695.235 277.335 0.90 66.14 98 LEU B O 1
ATOM 6576 N N . VAL B 1 89 ? 120.234 697.340 276.549 1.00 68.48 99 VAL B N 1
ATOM 6577 C CA . VAL B 1 89 ? 118.927 697.742 277.054 1.00 67.52 99 VAL B CA 1
ATOM 6578 C C . VAL B 1 89 ? 118.081 698.182 275.869 1.00 65.48 99 VAL B C 1
ATOM 6579 O O . VAL B 1 89 ? 118.549 698.946 275.017 1.00 65.91 99 VAL B O 1
ATOM 6592 N N . ALA B 1 90 ? 116.840 697.700 275.816 1.00 62.42 100 ALA B N 1
ATOM 6593 C CA . ALA B 1 90 ? 115.943 698.025 274.719 1.00 60.52 100 ALA B CA 1
ATOM 6594 C C . ALA B 1 90 ? 114.539 698.270 275.251 1.00 61.96 100 ALA B C 1
ATOM 6595 O O . ALA B 1 90 ? 114.086 697.588 276.174 1.00 63.97 100 ALA B O 1
ATOM 6602 N N . ARG B 1 91 ? 113.861 699.254 274.666 0.94 63.13 101 ARG B N 1
ATOM 6603 C CA . ARG B 1 91 ? 112.456 699.533 274.947 0.94 64.09 101 ARG B CA 1
ATOM 6604 C C . ARG B 1 91 ? 111.653 699.160 273.707 0.94 61.33 101 ARG B C 1
ATOM 6605 O O . ARG B 1 91 ? 111.763 699.818 272.667 0.94 64.82 101 ARG B O 1
ATOM 6626 N N . ARG B 1 92 ? 110.853 698.104 273.818 1.00 53.20 102 ARG B N 1
ATOM 6627 C CA . ARG B 1 92 ? 110.052 697.635 272.703 1.00 50.10 102 ARG B CA 1
ATOM 6628 C C . ARG B 1 92 ? 108.787 698.479 272.565 1.00 51.23 102 ARG B C 1
ATOM 6629 O O . ARG B 1 92 ? 108.483 699.339 273.396 1.00 50.27 102 ARG B O 1
ATOM 6650 N N . PHE B 1 93 ? 108.048 698.231 271.485 1.00 54.76 103 PHE B N 1
ATOM 6651 C CA . PHE B 1 93 ? 106.818 698.958 271.204 1.00 57.08 103 PHE B CA 1
ATOM 6652 C C . PHE B 1 93 ? 105.587 698.303 271.811 1.00 54.87 103 PHE B C 1
ATOM 6653 O O . PHE B 1 93 ? 104.523 698.929 271.836 1.00 55.46 103 PHE B O 1
ATOM 6670 N N . THR B 1 94 ? 105.702 697.071 272.293 1.00 58.78 104 THR B N 1
ATOM 6671 C CA . THR B 1 94 ? 104.577 696.372 272.891 1.00 61.28 104 THR B CA 1
ATOM 6672 C C . THR B 1 94 ? 104.492 696.666 274.388 1.00 60.95 104 THR B C 1
ATOM 6673 O O . THR B 1 94 ? 105.384 697.273 274.985 1.00 58.87 104 THR B O 1
ATOM 6684 N N . GLY B 1 95 ? 103.392 696.226 274.992 1.00 62.67 105 GLY B N 1
ATOM 6685 C CA . GLY B 1 95 ? 103.187 696.370 276.417 1.00 63.97 105 GLY B CA 1
ATOM 6686 C C . GLY B 1 95 ? 103.970 695.339 277.203 1.00 61.21 105 GLY B C 1
ATOM 6687 O O . GLY B 1 95 ? 104.985 694.804 276.750 1.00 63.39 105 GLY B O 1
ATOM 6691 N N . GLY B 1 96 ? 103.480 695.056 278.405 1.00 52.04 106 GLY B N 1
ATOM 6692 C CA . GLY B 1 96 ? 104.125 694.090 279.264 1.00 47.43 106 GLY B CA 1
ATOM 6693 C C . GLY B 1 96 ? 105.287 694.693 280.030 1.00 49.88 106 GLY B C 1
ATOM 6694 O O . GLY B 1 96 ? 105.481 695.912 280.090 1.00 49.39 106 GLY B O 1
ATOM 6698 N N . GLY B 1 97 ? 106.084 693.803 280.615 1.00 62.70 107 GLY B N 1
ATOM 6699 C CA . GLY B 1 97 ? 107.163 694.220 281.489 1.00 69.37 107 GLY B CA 1
ATOM 6700 C C . GLY B 1 97 ? 108.546 693.803 281.035 1.00 70.26 107 GLY B C 1
ATOM 6701 O O . GLY B 1 97 ? 108.726 693.304 279.920 1.00 67.92 107 GLY B O 1
ATOM 6705 N N . ALA B 1 98 ? 109.531 694.000 281.907 1.00 74.32 108 ALA B N 1
ATOM 6706 C CA . ALA B 1 98 ? 110.915 693.701 281.573 1.00 75.82 108 ALA B CA 1
ATOM 6707 C C . ALA B 1 98 ? 111.137 692.200 281.430 1.00 73.94 108 ALA B C 1
ATOM 6708 O O . ALA B 1 98 ? 110.545 691.387 282.146 1.00 75.25 108 ALA B O 1
ATOM 6715 N N . VAL B 1 99 ? 112.014 691.837 280.491 1.00 65.74 109 VAL B N 1
ATOM 6716 C CA . VAL B 1 99 ? 112.438 690.455 280.304 1.00 65.97 109 VAL B CA 1
ATOM 6717 C C . VAL B 1 99 ? 113.915 690.448 279.935 1.00 64.71 109 VAL B C 1
ATOM 6718 O O . VAL B 1 99 ? 114.459 691.433 279.431 1.00 66.89 109 VAL B O 1
ATOM 6731 N N . TYR B 1 100 ? 114.564 689.318 280.199 1.00 60.28 110 TYR B N 1
ATOM 6732 C CA . TYR B 1 100 ? 115.979 689.132 279.907 1.00 59.59 110 TYR B CA 1
ATOM 6733 C C . TYR B 1 100 ? 116.136 688.097 278.802 1.00 59.41 110 TYR B C 1
ATOM 6734 O O . TYR B 1 100 ? 115.569 687.002 278.885 1.00 55.70 110 TYR B O 1
ATOM 6752 N N . HIS B 1 101 ? 116.910 688.448 277.778 1.00 66.44 111 HIS B N 1
ATOM 6753 C CA . HIS B 1 101 ? 117.154 687.589 276.631 1.00 65.98 111 HIS B CA 1
ATOM 6754 C C . HIS B 1 101 ? 118.634 687.250 276.532 1.00 67.75 111 HIS B C 1
ATOM 6755 O O . HIS B 1 101 ? 119.496 688.084 276.829 1.00 68.97 111 HIS B O 1
ATOM 6769 N N . ASP B 1 102 ? 118.915 686.017 276.123 1.00 67.98 112 ASP B N 1
ATOM 6770 C CA . ASP B 1 102 ? 120.226 685.627 275.621 1.00 70.76 112 ASP B CA 1
ATOM 6771 C C . ASP B 1 102 ? 120.007 684.511 274.604 1.00 69.38 112 ASP B C 1
ATOM 6772 O O . ASP B 1 102 ? 118.870 684.202 274.236 1.00 69.88 112 ASP B O 1
ATOM 6781 N N . LEU B 1 103 ? 121.096 683.890 274.154 0.83 64.78 113 LEU B N 1
ATOM 6782 C CA . LEU B 1 103 ? 120.968 682.829 273.161 0.83 62.11 113 LEU B CA 1
ATOM 6783 C C . LEU B 1 103 ? 120.264 681.589 273.700 0.83 61.99 113 LEU B C 1
ATOM 6784 O O . LEU B 1 103 ? 120.062 680.639 272.936 0.83 62.03 113 LEU B O 1
ATOM 6800 N N . GLY B 1 104 ? 119.887 681.568 274.978 1.00 60.33 114 GLY B N 1
ATOM 6801 C CA . GLY B 1 104 ? 119.175 680.449 275.557 1.00 59.99 114 GLY B CA 1
ATOM 6802 C C . GLY B 1 104 ? 117.676 680.467 275.369 1.00 61.31 114 GLY B C 1
ATOM 6803 O O . GLY B 1 104 ? 117.003 679.510 275.764 1.00 60.05 114 GLY B O 1
ATOM 6807 N N . ASN B 1 105 ? 117.125 681.529 274.783 0.93 69.27 115 ASN B N 1
ATOM 6808 C CA . ASN B 1 105 ? 115.701 681.616 274.502 0.93 71.39 115 ASN B CA 1
ATOM 6809 C C . ASN B 1 105 ? 115.495 682.019 273.049 0.93 70.71 115 ASN B C 1
ATOM 6810 O O . ASN B 1 105 ? 116.353 682.660 272.436 0.93 70.40 115 ASN B O 1
ATOM 6821 N N . VAL B 1 106 ? 114.343 681.635 272.507 1.00 71.26 116 VAL B N 1
ATOM 6822 C CA . VAL B 1 106 ? 113.954 681.986 271.147 1.00 70.41 116 VAL B CA 1
ATOM 6823 C C . VAL B 1 106 ? 112.889 683.069 271.225 1.00 68.57 116 VAL B C 1
ATOM 6824 O O . VAL B 1 106 ? 112.127 683.149 272.193 1.00 68.65 116 VAL B O 1
ATOM 6837 N N . CYS B 1 107 ? 112.849 683.919 270.204 1.00 66.60 117 CYS B N 1
ATOM 6838 C CA . CYS B 1 107 ? 111.836 684.959 270.090 1.00 64.41 117 CYS B CA 1
ATOM 6839 C C . CYS B 1 107 ? 111.027 684.722 268.825 1.00 63.44 117 CYS B C 1
ATOM 6840 O O . CYS B 1 107 ? 111.596 684.532 267.742 1.00 64.58 117 CYS B O 1
ATOM 6848 N N . PHE B 1 108 ? 109.704 684.729 268.970 1.00 58.99 118 PHE B N 1
ATOM 6849 C CA . PHE B 1 108 ? 108.788 684.526 267.861 1.00 56.98 118 PHE B CA 1
ATOM 6850 C C . PHE B 1 108 ? 107.922 685.763 267.676 1.00 58.62 118 PHE B C 1
ATOM 6851 O O . PHE B 1 108 ? 107.665 686.512 268.625 1.00 54.79 118 PHE B O 1
ATOM 6868 N N . THR B 1 109 ? 107.469 685.962 266.439 1.00 63.56 119 THR B N 1
ATOM 6869 C CA . THR B 1 109 ? 106.570 687.057 266.096 1.00 63.53 119 THR B CA 1
ATOM 6870 C C . THR B 1 109 ? 105.542 686.532 265.109 1.00 63.85 119 THR B C 1
ATOM 6871 O O . THR B 1 109 ? 105.904 686.067 264.023 1.00 66.07 119 THR B O 1
ATOM 6882 N N . PHE B 1 110 ? 104.271 686.597 265.490 1.00 61.49 120 PHE B N 1
ATOM 6883 C CA . PHE B 1 110 ? 103.166 686.234 264.615 1.00 61.79 120 PHE B CA 1
ATOM 6884 C C . PHE B 1 110 ? 102.525 687.515 264.101 1.00 63.53 120 PHE B C 1
ATOM 6885 O O . PHE B 1 110 ? 102.115 688.369 264.896 1.00 63.89 120 PHE B O 1
ATOM 6902 N N . LEU B 1 111 ? 102.450 687.653 262.779 0.94 62.91 121 LEU B N 1
ATOM 6903 C CA . LEU B 1 111 ? 101.801 688.796 262.148 0.94 61.54 121 LEU B CA 1
ATOM 6904 C C . LEU B 1 111 ? 100.633 688.286 261.321 0.94 60.22 121 LEU B C 1
ATOM 6905 O O . LEU B 1 111 ? 100.829 687.506 260.383 0.94 61.72 121 LEU B O 1
ATOM 6921 N N . ASN B 1 112 ? 99.422 688.715 261.670 1.00 55.43 122 ASN B N 1
ATOM 6922 C CA . ASN B 1 112 ? 98.224 688.253 260.984 1.00 54.07 122 ASN B CA 1
ATOM 6923 C C . ASN B 1 112 ? 97.326 689.435 260.654 1.00 58.22 122 ASN B C 1
ATOM 6924 O O . ASN B 1 112 ? 97.489 690.533 261.186 1.00 53.49 122 ASN B O 1
ATOM 6935 N N . ASN B 1 113 ? 96.373 689.196 259.752 1.00 71.14 123 ASN B N 1
ATOM 6936 C CA . ASN B 1 113 ? 95.436 690.248 259.373 1.00 76.41 123 ASN B CA 1
ATOM 6937 C C . ASN B 1 113 ? 94.627 690.723 260.573 1.00 75.40 123 ASN B C 1
ATOM 6938 O O . ASN B 1 113 ? 94.436 691.930 260.765 1.00 79.16 123 ASN B O 1
ATOM 6949 N N . ASN B 1 114 ? 94.146 689.791 261.391 0.84 67.15 124 ASN B N 1
ATOM 6950 C CA . ASN B 1 114 ? 93.309 690.098 262.540 0.84 65.84 124 ASN B CA 1
ATOM 6951 C C . ASN B 1 114 ? 93.941 689.497 263.790 0.84 66.61 124 ASN B C 1
ATOM 6952 O O . ASN B 1 114 ? 95.002 688.867 263.738 0.84 63.86 124 ASN B O 1
ATOM 6963 N N . ILE B 1 115 ? 93.278 689.699 264.931 1.00 73.32 125 ILE B N 1
ATOM 6964 C CA . ILE B 1 115 ? 93.766 689.132 266.181 1.00 73.53 125 ILE B CA 1
ATOM 6965 C C . ILE B 1 115 ? 93.742 687.615 266.083 1.00 69.72 125 ILE B C 1
ATOM 6966 O O . ILE B 1 115 ? 92.723 687.012 265.722 1.00 72.30 125 ILE B O 1
ATOM 6982 N N . ASN B 1 116 ? 94.875 686.988 266.411 1.00 62.59 126 ASN B N 1
ATOM 6983 C CA . ASN B 1 116 ? 95.054 685.552 266.233 1.00 60.70 126 ASN B CA 1
ATOM 6984 C C . ASN B 1 116 ? 95.819 684.949 267.407 1.00 58.89 126 ASN B C 1
ATOM 6985 O O . ASN B 1 116 ? 96.556 683.970 267.242 1.00 59.06 126 ASN B O 1
ATOM 6996 N N . THR B 1 117 ? 95.640 685.517 268.601 0.97 57.23 127 THR B N 1
ATOM 6997 C CA . THR B 1 117 ? 96.426 685.115 269.764 0.97 53.38 127 THR B CA 1
ATOM 6998 C C . THR B 1 117 ? 96.216 683.642 270.095 0.97 51.38 127 THR B C 1
ATOM 6999 O O . THR B 1 117 ? 97.172 682.858 270.160 0.97 51.14 127 THR B O 1
ATOM 7010 N N . SER B 1 118 ? 94.961 683.248 270.318 1.00 52.64 128 SER B N 1
ATOM 7011 C CA . SER B 1 118 ? 94.681 681.885 270.757 1.00 54.83 128 SER B CA 1
ATOM 7012 C C . SER B 1 118 ? 95.169 680.864 269.737 1.00 58.57 128 SER B C 1
ATOM 7013 O O . SER B 1 118 ? 95.653 679.789 270.108 1.00 57.59 128 SER B O 1
ATOM 7021 N N . SER B 1 119 ? 95.054 681.180 268.445 1.00 66.38 129 SER B N 1
ATOM 7022 C CA . SER B 1 119 ? 95.522 680.253 267.420 1.00 67.70 129 SER B CA 1
ATOM 7023 C C . SER B 1 119 ? 97.041 680.132 267.439 1.00 64.91 129 SER B C 1
ATOM 7024 O O . SER B 1 119 ? 97.580 679.028 267.308 1.00 67.49 129 SER B O 1
ATOM 7032 N N . ASN B 1 120 ? 97.750 681.252 267.593 1.00 58.50 130 ASN B N 1
ATOM 7033 C CA . ASN B 1 120 ? 99.202 681.189 267.726 1.00 59.48 130 ASN B CA 1
ATOM 7034 C C . ASN B 1 120 ? 99.599 680.308 268.904 1.00 58.90 130 ASN B C 1
ATOM 7035 O O . ASN B 1 120 ? 100.423 679.391 268.767 1.00 59.06 130 ASN B O 1
ATOM 7046 N N . PHE B 1 121 ? 99.011 680.568 270.075 1.00 57.07 131 PHE B N 1
ATOM 7047 C CA . PHE B 1 121 ? 99.283 679.727 271.234 1.00 55.82 131 PHE B CA 1
ATOM 7048 C C . PHE B 1 121 ? 98.995 678.263 270.926 1.00 55.45 131 PHE B C 1
ATOM 7049 O O . PHE B 1 121 ? 99.756 677.377 271.327 1.00 57.40 131 PHE B O 1
ATOM 7066 N N . LEU B 1 122 ? 97.911 677.989 270.199 0.95 54.31 132 LEU B N 1
ATOM 7067 C CA . LEU B 1 122 ? 97.607 676.610 269.833 0.95 54.37 132 LEU B CA 1
ATOM 7068 C C . LEU B 1 122 ? 98.708 676.020 268.961 0.95 54.48 132 LEU B C 1
ATOM 7069 O O . LEU B 1 122 ? 99.029 674.832 269.073 0.95 55.69 132 LEU B O 1
ATOM 7085 N N . ILE B 1 123 ? 99.302 676.835 268.086 1.00 53.56 133 ILE B N 1
ATOM 7086 C CA . ILE B 1 123 ? 100.415 676.360 267.269 1.00 55.59 133 ILE B CA 1
ATOM 7087 C C . ILE B 1 123 ? 101.590 675.978 268.159 1.00 57.53 133 ILE B C 1
ATOM 7088 O O . ILE B 1 123 ? 102.200 674.914 267.993 1.00 57.03 133 ILE B O 1
ATOM 7104 N N . ILE B 1 124 ? 101.920 676.839 269.124 1.00 63.06 134 ILE B N 1
ATOM 7105 C CA . ILE B 1 124 ? 103.017 676.534 270.043 1.00 65.06 134 ILE B CA 1
ATOM 7106 C C . ILE B 1 124 ? 102.739 675.232 270.788 1.00 67.27 134 ILE B C 1
ATOM 7107 O O . ILE B 1 124 ? 103.582 674.328 270.832 1.00 68.58 134 ILE B O 1
ATOM 7123 N N . LEU B 1 125 ? 101.552 675.117 271.386 1.00 67.10 135 LEU B N 1
ATOM 7124 C CA . LEU B 1 125 ? 101.210 673.913 272.136 1.00 68.96 135 LEU B CA 1
ATOM 7125 C C . LEU B 1 125 ? 101.329 672.670 271.260 1.00 69.26 135 LEU B C 1
ATOM 7126 O O . LEU B 1 125 ? 101.976 671.686 271.640 1.00 69.69 135 LEU B O 1
ATOM 7142 N N . ASN B 1 126 ? 100.709 672.701 270.077 1.00 67.04 136 ASN B N 1
ATOM 7143 C CA . ASN B 1 126 ? 100.826 671.584 269.144 1.00 66.27 136 ASN B CA 1
ATOM 7144 C C . ASN B 1 126 ? 102.284 671.243 268.874 1.00 62.85 136 ASN B C 1
ATOM 7145 O O . ASN B 1 126 ? 102.643 670.067 268.751 1.00 64.31 136 ASN B O 1
ATOM 7156 N N . THR B 1 127 ? 103.139 672.261 268.769 1.00 55.94 137 THR B N 1
ATOM 7157 C CA . THR B 1 127 ? 104.562 672.013 268.568 1.00 55.80 137 THR B CA 1
ATOM 7158 C C . THR B 1 127 ? 105.149 671.241 269.743 1.00 59.47 137 THR B C 1
ATOM 7159 O O . THR B 1 127 ? 105.766 670.183 269.563 1.00 58.85 137 THR B O 1
ATOM 7170 N N . LEU B 1 128 ? 104.950 671.751 270.960 1.00 67.21 138 LEU B N 1
ATOM 7171 C CA . LEU B 1 128 ? 105.567 671.140 272.133 1.00 70.49 138 LEU B CA 1
ATOM 7172 C C . LEU B 1 128 ? 105.096 669.703 272.323 1.00 70.89 138 LEU B C 1
ATOM 7173 O O . LEU B 1 128 ? 105.905 668.803 272.578 1.00 73.01 138 LEU B O 1
ATOM 7189 N N . LYS B 1 129 ? 103.789 669.463 272.203 1.00 69.39 139 LYS B N 1
ATOM 7190 C CA . LYS B 1 129 ? 103.273 668.117 272.435 1.00 73.13 139 LYS B CA 1
ATOM 7191 C C . LYS B 1 129 ? 103.644 667.179 271.293 1.00 74.03 139 LYS B C 1
ATOM 7192 O O . LYS B 1 129 ? 104.188 666.092 271.520 1.00 73.82 139 LYS B O 1
ATOM 7211 N N . ASN B 1 130 ? 103.356 667.584 270.055 1.00 75.18 140 ASN B N 1
ATOM 7212 C CA . ASN B 1 130 ? 103.562 666.694 268.917 1.00 75.16 140 ASN B CA 1
ATOM 7213 C C . ASN B 1 130 ? 105.035 666.355 268.729 1.00 73.08 140 ASN B C 1
ATOM 7214 O O . ASN B 1 130 ? 105.378 665.209 268.415 1.00 76.26 140 ASN B O 1
ATOM 7225 N N . HIS B 1 131 ? 105.922 667.332 268.918 0.87 66.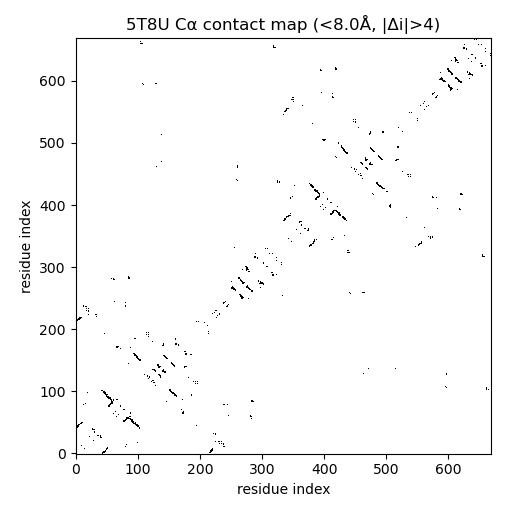52 141 HIS B N 1
ATOM 7226 C CA . HIS B 1 131 ? 107.328 667.146 268.583 0.87 65.94 141 HIS B CA 1
ATOM 7227 C C . HIS B 1 131 ? 108.224 666.920 269.791 0.87 67.38 141 HIS B C 1
ATOM 7228 O O . HIS B 1 131 ? 109.355 666.452 269.618 0.87 67.59 141 HIS B O 1
ATOM 7242 N N . PHE B 1 132 ? 107.758 667.231 271.000 1.00 71.12 142 PHE B N 1
ATOM 7243 C CA . PHE B 1 132 ? 108.588 667.069 272.185 1.00 72.68 142 PHE B CA 1
ATOM 7244 C C . PHE B 1 132 ? 107.866 666.423 273.360 1.00 77.43 142 PHE B C 1
ATOM 7245 O O . PHE B 1 132 ? 108.474 666.281 274.425 1.00 77.49 142 PHE B O 1
ATOM 7262 N N . ASN B 1 133 ? 106.605 666.020 273.205 0.95 83.48 143 ASN B N 1
ATOM 7263 C CA . ASN B 1 133 ? 105.874 665.323 274.261 0.95 85.72 143 ASN B CA 1
ATOM 7264 C C . ASN B 1 133 ? 105.748 666.180 275.518 0.95 81.52 143 ASN B C 1
ATOM 7265 O O . ASN B 1 133 ? 105.604 665.661 276.627 0.95 85.72 143 ASN B O 1
ATOM 7276 N N . ILE B 1 134 ? 105.799 667.499 275.354 1.00 68.08 144 ILE B N 1
ATOM 7277 C CA . ILE B 1 134 ? 105.661 668.440 276.459 1.00 64.95 144 ILE B CA 1
ATOM 7278 C C . ILE B 1 134 ? 104.214 668.908 276.502 1.00 69.31 144 ILE B C 1
ATOM 7279 O O . ILE B 1 134 ? 103.725 669.532 275.551 1.00 67.68 144 ILE B O 1
ATOM 7295 N N . GLU B 1 135 ? 103.527 668.606 277.600 1.00 81.35 145 GLU B N 1
ATOM 7296 C CA . GLU B 1 135 ? 102.159 669.062 277.810 1.00 84.84 145 GLU B CA 1
ATOM 7297 C C . GLU B 1 135 ? 102.198 670.443 278.451 1.00 80.34 145 GLU B C 1
ATOM 7298 O O . GLU B 1 135 ? 102.709 670.601 279.566 1.00 84.95 145 GLU B O 1
ATOM 7310 N N . ALA B 1 136 ? 101.665 671.438 277.747 1.00 65.79 146 ALA B N 1
ATOM 7311 C CA . ALA B 1 136 ? 101.706 672.823 278.186 1.00 60.17 146 ALA B CA 1
ATOM 7312 C C . ALA B 1 136 ? 100.298 673.401 278.161 1.00 59.27 146 ALA B C 1
ATOM 7313 O O . ALA B 1 136 ? 99.343 672.758 277.719 1.00 59.00 146 ALA B O 1
ATOM 7320 N N . LYS B 1 137 ? 100.178 674.635 278.644 1.00 63.49 147 LYS B N 1
ATOM 7321 C CA . LYS B 1 137 ? 98.886 675.299 278.724 0.72 65.51 147 LYS B CA 1
ATOM 7322 C C . LYS B 1 137 ? 99.111 676.800 278.826 1.00 64.23 147 LYS B C 1
ATOM 7323 O O . LYS B 1 137 ? 100.172 677.261 279.254 0.92 67.51 147 LYS B O 1
ATOM 7327 N N . THR B 1 138 ? 98.095 677.556 278.419 1.00 57.57 148 THR B N 1
ATOM 7328 C CA . THR B 1 138 ? 98.118 679.006 278.538 1.00 55.60 148 THR B CA 1
ATOM 7329 C C . THR B 1 138 ? 97.604 679.423 279.909 1.00 58.04 148 THR B C 1
ATOM 7330 O O . THR B 1 138 ? 96.685 678.805 280.456 1.00 59.91 148 THR B O 1
ATOM 7341 N N . GLN B 1 139 ? 98.203 680.478 280.461 0.91 57.06 149 GLN B N 1
ATOM 7342 C CA . GLN B 1 139 ? 97.834 680.961 281.797 0.91 60.91 149 GLN B CA 1
ATOM 7343 C C . GLN B 1 139 ? 96.784 682.061 281.679 0.91 61.43 149 GLN B C 1
ATOM 7344 O O . GLN B 1 139 ? 95.614 681.855 282.018 0.91 63.36 149 GLN B O 1
ATOM 7358 N N . GLY B 1 140 ? 97.190 683.232 281.195 1.00 58.31 150 GLY B N 1
ATOM 7359 C CA . GLY B 1 140 ? 96.273 684.332 280.972 1.00 58.67 150 GLY B CA 1
ATOM 7360 C C . GLY B 1 140 ? 96.205 684.716 279.509 1.00 64.32 150 GLY B C 1
ATOM 7361 O O . GLY B 1 140 ? 95.988 683.859 278.646 1.00 57.04 150 GLY B O 1
ATOM 7365 N N . ARG B 1 141 ? 96.388 686.004 279.216 1.00 84.34 151 ARG B N 1
ATOM 7366 C CA . ARG B 1 141 ? 96.443 686.456 277.833 1.00 90.03 151 ARG B CA 1
ATOM 7367 C C . ARG B 1 141 ? 97.822 686.283 277.214 1.00 84.47 151 ARG B C 1
ATOM 7368 O O . ARG B 1 141 ? 97.944 686.356 275.987 1.00 84.83 151 ARG B O 1
ATOM 7389 N N . ASN B 1 142 ? 98.862 686.045 278.027 1.00 76.08 152 ASN B N 1
ATOM 7390 C CA . ASN B 1 142 ? 100.221 686.247 277.538 1.00 73.36 152 ASN B CA 1
ATOM 7391 C C . ASN B 1 142 ? 101.267 685.286 278.097 1.00 70.34 152 ASN B C 1
ATOM 7392 O O . ASN B 1 142 ? 102.461 685.577 277.955 1.00 74.15 152 ASN B O 1
ATOM 7403 N N . ASP B 1 143 ? 100.895 684.167 278.715 1.00 57.15 153 ASP B N 1
ATOM 7404 C CA . ASP B 1 143 ? 101.881 683.292 279.334 1.00 55.12 153 ASP B CA 1
ATOM 7405 C C . ASP B 1 143 ? 101.584 681.839 278.993 1.00 53.07 153 ASP B C 1
ATOM 7406 O O . ASP B 1 143 ? 100.424 681.435 278.873 1.00 47.71 153 ASP B O 1
ATOM 7415 N N . ILE B 1 144 ? 102.653 681.061 278.834 1.00 61.40 154 ILE B N 1
ATOM 7416 C CA . ILE B 1 144 ? 102.575 679.615 278.666 1.00 62.04 154 ILE B CA 1
ATOM 7417 C C . ILE B 1 144 ? 103.388 678.966 279.777 1.00 63.21 154 ILE B C 1
ATOM 7418 O O . ILE B 1 144 ? 104.553 679.328 279.996 1.00 62.22 154 ILE B O 1
ATOM 7434 N N . THR B 1 145 ? 102.771 677.999 280.457 1.00 63.14 155 THR B N 1
ATOM 7435 C CA . THR B 1 145 ? 103.370 677.249 281.549 1.00 66.12 155 THR B CA 1
ATOM 7436 C C . THR B 1 145 ? 103.425 675.770 281.184 1.00 71.04 155 THR B C 1
ATOM 7437 O O . THR B 1 145 ? 102.715 675.306 280.288 1.00 68.20 155 THR B O 1
ATOM 7448 N N . VAL B 1 146 ? 104.265 675.025 281.900 1.00 84.90 156 VAL B N 1
ATOM 7449 C CA . VAL B 1 146 ? 104.406 673.590 281.697 1.00 90.77 156 VAL B CA 1
ATOM 7450 C C . VAL B 1 146 ? 103.959 672.802 282.923 1.00 93.13 156 VAL B C 1
ATOM 7451 O O . VAL B 1 146 ? 103.296 671.770 282.794 1.00 95.41 156 VAL B O 1
ATOM 7464 N N . ASN B 1 147 ? 104.309 673.273 284.118 1.00 90.04 157 ASN B N 1
ATOM 7465 C CA . ASN B 1 147 ? 103.841 672.692 285.368 1.00 90.94 157 ASN B CA 1
ATOM 7466 C C . ASN B 1 147 ? 103.499 673.857 286.294 1.00 89.85 157 ASN B C 1
ATOM 7467 O O . ASN B 1 147 ? 104.030 674.010 287.389 1.00 92.45 157 ASN B O 1
ATOM 7478 N N . ASP B 1 148 ? 102.598 674.718 285.828 1.00 85.16 158 ASP B N 1
ATOM 7479 C CA . ASP B 1 148 ? 102.335 675.989 286.491 1.00 84.95 158 ASP B CA 1
ATOM 7480 C C . ASP B 1 148 ? 103.605 676.826 286.605 1.00 84.05 158 ASP B C 1
ATOM 7481 O O . ASP B 1 148 ? 103.686 677.738 287.434 1.00 85.27 158 ASP B O 1
ATOM 7486 N N . GLN B 1 149 ? 104.606 676.514 285.780 1.00 81.33 159 GLN B N 1
ATOM 7487 C CA . GLN B 1 149 ? 105.863 677.249 285.728 1.00 79.86 159 GLN B CA 1
ATOM 7488 C C . GLN B 1 149 ? 105.973 677.911 284.363 1.00 75.05 159 GLN B C 1
ATOM 7489 O O . GLN B 1 149 ? 105.994 677.224 283.336 1.00 73.63 159 GLN B O 1
ATOM 7503 N N . LYS B 1 150 ? 106.044 679.237 284.359 1.00 72.05 160 LYS B N 1
ATOM 7504 C CA . LYS B 1 150 ? 106.063 679.994 283.116 1.00 69.15 160 LYS B CA 1
ATOM 7505 C C . LYS B 1 150 ? 107.268 679.612 282.268 1.00 67.52 160 LYS B C 1
ATOM 7506 O O . LYS B 1 150 ? 108.414 679.711 282.715 1.00 64.43 160 LYS B O 1
ATOM 7525 N N . CYS B 1 151 ? 107.001 679.172 281.038 1.00 72.19 161 CYS B N 1
ATOM 7526 C CA . CYS B 1 151 ? 108.046 678.945 280.055 1.00 72.03 161 CYS B CA 1
ATOM 7527 C C . CYS B 1 151 ? 107.997 679.935 278.902 1.00 69.95 161 CYS B C 1
ATOM 7528 O O . CYS B 1 151 ? 108.961 680.005 278.132 1.00 71.78 161 CYS B O 1
ATOM 7536 N N . SER B 1 152 ? 106.914 680.699 278.757 1.00 64.23 162 SER B N 1
ATOM 7537 C CA . SER B 1 152 ? 106.871 681.710 277.708 1.00 59.98 162 SER B CA 1
ATOM 7538 C C . SER B 1 152 ? 106.018 682.890 278.144 1.00 60.88 162 SER B C 1
ATOM 7539 O O . SER B 1 152 ? 105.014 682.730 278.843 1.00 62.86 162 SER B O 1
ATOM 7547 N N . GLY B 1 153 ? 106.434 684.076 277.719 1.00 60.87 163 GLY B N 1
ATOM 7548 C CA . GLY B 1 153 ? 105.642 685.275 277.901 1.00 61.09 163 GLY B CA 1
ATOM 7549 C C . GLY B 1 153 ? 105.542 686.036 276.597 1.00 62.22 163 GLY B C 1
ATOM 7550 O O . GLY B 1 153 ? 106.467 686.044 275.785 1.00 62.48 163 GLY B O 1
ATOM 7554 N N . SER B 1 154 ? 104.397 686.687 276.403 1.00 63.55 164 SER B N 1
ATOM 7555 C CA . SER B 1 154 ? 104.072 687.301 275.124 1.00 63.72 164 SER B CA 1
ATOM 7556 C C . SER B 1 154 ? 103.618 688.743 275.316 1.00 65.13 164 SER B C 1
ATOM 7557 O O . SER B 1 154 ? 103.343 689.198 276.429 1.00 66.99 164 SER B O 1
ATOM 7565 N N . ALA B 1 155 ? 103.544 689.456 274.194 1.00 68.29 165 ALA B N 1
ATOM 7566 C CA . ALA B 1 155 ? 103.068 690.830 274.155 1.00 69.48 165 ALA B CA 1
ATOM 7567 C C . ALA B 1 155 ? 102.556 691.114 272.750 1.00 67.54 165 ALA B C 1
ATOM 7568 O O . ALA B 1 155 ? 102.991 690.487 271.776 1.00 67.66 165 ALA B O 1
ATOM 7575 N N . PHE B 1 156 ? 101.630 692.070 272.656 1.00 62.38 166 PHE B N 1
ATOM 7576 C CA . PHE B 1 156 ? 100.842 692.273 271.450 1.00 59.99 166 PHE B CA 1
ATOM 7577 C C . PHE B 1 156 ? 100.799 693.747 271.071 1.00 61.01 166 PHE B C 1
ATOM 7578 O O . PHE B 1 156 ? 101.075 694.633 271.884 1.00 60.32 166 PHE B O 1
ATOM 7595 N N . LYS B 1 157 ? 100.443 693.992 269.811 1.00 61.95 167 LYS B N 1
ATOM 7596 C CA . LYS B 1 157 ? 100.208 695.339 269.308 1.00 63.78 167 LYS B CA 1
ATOM 7597 C C . LYS B 1 157 ? 99.346 695.226 268.061 1.00 68.17 167 LYS B C 1
ATOM 7598 O O . LYS B 1 157 ? 99.446 694.249 267.318 1.00 64.86 167 LYS B O 1
ATOM 7617 N N . LYS B 1 158 ? 98.491 696.223 267.841 1.00 79.91 168 LYS B N 1
ATOM 7618 C CA . LYS B 1 158 ? 97.567 696.184 266.717 1.00 85.81 168 LYS B CA 1
ATOM 7619 C C . LYS B 1 158 ? 97.498 697.546 266.046 1.00 87.23 168 LYS B C 1
ATOM 7620 O O . LYS B 1 158 ? 97.461 698.580 266.718 1.00 91.19 168 LYS B O 1
ATOM 7639 N N . ILE B 1 159 ? 97.478 697.532 264.713 1.00 79.21 169 ILE B N 1
ATOM 7640 C CA . ILE B 1 159 ? 97.271 698.737 263.919 1.00 76.82 169 ILE B CA 1
ATOM 7641 C C . ILE B 1 159 ? 96.159 698.455 262.913 1.00 74.93 169 ILE B C 1
ATOM 7642 O O . ILE B 1 159 ? 95.447 697.451 263.033 1.00 76.38 169 ILE B O 1
ATOM 7658 N N . LYS B 1 160 ? 95.997 699.335 261.922 0.84 68.87 170 LYS B N 1
ATOM 7659 C CA . LYS B 1 160 ? 94.810 699.297 261.070 0.84 70.35 170 LYS B CA 1
ATOM 7660 C C . LYS B 1 160 ? 94.584 697.914 260.466 0.84 72.54 170 LYS B C 1
ATOM 7661 O O . LYS B 1 160 ? 93.496 697.340 260.594 0.84 70.91 170 LYS B O 1
ATOM 7680 N N . ASP B 1 161 ? 95.598 697.362 259.798 1.00 81.59 171 ASP B N 1
ATOM 7681 C CA . ASP B 1 161 ? 95.434 696.142 259.014 1.00 86.07 171 ASP B CA 1
ATOM 7682 C C . ASP B 1 161 ? 96.326 694.997 259.477 1.00 84.20 171 ASP B C 1
ATOM 7683 O O . ASP B 1 161 ? 96.427 693.987 258.770 1.00 85.49 171 ASP B O 1
ATOM 7692 N N . VAL B 1 162 ? 96.971 695.111 260.637 1.00 82.56 172 VAL B N 1
ATOM 7693 C CA . VAL B 1 162 ? 97.922 694.101 261.083 1.00 79.59 172 VAL B CA 1
ATOM 7694 C C . VAL B 1 162 ? 97.800 693.906 262.588 1.00 78.48 172 VAL B C 1
ATOM 7695 O O . VAL B 1 162 ? 97.534 694.848 263.341 1.00 82.97 172 VAL B O 1
ATOM 7708 N N . PHE B 1 163 ? 98.002 692.663 263.019 0.83 69.12 173 PHE B N 1
ATOM 7709 C CA . PHE B 1 163 ? 98.100 692.309 264.427 0.83 65.52 173 PHE B CA 1
ATOM 7710 C C . PHE B 1 163 ? 99.413 691.577 264.655 0.83 62.57 173 PHE B C 1
ATOM 7711 O O . PHE B 1 163 ? 99.738 690.629 263.926 0.83 61.81 173 PHE B O 1
ATOM 7728 N N . LEU B 1 164 ? 100.152 692.020 265.670 0.97 59.66 174 LEU B N 1
ATOM 7729 C CA . LEU B 1 164 ? 101.469 691.500 266.004 0.97 57.65 174 LEU B CA 1
ATOM 7730 C C . LEU B 1 164 ? 101.424 690.881 267.392 0.97 58.78 174 LEU B C 1
ATOM 7731 O O . LEU B 1 164 ? 100.931 691.500 268.343 0.97 57.25 174 LEU B O 1
ATOM 7747 N N . HIS B 1 165 ? 101.951 689.663 267.500 1.00 59.38 175 HIS B N 1
ATOM 7748 C CA . HIS B 1 165 ? 102.004 688.922 268.759 1.00 59.42 175 HIS B CA 1
ATOM 7749 C C . HIS B 1 165 ? 103.402 688.321 268.848 1.00 59.79 175 HIS B C 1
ATOM 7750 O O . HIS B 1 165 ? 103.666 687.274 268.248 1.00 58.67 175 HIS B O 1
ATOM 7764 N N . HIS B 1 166 ? 104.294 688.977 269.590 1.00 61.66 176 HIS B N 1
ATOM 7765 C CA . HIS B 1 166 ? 105.661 688.496 269.743 1.00 63.53 176 HIS B CA 1
ATOM 7766 C C . HIS B 1 166 ? 105.898 688.054 271.179 1.00 62.14 176 HIS B C 1
ATOM 7767 O O . HIS B 1 166 ? 105.405 688.681 272.123 1.00 59.96 176 HIS B O 1
ATOM 7781 N N . GLY B 1 167 ? 106.651 686.968 271.338 1.00 62.70 177 GLY B N 1
ATOM 7782 C CA . GLY B 1 167 ? 106.895 686.406 272.648 1.00 64.53 177 GLY B CA 1
ATOM 7783 C C . GLY B 1 167 ? 108.202 685.645 272.679 1.00 63.99 177 GLY B C 1
ATOM 7784 O O . GLY B 1 167 ? 108.889 685.500 271.665 1.00 65.56 177 GLY B O 1
ATOM 7788 N N . THR B 1 168 ? 108.541 685.156 273.869 1.00 56.55 178 THR B N 1
ATOM 7789 C CA . THR B 1 168 ? 109.786 684.446 274.100 1.00 56.53 178 THR B CA 1
ATOM 7790 C C . THR B 1 168 ? 109.494 683.006 274.501 1.00 58.56 178 THR B C 1
ATOM 7791 O O . THR B 1 168 ? 108.391 682.669 274.938 1.00 57.56 178 THR B O 1
ATOM 7802 N N . ILE B 1 169 ? 110.505 682.155 274.334 1.00 65.35 179 ILE B N 1
ATOM 7803 C CA . ILE B 1 169 ? 110.421 680.738 274.669 1.00 65.49 179 ILE B CA 1
ATOM 7804 C C . ILE B 1 169 ? 111.747 680.342 275.302 1.00 66.87 179 ILE B C 1
ATOM 7805 O O . ILE B 1 169 ? 112.798 680.439 274.658 1.00 68.03 179 ILE B O 1
ATOM 7821 N N . LEU B 1 170 ? 111.701 679.899 276.554 1.00 65.10 180 LEU B N 1
ATOM 7822 C CA . LEU B 1 170 ? 112.903 679.574 277.310 1.00 64.66 180 LEU B CA 1
ATOM 7823 C C . LEU B 1 170 ? 113.332 678.144 277.002 1.00 64.05 180 LEU B C 1
ATOM 7824 O O . LEU B 1 170 ? 112.553 677.202 277.185 1.00 62.84 180 LEU B O 1
ATOM 7840 N N . ILE B 1 171 ? 114.568 677.989 276.531 1.00 65.66 181 ILE B N 1
ATOM 7841 C CA . ILE B 1 171 ? 115.168 676.679 276.285 1.00 67.48 181 ILE B CA 1
ATOM 7842 C C . ILE B 1 171 ? 116.268 676.386 277.299 1.00 68.00 181 ILE B C 1
ATOM 7843 O O . ILE B 1 171 ? 116.181 675.423 278.063 1.00 70.32 181 ILE B O 1
ATOM 7859 N N . ASN B 1 172 ? 117.312 677.209 277.321 0.84 65.36 182 ASN B N 1
ATOM 7860 C CA . ASN B 1 172 ? 118.453 677.016 278.208 0.84 68.52 182 ASN B CA 1
ATOM 7861 C C . ASN B 1 172 ? 118.868 678.360 278.796 0.84 72.77 182 ASN B C 1
ATOM 7862 O O . ASN B 1 172 ? 120.040 678.740 278.787 0.84 73.02 182 ASN B O 1
ATOM 7873 N N . LEU B 1 173 ? 117.892 679.100 279.313 1.00 81.77 183 LEU B N 1
ATOM 7874 C CA . LEU B 1 173 ? 118.154 680.408 279.893 1.00 86.78 183 LEU B CA 1
ATOM 7875 C C . LEU B 1 173 ? 118.719 680.255 281.299 1.00 89.39 183 LEU B C 1
ATOM 7876 O O . LEU B 1 173 ? 118.333 679.351 282.045 1.00 92.87 183 LEU B O 1
ATOM 7892 N N . GLU B 1 174 ? 119.642 681.145 281.657 1.00 84.05 184 GLU B N 1
ATOM 7893 C CA . GLU B 1 174 ? 120.255 681.094 282.977 1.00 88.02 184 GLU B CA 1
ATOM 7894 C C . GLU B 1 174 ? 119.198 681.256 284.063 1.00 95.64 184 GLU B C 1
ATOM 7895 O O . GLU B 1 174 ? 118.287 682.081 283.950 1.00 87.71 184 GLU B O 1
ATOM 7907 N N . LYS B 1 175 ? 119.329 680.464 285.124 1.00 125.44 185 LYS B N 1
ATOM 7908 C CA . LYS B 1 175 ? 118.339 680.458 286.193 1.00 132.22 185 LYS B CA 1
ATOM 7909 C C . LYS B 1 175 ? 118.370 681.772 286.965 1.00 126.26 185 LYS B C 1
ATOM 7910 O O . LYS B 1 175 ? 119.425 682.198 287.447 1.00 135.43 185 LYS B O 1
ATOM 7929 N N . ASN B 1 176 ? 117.202 682.405 287.092 0.82 86.38 186 ASN B N 1
ATOM 7930 C CA . ASN B 1 176 ? 117.040 683.613 287.904 0.82 81.11 186 ASN B CA 1
ATOM 7931 C C . ASN B 1 176 ? 118.153 684.623 287.634 0.82 81.63 186 ASN B C 1
ATOM 7932 O O . ASN B 1 176 ? 118.706 685.234 288.552 0.82 75.05 186 ASN B O 1
ATOM 7943 N N . ILE B 1 177 ? 118.488 684.800 286.356 1.00 102.68 187 ILE B N 1
ATOM 7944 C CA . ILE B 1 177 ? 119.460 685.822 285.982 1.00 108.63 187 ILE B CA 1
ATOM 7945 C C . ILE B 1 177 ? 118.795 687.191 285.889 1.00 106.47 187 ILE B C 1
ATOM 7946 O O . ILE B 1 177 ? 119.445 688.217 286.119 1.00 111.08 187 ILE B O 1
ATOM 7962 N N . LEU B 1 178 ? 117.502 687.232 285.558 1.00 94.06 188 LEU B N 1
ATOM 7963 C CA . LEU B 1 178 ? 116.806 688.506 285.419 1.00 90.88 188 LEU B CA 1
ATOM 7964 C C . LEU B 1 178 ? 116.759 689.274 286.734 1.00 95.28 188 LEU B C 1
ATOM 7965 O O . LEU B 1 178 ? 116.711 690.510 286.730 1.00 94.63 188 LEU B O 1
ATOM 7981 N N . ASN B 1 179 ? 116.766 688.568 287.867 0.93 101.35 189 ASN B N 1
ATOM 7982 C CA . ASN B 1 179 ? 116.686 689.237 289.160 0.93 105.31 189 ASN B CA 1
ATOM 7983 C C . ASN B 1 179 ? 117.925 690.075 289.452 0.93 103.50 189 ASN B C 1
ATOM 7984 O O . ASN B 1 179 ? 117.839 691.032 290.227 0.93 109.77 189 ASN B O 1
ATOM 7995 N N . LYS B 1 180 ? 119.070 689.741 288.849 1.00 89.43 190 LYS B N 1
ATOM 7996 C CA . LYS B 1 180 ? 120.240 690.608 288.950 1.00 86.29 190 LYS B CA 1
ATOM 7997 C C . LYS B 1 180 ? 119.950 692.003 288.418 1.00 84.62 190 LYS B C 1
ATOM 7998 O O . LYS B 1 180 ? 120.577 692.976 288.851 1.00 83.79 190 LYS B O 1
ATOM 8017 N N . TYR B 1 181 ? 119.004 692.122 287.485 1.00 88.73 191 TYR B N 1
ATOM 8018 C CA . TYR B 1 181 ? 118.858 693.322 286.670 1.00 89.31 191 TYR B CA 1
ATOM 8019 C C . TYR B 1 181 ? 117.544 694.058 286.900 1.00 93.68 191 TYR B C 1
ATOM 8020 O O . TYR B 1 181 ? 117.255 695.016 286.172 1.00 94.30 191 TYR B O 1
ATOM 8038 N N . LEU B 1 182 ? 116.744 693.649 287.877 1.00 89.24 192 LEU B N 1
ATOM 8039 C CA . LEU B 1 182 ? 115.495 694.331 288.177 1.00 91.12 192 LEU B CA 1
ATOM 8040 C C . LEU B 1 182 ? 115.659 695.217 289.407 1.00 94.47 192 LEU B C 1
ATOM 8041 O O . LEU B 1 182 ? 116.531 694.999 290.252 1.00 99.69 192 LEU B O 1
ATOM 8057 N N . THR B 1 183 ? 114.798 696.226 289.490 1.00 86.09 193 THR B N 1
ATOM 8058 C CA . THR B 1 183 ? 115.002 697.332 290.412 1.00 87.43 193 THR B CA 1
ATOM 8059 C C . THR B 1 183 ? 115.222 696.820 291.835 1.00 95.36 193 THR B C 1
ATOM 8060 O O . THR B 1 183 ? 114.416 696.021 292.335 1.00 86.38 193 THR B O 1
ATOM 8064 N N . PRO B 1 184 ? 116.292 697.244 292.509 1.00 133.21 194 PRO B N 1
ATOM 8065 C CA . PRO B 1 184 ? 116.458 696.913 293.929 1.00 141.74 194 PRO B CA 1
ATOM 8066 C C . PRO B 1 184 ? 115.791 697.943 294.824 1.00 138.00 194 PRO B C 1
ATOM 8067 O O . PRO B 1 184 ? 115.416 697.654 295.965 1.00 142.14 194 PRO B O 1
ATOM 8078 N N . ASP B 1 185 ? 115.642 699.157 294.299 1.00 121.36 195 ASP B N 1
ATOM 8079 C CA . ASP B 1 185 ? 115.123 700.275 295.071 1.00 117.93 195 ASP B CA 1
ATOM 8080 C C . ASP B 1 185 ? 113.605 700.195 295.177 1.00 109.94 195 ASP B C 1
ATOM 8081 O O . ASP B 1 185 ? 112.909 700.034 294.169 1.00 113.64 195 ASP B O 1
ATOM 8090 N N . LYS B 1 186 ? 113.097 700.307 296.400 0.55 88.55 196 LYS B N 1
ATOM 8091 C CA . LYS B 1 186 ? 111.677 700.516 296.649 0.77 80.67 196 LYS B CA 1
ATOM 8092 C C . LYS B 1 186 ? 111.479 701.990 296.979 1.00 80.60 196 LYS B C 1
ATOM 8093 O O . LYS B 1 186 ? 112.102 702.507 297.912 1.00 77.68 196 LYS B O 1
ATOM 8097 N N . ILE B 1 187 ? 110.629 702.664 296.209 1.00 88.16 197 ILE B N 1
ATOM 8098 C CA . ILE B 1 187 ? 110.471 704.110 296.294 1.00 87.71 197 ILE B CA 1
ATOM 8099 C C . ILE B 1 187 ? 109.044 704.432 296.710 1.00 85.22 197 ILE B C 1
ATOM 8100 O O . ILE B 1 187 ? 108.086 703.832 296.210 1.00 82.95 197 ILE B O 1
ATOM 8116 N N . LYS B 1 188 ? 108.913 705.383 297.631 1.00 87.56 198 LYS B N 1
ATOM 8117 C CA . LYS B 1 188 ? 107.626 705.882 298.088 1.00 86.73 198 LYS B CA 1
ATOM 8118 C C . LYS B 1 188 ? 107.640 707.401 298.014 1.00 84.95 198 LYS B C 1
ATOM 8119 O O . LYS B 1 188 ? 108.691 708.034 298.150 1.00 85.43 198 LYS B O 1
ATOM 8138 N N . TYR B 1 189 ? 106.464 707.982 297.792 1.00 83.17 199 TYR B N 1
ATOM 8139 C CA . TYR B 1 189 ? 106.313 709.425 297.663 1.00 81.41 199 TYR B CA 1
ATOM 8140 C C . TYR B 1 189 ? 105.450 709.955 298.798 1.00 82.06 199 TYR B C 1
ATOM 8141 O O . TYR B 1 189 ? 104.331 709.477 299.008 1.00 81.10 199 TYR B O 1
ATOM 8159 N N . ILE B 1 190 ? 105.970 710.947 299.516 1.00 85.71 200 ILE B N 1
ATOM 8160 C CA . ILE B 1 190 ? 105.257 711.544 300.638 1.00 87.42 200 ILE B CA 1
ATOM 8161 C C . ILE B 1 190 ? 104.520 712.794 300.168 1.00 86.02 200 ILE B C 1
ATOM 8162 O O . ILE B 1 190 ? 105.134 713.827 299.902 1.00 86.71 200 ILE B O 1
ATOM 8178 N N . ALA B 1 199 ? 106.638 684.531 290.379 1.00 102.34 209 ALA B N 1
ATOM 8179 C CA . ALA B 1 199 ? 107.131 684.587 289.007 1.00 101.69 209 ALA B CA 1
ATOM 8180 C C . ALA B 1 199 ? 108.241 683.562 288.783 1.00 100.18 209 ALA B C 1
ATOM 8181 O O . ALA B 1 199 ? 109.401 683.923 288.582 1.00 102.29 209 ALA B O 1
ATOM 8183 N N . ARG B 1 200 ? 107.876 682.284 288.817 1.00 92.21 210 ARG B N 1
ATOM 8184 C CA . ARG B 1 200 ? 108.822 681.189 288.650 1.00 89.25 210 ARG B CA 1
ATOM 8185 C C . ARG B 1 200 ? 108.815 680.726 287.199 1.00 83.16 210 ARG B C 1
ATOM 8186 O O . ARG B 1 200 ? 107.755 680.408 286.649 1.00 83.72 210 ARG B O 1
ATOM 8194 N N . THR B 1 201 ? 109.994 680.689 286.586 1.00 73.85 211 THR B N 1
ATOM 8195 C CA . THR B 1 201 ? 110.148 680.270 285.202 1.00 67.68 211 THR B CA 1
ATOM 8196 C C . THR B 1 201 ? 110.838 678.912 285.137 1.00 70.79 211 THR B C 1
ATOM 8197 O O . THR B 1 201 ? 111.462 678.459 286.100 1.00 72.36 211 THR B O 1
ATOM 8201 N N . ILE B 1 202 ? 110.712 678.261 283.981 1.00 78.02 212 ILE B N 1
ATOM 8202 C CA . ILE B 1 202 ? 111.282 676.939 283.758 1.00 81.51 212 ILE B CA 1
ATOM 8203 C C . ILE B 1 202 ? 111.860 676.884 282.351 1.00 78.25 212 ILE B C 1
ATOM 8204 O O . ILE B 1 202 ? 111.389 677.570 281.439 1.00 78.33 212 ILE B O 1
ATOM 8209 N N . ASN B 1 203 ? 112.894 676.063 282.182 1.00 73.04 213 ASN B N 1
ATOM 8210 C CA . ASN B 1 203 ? 113.511 675.828 280.883 1.00 71.71 213 ASN B CA 1
ATOM 8211 C C . ASN B 1 203 ? 112.946 674.553 280.271 1.00 72.90 213 ASN B C 1
ATOM 8212 O O . ASN B 1 203 ? 112.938 673.499 280.917 1.00 74.26 213 ASN B O 1
ATOM 8217 N N . LEU B 1 204 ? 112.479 674.653 279.024 1.00 71.52 214 LEU B N 1
ATOM 8218 C CA . LEU B 1 204 ? 112.031 673.467 278.306 1.00 71.60 214 LEU B CA 1
ATOM 8219 C C . LEU B 1 204 ? 113.135 672.424 278.187 1.00 72.44 214 LEU B C 1
ATOM 8220 O O . LEU B 1 204 ? 112.836 671.232 278.063 1.00 73.32 214 LEU B O 1
ATOM 8225 N N . SER B 1 205 ? 114.403 672.844 278.226 1.00 72.22 215 SER B N 1
ATOM 8226 C CA . SER B 1 205 ? 115.500 671.883 278.171 1.00 73.91 215 SER B CA 1
ATOM 8227 C C . SER B 1 205 ? 115.406 670.860 279.295 1.00 77.56 215 SER B C 1
ATOM 8228 O O . SER B 1 205 ? 115.842 669.715 279.131 1.00 78.96 215 SER B O 1
ATOM 8231 N N . GLU B 1 206 ? 114.841 671.251 280.438 0.93 79.32 216 GLU B N 1
ATOM 8232 C CA . GLU B 1 206 ? 114.749 670.332 281.567 0.93 81.84 216 GLU B CA 1
ATOM 8233 C C . GLU B 1 206 ? 113.645 669.304 281.357 0.93 82.83 216 GLU B C 1
ATOM 8234 O O . GLU B 1 206 ? 113.808 668.130 281.710 0.93 85.14 216 GLU B O 1
ATOM 8240 N N . ILE B 1 207 ? 112.516 669.722 280.779 1.00 79.55 217 ILE B N 1
ATOM 8241 C CA . ILE B 1 207 ? 111.423 668.786 280.526 1.00 77.64 217 ILE B CA 1
ATOM 8242 C C . ILE B 1 207 ? 111.853 667.735 279.508 1.00 78.68 217 ILE B C 1
ATOM 8243 O O . ILE B 1 207 ? 111.612 666.535 279.686 1.00 79.98 217 ILE B O 1
ATOM 8248 N N . ASN B 1 208 ? 112.496 668.172 278.426 1.00 77.22 218 ASN B N 1
ATOM 8249 C CA . ASN B 1 208 ? 112.993 667.281 277.381 1.00 77.32 218 ASN B CA 1
ATOM 8250 C C . ASN B 1 208 ? 114.454 667.625 277.126 1.00 82.20 218 ASN B C 1
ATOM 8251 O O . ASN B 1 208 ? 114.756 668.679 276.557 1.00 79.92 218 ASN B O 1
ATOM 8256 N N . ASN B 1 209 ? 115.358 666.735 277.542 1.00 92.99 219 ASN B N 1
ATOM 8257 C CA . ASN B 1 209 ? 116.790 666.987 277.414 1.00 97.10 219 ASN B CA 1
ATOM 8258 C C . ASN B 1 209 ? 117.237 667.203 275.975 1.00 99.10 219 ASN B C 1
ATOM 8259 O O . ASN B 1 209 ? 118.376 667.634 275.760 1.00 99.20 219 ASN B O 1
ATOM 8264 N N . ASN B 1 210 ? 116.386 666.921 274.991 1.00 101.97 220 ASN B N 1
ATOM 8265 C CA . ASN B 1 210 ? 116.788 666.962 273.593 1.00 102.58 220 ASN B CA 1
ATOM 8266 C C . ASN B 1 210 ? 116.451 668.274 272.897 1.00 96.34 220 ASN B C 1
ATOM 8267 O O . ASN B 1 210 ? 116.911 668.488 271.771 1.00 99.41 220 ASN B O 1
ATOM 8272 N N . ILE B 1 211 ? 115.672 669.154 273.527 1.00 81.86 221 ILE B N 1
ATOM 8273 C CA . ILE B 1 211 ? 115.263 670.386 272.864 1.00 78.10 221 ILE B CA 1
ATOM 8274 C C . ILE B 1 211 ? 116.472 671.283 272.646 1.00 80.59 221 ILE B C 1
ATOM 8275 O O . ILE B 1 211 ? 117.343 671.420 273.516 1.00 78.45 221 ILE B O 1
ATOM 8291 N N . THR B 1 212 ? 116.524 671.900 271.468 1.00 89.60 222 THR B N 1
ATOM 8292 C CA . THR B 1 212 ? 117.496 672.932 271.152 1.00 92.07 222 THR B CA 1
ATOM 8293 C C . THR B 1 212 ? 116.761 674.054 270.436 1.00 89.75 222 THR B C 1
ATOM 8294 O O . THR B 1 212 ? 115.623 673.890 269.988 1.00 89.06 222 THR B O 1
ATOM 8305 N N . CYS B 1 213 ? 117.416 675.212 270.336 1.00 88.71 223 CYS B N 1
ATOM 8306 C CA . CYS B 1 213 ? 116.807 676.329 269.623 1.00 86.70 223 CYS B CA 1
ATOM 8307 C C . CYS B 1 213 ? 116.477 675.944 268.187 1.00 81.72 223 CYS B C 1
ATOM 8308 O O . CYS B 1 213 ? 115.393 676.262 267.683 1.00 82.09 223 CYS B O 1
ATOM 8316 N N . GLU B 1 214 ? 117.391 675.239 267.516 0.85 72.86 224 GLU B N 1
ATOM 8317 C CA . GLU B 1 214 ? 117.135 674.820 266.142 0.85 69.00 224 GLU B CA 1
ATOM 8318 C C . GLU B 1 214 ? 115.968 673.843 266.077 0.85 66.57 224 GLU B C 1
ATOM 8319 O O . GLU B 1 214 ? 115.010 674.055 265.328 0.85 64.18 224 GLU B O 1
ATOM 8331 N N . ASN B 1 215 ? 116.030 672.762 266.859 0.88 70.22 225 ASN B N 1
ATOM 8332 C CA . ASN B 1 215 ? 114.938 671.793 266.893 0.88 71.92 225 ASN B CA 1
ATOM 8333 C C . ASN B 1 215 ? 113.592 672.489 267.071 0.88 69.87 225 ASN B C 1
ATOM 8334 O O . ASN B 1 215 ? 112.667 672.310 266.267 0.88 69.39 225 ASN B O 1
ATOM 8345 N N . LEU B 1 216 ? 113.469 673.294 268.131 1.00 67.39 226 LEU B N 1
ATOM 8346 C CA . LEU B 1 216 ? 112.223 674.012 268.374 1.00 65.85 226 LEU B CA 1
ATOM 8347 C C . LEU B 1 216 ? 111.827 674.839 267.162 1.00 64.67 226 LEU B C 1
ATOM 8348 O O . LEU B 1 216 ? 110.664 674.832 266.749 1.00 63.10 226 LEU B O 1
ATOM 8364 N N . CYS B 1 217 ? 112.775 675.590 266.599 1.00 68.66 227 CYS B N 1
ATOM 8365 C CA . CYS B 1 217 ? 112.471 676.385 265.416 1.00 68.85 227 CYS B CA 1
ATOM 8366 C C . CYS B 1 217 ? 111.831 675.516 264.339 1.00 67.81 227 CYS B C 1
ATOM 8367 O O . CYS B 1 217 ? 110.701 675.768 263.914 1.00 68.65 227 CYS B O 1
ATOM 8375 N N . ILE B 1 218 ? 112.526 674.455 263.922 0.91 65.50 228 ILE B N 1
ATOM 8376 C CA . ILE B 1 218 ? 112.013 673.577 262.867 0.91 63.42 228 ILE B CA 1
ATOM 8377 C C . ILE B 1 218 ? 110.591 673.132 263.193 0.91 63.62 228 ILE B C 1
ATOM 8378 O O . ILE B 1 218 ? 109.662 673.310 262.395 0.91 62.74 228 ILE B O 1
ATOM 8394 N N . ALA B 1 219 ? 110.403 672.545 264.378 1.00 67.16 229 ALA B N 1
ATOM 8395 C CA . ALA B 1 219 ? 109.086 672.030 264.745 1.00 68.42 229 ALA B CA 1
ATOM 8396 C C . ALA B 1 219 ? 108.022 673.120 264.657 1.00 67.37 229 ALA B C 1
ATOM 8397 O O . ALA B 1 219 ? 106.942 672.912 264.089 1.00 66.40 229 ALA B O 1
ATOM 8404 N N . LEU B 1 220 ? 108.314 674.294 265.218 0.92 67.24 230 LEU B N 1
ATOM 8405 C CA . LEU B 1 220 ? 107.364 675.400 265.197 0.92 66.77 230 LEU B CA 1
ATOM 8406 C C . LEU B 1 220 ? 107.038 675.827 263.773 0.92 65.58 230 LEU B C 1
ATOM 8407 O O . LEU B 1 220 ? 105.904 676.228 263.489 0.92 65.06 230 LEU B O 1
ATOM 8423 N N . ILE B 1 221 ? 108.015 675.756 262.867 0.90 65.68 231 ILE B N 1
ATOM 8424 C CA . ILE B 1 221 ? 107.751 676.038 261.459 0.90 66.30 231 ILE B CA 1
ATOM 8425 C C . ILE B 1 221 ? 106.772 675.013 260.901 0.90 65.77 231 ILE B C 1
ATOM 8426 O O . ILE B 1 221 ? 105.774 675.360 260.255 0.90 64.73 231 ILE B O 1
ATOM 8442 N N . LYS B 1 222 ? 107.041 673.730 261.155 1.00 64.56 232 LYS B N 1
ATOM 8443 C CA . LYS B 1 222 ? 106.186 672.671 260.628 1.00 64.88 232 LYS B CA 1
ATOM 8444 C C . LYS B 1 222 ? 104.747 672.838 261.101 1.00 65.13 232 LYS B C 1
ATOM 8445 O O . LYS B 1 222 ? 103.810 672.799 260.296 1.00 65.60 232 LYS B O 1
ATOM 8464 N N . GLU B 1 223 ? 104.549 673.025 262.409 1.00 64.70 233 GLU B N 1
ATOM 8465 C CA . GLU B 1 223 ? 103.192 673.195 262.921 1.00 65.36 233 GLU B CA 1
ATOM 8466 C C . GLU B 1 223 ? 102.570 674.502 262.444 1.00 65.02 233 GLU B C 1
ATOM 8467 O O . GLU B 1 223 ? 101.352 674.567 262.238 1.00 64.05 233 GLU B O 1
ATOM 8479 N N . PHE B 1 224 ? 103.381 675.546 262.260 1.00 65.80 234 PHE B N 1
ATOM 8480 C CA . PHE B 1 224 ? 102.858 676.805 261.740 1.00 66.90 234 PHE B CA 1
ATOM 8481 C C . PHE B 1 224 ? 102.293 676.625 260.337 1.00 67.28 234 PHE B C 1
ATOM 8482 O O . PHE B 1 224 ? 101.205 677.127 260.029 1.00 65.84 234 PHE B O 1
ATOM 8499 N N . THR B 1 225 ? 103.015 675.910 259.470 0.96 69.46 235 THR B N 1
ATOM 8500 C CA . THR B 1 225 ? 102.504 675.654 258.127 0.96 71.21 235 THR B CA 1
ATOM 8501 C C . THR B 1 225 ? 101.312 674.705 258.165 0.96 72.69 235 THR B C 1
ATOM 8502 O O . THR B 1 225 ? 100.335 674.899 257.432 0.96 72.31 235 THR B O 1
ATOM 8513 N N . LYS B 1 226 ? 101.373 673.675 259.013 0.86 75.30 236 LYS B N 1
ATOM 8514 C CA . LYS B 1 226 ? 100.265 672.729 259.113 0.86 75.71 236 LYS B CA 1
ATOM 8515 C C . LYS B 1 226 ? 98.974 673.428 259.512 0.86 71.42 236 LYS B C 1
ATOM 8516 O O . LYS B 1 226 ? 97.900 673.114 258.984 0.86 73.77 236 LYS B O 1
ATOM 8535 N N . PHE B 1 227 ? 99.054 674.375 260.449 0.93 62.92 237 PHE B N 1
ATOM 8536 C CA . PHE B 1 227 ? 97.842 675.013 260.954 0.93 61.06 237 PHE B CA 1
ATOM 8537 C C . PHE B 1 227 ? 97.053 675.673 259.831 0.93 62.69 237 PHE B C 1
ATOM 8538 O O . PHE B 1 227 ? 95.816 675.652 259.837 0.93 63.58 237 PHE B O 1
ATOM 8555 N N . TYR B 1 228 ? 97.747 676.266 258.860 1.00 66.27 238 TYR B N 1
ATOM 8556 C CA . TYR B 1 228 ? 97.108 676.927 257.730 1.00 68.94 238 TYR B CA 1
ATOM 8557 C C . TYR B 1 228 ? 97.192 676.104 256.446 1.00 73.77 238 TYR B C 1
ATOM 8558 O O . TYR B 1 228 ? 97.082 676.667 255.352 1.00 74.66 238 TYR B O 1
ATOM 8576 N N . GLU B 1 229 ? 97.382 674.786 256.556 0.85 76.59 239 GLU B N 1
ATOM 8577 C CA . GLU B 1 229 ? 97.538 673.956 255.363 0.85 78.27 239 GLU B CA 1
ATOM 8578 C C . GLU B 1 229 ? 96.339 674.092 254.434 0.85 81.54 239 GLU B C 1
ATOM 8579 O O . GLU B 1 229 ? 96.495 674.292 253.225 0.85 82.74 239 GLU B O 1
ATOM 8587 N N . GLN B 1 230 ? 95.129 673.977 254.981 0.89 83.95 240 GLN B N 1
ATOM 8588 C CA . GLN B 1 230 ? 93.921 674.142 254.183 0.89 88.16 240 GLN B CA 1
ATOM 8589 C C . GLN B 1 230 ? 93.805 675.585 253.709 0.89 91.39 240 GLN B C 1
ATOM 8590 O O . GLN B 1 230 ? 92.905 676.318 254.131 0.89 88.63 240 GLN B O 1
ATOM 8598 N N . ASN B 1 231 ? 94.715 675.994 252.832 1.00 101.04 241 ASN B N 1
ATOM 8599 C CA . ASN B 1 231 ? 94.770 677.370 252.357 1.00 104.00 241 ASN B CA 1
ATOM 8600 C C . ASN B 1 231 ? 93.527 677.723 251.549 1.00 105.68 241 ASN B C 1
ATOM 8601 O O . ASN B 1 231 ? 93.627 678.259 250.446 1.00 107.15 241 ASN B O 1
ATOM 8608 N N . PRO B 1 238 ? 103.681 670.696 249.324 1.00 106.75 248 PRO B N 1
ATOM 8609 C CA . PRO B 1 238 ? 105.093 670.385 249.077 1.00 106.07 248 PRO B CA 1
ATOM 8610 C C . PRO B 1 238 ? 105.780 669.760 250.285 1.00 108.84 248 PRO B C 1
ATOM 8611 O O . PRO B 1 238 ? 105.480 670.124 251.422 1.00 103.36 248 PRO B O 1
ATOM 8616 N N . ASN B 1 239 ? 106.698 668.824 250.035 1.00 128.42 249 ASN B N 1
ATOM 8617 C CA . ASN B 1 239 ? 107.430 668.177 251.117 1.00 132.51 249 ASN B CA 1
ATOM 8618 C C . ASN B 1 239 ? 108.391 669.118 251.832 1.00 125.18 249 ASN B C 1
ATOM 861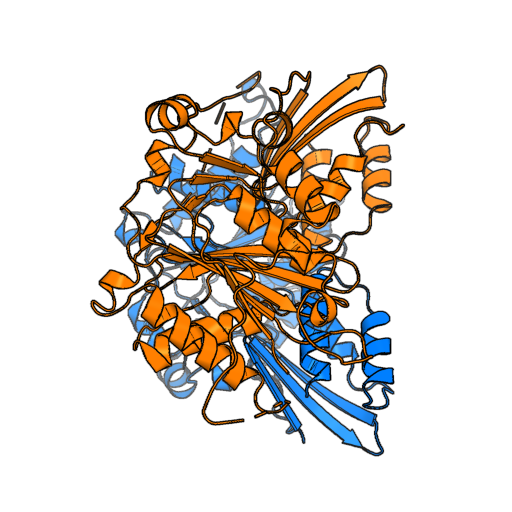9 O O . ASN B 1 239 ? 108.943 668.734 252.869 1.00 129.68 249 ASN B O 1
ATOM 8626 N N . ASP B 1 240 ? 108.606 670.325 251.314 1.00 89.40 250 ASP B N 1
ATOM 8627 C CA . ASP B 1 240 ? 109.547 671.267 251.901 1.00 76.64 250 ASP B CA 1
ATOM 8628 C C . ASP B 1 240 ? 108.845 672.583 252.193 1.00 72.04 250 ASP B C 1
ATOM 8629 O O . ASP B 1 240 ? 107.835 672.922 251.569 1.00 69.19 250 ASP B O 1
ATOM 8638 N N . ILE B 1 241 ? 109.396 673.325 253.151 1.00 71.10 251 ILE B N 1
ATOM 8639 C CA . ILE B 1 241 ? 108.858 674.613 253.571 1.00 68.75 251 ILE B CA 1
ATOM 8640 C C . ILE B 1 241 ? 109.903 675.678 253.278 1.00 68.85 251 ILE B C 1
ATOM 8641 O O . ILE B 1 241 ? 111.081 675.506 253.613 1.00 68.63 251 ILE B O 1
ATOM 8657 N N . THR B 1 242 ? 109.475 676.769 252.651 1.00 71.44 252 THR B N 1
ATOM 8658 C CA . THR B 1 242 ? 110.380 677.874 252.368 1.00 72.51 252 THR B CA 1
ATOM 8659 C C . THR B 1 242 ? 110.659 678.670 253.637 1.00 71.20 252 THR B C 1
ATOM 8660 O O . THR B 1 242 ? 109.777 678.861 254.478 1.00 68.65 252 THR B O 1
ATOM 8671 N N . VAL B 1 243 ? 111.900 679.136 253.771 1.00 75.25 253 VAL B N 1
ATOM 8672 C CA . VAL B 1 243 ? 112.332 679.918 254.927 1.00 73.03 253 VAL B CA 1
ATOM 8673 C C . VAL B 1 243 ? 113.216 681.047 254.410 1.00 73.47 253 VAL B C 1
ATOM 8674 O O . VAL B 1 243 ? 114.326 680.797 253.926 1.00 74.03 253 VAL B O 1
ATOM 8687 N N . HIS B 1 244 ? 112.732 682.282 254.514 1.00 72.24 254 HIS B N 1
ATOM 8688 C CA . HIS B 1 244 ? 113.489 683.448 254.083 1.00 72.31 254 HIS B CA 1
ATOM 8689 C C . HIS B 1 244 ? 114.298 684.017 255.244 1.00 72.06 254 HIS B C 1
ATOM 8690 O O . HIS B 1 244 ? 113.820 684.080 256.380 1.00 71.06 254 HIS B O 1
ATOM 8704 N N . TYR B 1 245 ? 115.528 684.433 254.948 1.00 72.33 255 TYR B N 1
ATOM 8705 C CA . TYR B 1 245 ? 116.433 685.017 255.935 1.00 71.82 255 TYR B CA 1
ATOM 8706 C C . TYR B 1 245 ? 116.561 686.507 255.638 1.00 72.26 255 TYR B C 1
ATOM 8707 O O . TYR B 1 245 ? 117.347 686.915 254.778 1.00 74.99 255 TYR B O 1
ATOM 8725 N N . ILE B 1 246 ? 115.794 687.320 256.374 1.00 67.86 256 ILE B N 1
ATOM 8726 C CA . ILE B 1 246 ? 115.849 688.773 256.225 1.00 68.01 256 ILE B CA 1
ATOM 8727 C C . ILE B 1 246 ? 117.055 689.360 256.931 1.00 72.58 256 ILE B C 1
ATOM 8728 O O . ILE B 1 246 ? 117.192 690.589 256.997 1.00 72.66 256 ILE B O 1
ATOM 8744 N N . ASP B 1 247 ? 117.936 688.511 257.462 1.00 80.99 257 ASP B N 1
ATOM 8745 C CA . ASP B 1 247 ? 119.093 688.993 258.204 1.00 85.72 257 ASP B CA 1
ATOM 8746 C C . ASP B 1 247 ? 119.920 689.953 257.358 1.00 91.69 257 ASP B C 1
ATOM 8747 O O . ASP B 1 247 ? 120.143 691.109 257.735 1.00 88.17 257 ASP B O 1
ATOM 8755 N N . GLN B 1 248 ? 120.372 689.486 256.196 1.00 104.22 258 GLN B N 1
ATOM 8756 C CA . GLN B 1 248 ? 121.227 690.266 255.317 1.00 109.04 258 GLN B CA 1
ATOM 8757 C C . GLN B 1 248 ? 120.471 690.859 254.135 1.00 103.81 258 GLN B C 1
ATOM 8758 O O . GLN B 1 248 ? 121.098 691.418 253.229 1.00 111.95 258 GLN B O 1
ATOM 8772 N N . ASN B 1 249 ? 119.145 690.753 254.119 1.00 75.89 259 ASN B N 1
ATOM 8773 C CA . ASN B 1 249 ? 118.352 691.313 253.029 1.00 67.58 259 ASN B CA 1
ATOM 8774 C C . ASN B 1 249 ? 118.465 692.834 253.055 1.00 67.98 259 ASN B C 1
ATOM 8775 O O . ASN B 1 249 ? 117.898 693.492 253.934 1.00 65.47 259 ASN B O 1
ATOM 8786 N N . ASN B 1 250 ? 119.185 693.397 252.084 1.00 78.24 260 ASN B N 1
ATOM 8787 C CA . ASN B 1 250 ? 119.445 694.831 252.057 1.00 79.52 260 ASN B CA 1
ATOM 8788 C C . ASN B 1 250 ? 118.268 695.649 251.534 1.00 76.33 260 ASN B C 1
ATOM 8789 O O . ASN B 1 250 ? 118.282 696.876 251.683 1.00 75.63 260 ASN B O 1
ATOM 8800 N N . ASN B 1 251 ? 117.254 695.015 250.937 1.00 72.99 261 ASN B N 1
ATOM 8801 C CA . ASN B 1 251 ? 116.022 695.732 250.622 1.00 71.28 261 ASN B CA 1
ATOM 8802 C C . ASN B 1 251 ? 115.327 696.217 251.890 1.00 69.38 261 ASN B C 1
ATOM 8803 O O . ASN B 1 251 ? 114.478 697.115 251.818 1.00 68.80 261 ASN B O 1
ATOM 8814 N N . ILE B 1 252 ? 115.655 695.625 253.040 1.00 67.67 262 ILE B N 1
ATOM 8815 C CA . ILE B 1 252 ? 115.160 696.067 254.341 1.00 66.43 262 ILE B CA 1
ATOM 8816 C C . ILE B 1 252 ? 116.229 696.833 255.129 1.00 64.98 262 ILE B C 1
ATOM 8817 O O . ILE B 1 252 ? 115.999 697.966 255.557 1.00 65.48 262 ILE B O 1
ATOM 8833 N N . THR B 1 253 ? 117.403 696.227 255.332 1.00 64.05 263 THR B N 1
ATOM 8834 C CA . THR B 1 253 ? 118.408 696.806 256.221 1.00 66.67 263 THR B CA 1
ATOM 8835 C C . THR B 1 253 ? 118.939 698.144 255.716 1.00 70.99 263 THR B C 1
ATOM 8836 O O . THR B 1 253 ? 119.486 698.919 256.510 1.00 74.05 263 THR B O 1
ATOM 8847 N N . LYS B 1 254 ? 118.790 698.435 254.423 0.90 71.75 264 LYS B N 1
ATOM 8848 C CA . LYS B 1 254 ? 119.159 699.727 253.856 0.90 74.98 264 LYS B CA 1
ATOM 8849 C C . LYS B 1 254 ? 117.969 700.665 253.705 0.90 77.54 264 LYS B C 1
ATOM 8850 O O . LYS B 1 254 ? 118.160 701.831 253.353 0.90 77.12 264 LYS B O 1
ATOM 8869 N N . ASN B 1 255 ? 116.754 700.191 253.961 1.00 85.15 265 ASN B N 1
ATOM 8870 C CA . ASN B 1 255 ? 115.569 701.003 253.703 1.00 88.96 265 ASN B CA 1
ATOM 8871 C C . ASN B 1 255 ? 115.466 702.128 254.729 1.00 88.78 265 ASN B C 1
ATOM 8872 O O . ASN B 1 255 ? 115.543 701.864 255.934 1.00 90.86 265 ASN B O 1
ATOM 8883 N N . PRO B 1 256 ? 115.274 703.392 254.297 0.90 83.28 266 PRO B N 1
ATOM 8884 C CA . PRO B 1 256 ? 115.227 704.511 255.252 0.90 82.29 266 PRO B CA 1
ATOM 8885 C C . PRO B 1 256 ? 114.389 704.249 256.496 0.90 82.04 266 PRO B C 1
ATOM 8886 O O . PRO B 1 256 ? 114.820 704.574 257.607 0.90 79.46 266 PRO B O 1
ATOM 8897 N N . GLU B 1 257 ? 113.193 703.680 256.330 0.93 87.57 267 GLU B N 1
ATOM 8898 C CA . GLU B 1 257 ? 112.350 703.384 257.487 0.93 87.31 267 GLU B CA 1
ATOM 8899 C C . GLU B 1 257 ? 113.081 702.495 258.485 0.93 81.89 267 GLU B C 1
ATOM 8900 O O . GLU B 1 257 ? 113.121 702.789 259.686 0.93 80.84 267 GLU B O 1
ATOM 8912 N N . PHE B 1 258 ? 113.665 701.394 258.003 1.00 76.09 268 PHE B N 1
ATOM 8913 C CA . PHE B 1 258 ? 114.406 700.499 258.885 1.00 71.79 268 PHE B CA 1
ATOM 8914 C C . PHE B 1 258 ? 115.482 701.252 259.655 1.00 73.69 268 PHE B C 1
ATOM 8915 O O . PHE B 1 258 ? 115.664 701.035 260.858 1.00 71.33 268 PHE B O 1
ATOM 8932 N N . LEU B 1 259 ? 116.211 702.139 258.973 0.83 77.44 269 LEU B N 1
ATOM 8933 C CA . LEU B 1 259 ? 117.272 702.889 259.636 0.83 80.02 269 LEU B CA 1
ATOM 8934 C C . LEU B 1 259 ? 116.715 703.860 260.670 0.83 79.13 269 LEU B C 1
ATOM 8935 O O . LEU B 1 259 ? 117.347 704.083 261.709 0.83 80.91 269 LEU B O 1
ATOM 8951 N N . LYS B 1 260 ? 115.547 704.450 260.409 1.00 73.56 270 LYS B N 1
ATOM 8952 C CA . LYS B 1 260 ? 114.909 705.299 261.410 1.00 71.60 270 LYS B CA 1
ATOM 8953 C C . LYS B 1 260 ? 114.540 704.490 262.647 1.00 71.20 270 LYS B C 1
ATOM 8954 O O . LYS B 1 260 ? 114.824 704.898 263.781 1.00 69.41 270 LYS B O 1
ATOM 8958 N N . TYR B 1 261 ? 113.913 703.329 262.446 0.93 73.16 271 TYR B N 1
ATOM 8959 C CA . TYR B 1 261 ? 11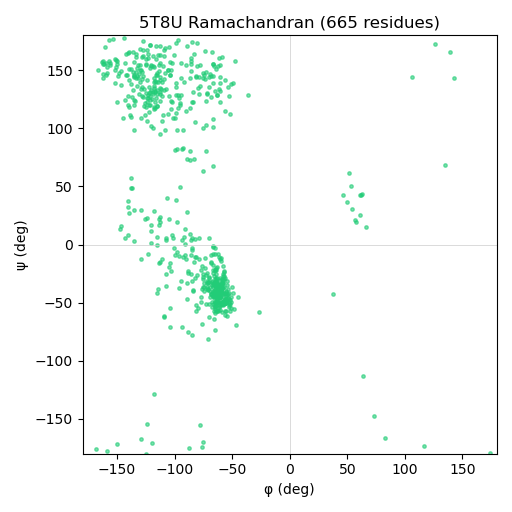3.560 702.474 263.574 0.93 72.16 271 TYR B CA 1
ATOM 8960 C C . TYR B 1 261 ? 114.801 702.053 264.352 0.93 72.07 271 TYR B C 1
ATOM 8961 O O . TYR B 1 261 ? 114.777 701.986 265.586 0.93 69.53 271 TYR B O 1
ATOM 8979 N N . TYR B 1 262 ? 115.896 701.767 263.646 1.00 78.34 272 TYR B N 1
ATOM 8980 C CA . TYR B 1 262 ? 117.117 701.330 264.315 1.00 78.96 272 TYR B CA 1
ATOM 8981 C C . TYR B 1 262 ? 117.739 702.462 265.122 1.00 79.10 272 TYR B C 1
ATOM 8982 O O . TYR B 1 262 ? 118.152 702.258 266.270 1.00 79.50 272 TYR B O 1
ATOM 9000 N N . ASN B 1 263 ? 117.816 703.662 264.542 0.78 76.23 273 ASN B N 1
ATOM 9001 C CA . ASN B 1 263 ? 118.394 704.791 265.263 0.78 75.44 273 ASN B CA 1
ATOM 9002 C C . ASN B 1 263 ? 117.545 705.170 266.470 0.78 72.21 273 ASN B C 1
ATOM 9003 O O . ASN B 1 263 ? 118.083 705.508 267.530 0.78 72.16 273 ASN B O 1
ATOM 9014 N N . LEU B 1 264 ? 116.218 705.123 266.333 0.78 67.44 274 LEU B N 1
ATOM 9015 C CA . LEU B 1 264 ? 115.353 705.442 267.464 0.78 64.94 274 LEU B CA 1
ATOM 9016 C C . LEU B 1 264 ? 115.472 704.388 268.559 0.78 65.79 274 LEU B C 1
ATOM 9017 O O . LEU B 1 264 ? 115.744 704.712 269.721 0.78 63.11 274 LEU B O 1
ATOM 9033 N N . LEU B 1 265 ? 115.269 703.116 268.205 1.00 71.85 275 LEU B N 1
ATOM 9034 C CA . LEU B 1 265 ? 115.320 702.047 269.197 1.00 74.87 275 LEU B CA 1
ATOM 9035 C C . LEU B 1 265 ? 116.649 702.025 269.940 1.00 81.12 275 LEU B C 1
ATOM 9036 O O . LEU B 1 265 ? 116.703 701.598 271.099 1.00 79.90 275 LEU B O 1
ATOM 9052 N N . LYS B 1 266 ? 117.725 702.473 269.300 1.00 92.21 276 LYS B N 1
ATOM 9053 C CA . LYS B 1 266 ? 119.042 702.501 269.922 1.00 97.46 276 LYS B CA 1
ATOM 9054 C C . LYS B 1 266 ? 119.326 703.815 270.640 1.00 98.46 276 LYS B C 1
ATOM 9055 O O . LYS B 1 266 ? 120.413 703.973 271.206 1.00 101.59 276 LYS B O 1
ATOM 9074 N N . ASP B 1 267 ? 118.380 704.750 270.638 1.00 93.14 277 ASP B N 1
ATOM 9075 C CA . ASP B 1 267 ? 118.591 706.055 271.248 1.00 93.35 277 ASP B CA 1
ATOM 9076 C C . ASP B 1 267 ? 118.452 705.968 272.763 1.00 91.37 277 ASP B C 1
ATOM 9077 O O . ASP B 1 267 ? 117.534 705.328 273.283 1.00 90.00 277 ASP B O 1
ATOM 9086 N N . TRP B 1 268 ? 119.377 706.621 273.472 0.88 90.52 278 TRP B N 1
ATOM 9087 C CA . TRP B 1 268 ? 119.322 706.632 274.931 0.88 90.05 278 TRP B CA 1
ATOM 9088 C C . TRP B 1 268 ? 118.020 707.248 275.430 0.88 90.18 278 TRP B C 1
ATOM 9089 O O . TRP B 1 268 ? 117.426 706.761 276.399 0.88 88.42 278 TRP B O 1
ATOM 9110 N N . ASP B 1 269 ? 117.562 708.321 274.781 0.84 94.69 279 ASP B N 1
ATOM 9111 C CA . ASP B 1 269 ? 116.343 708.989 275.226 0.84 94.37 279 ASP B CA 1
ATOM 9112 C C . ASP B 1 269 ? 115.131 708.072 275.131 0.84 89.20 279 ASP B C 1
ATOM 9113 O O . ASP B 1 269 ? 114.216 708.165 275.958 0.84 90.77 279 ASP B O 1
ATOM 9122 N N . TRP B 1 270 ? 115.101 707.185 274.135 0.86 78.07 280 TRP B N 1
ATOM 9123 C CA . TRP B 1 270 ? 113.989 706.250 273.999 0.86 72.98 280 TRP B CA 1
ATOM 9124 C C . TRP B 1 270 ? 114.099 705.107 275.001 0.86 73.78 280 TRP B C 1
ATOM 9125 O O . TRP B 1 270 ? 113.131 704.790 275.701 0.86 72.15 280 TRP B O 1
ATOM 9146 N N . CYS B 1 271 ? 115.270 704.473 275.080 1.00 76.80 281 CYS B N 1
ATOM 9147 C CA . CYS B 1 271 ? 115.466 703.386 276.035 1.00 79.58 281 CYS B CA 1
ATOM 9148 C C . CYS B 1 271 ? 115.391 703.901 277.468 1.00 83.84 281 CYS B C 1
ATOM 9149 O O . CYS B 1 271 ? 114.491 703.529 278.230 1.00 79.85 281 CYS B O 1
ATOM 9157 N N . TYR B 1 272 ? 116.333 704.759 277.851 0.94 93.65 282 TYR B N 1
ATOM 9158 C CA . TYR B 1 272 ? 116.350 705.359 279.184 0.94 97.51 282 TYR B CA 1
ATOM 9159 C C . TYR B 1 272 ? 115.614 706.690 279.115 0.94 104.50 282 TYR B C 1
ATOM 9160 O O . TYR B 1 272 ? 116.181 707.706 278.704 0.94 102.26 282 TYR B O 1
ATOM 9178 N N . GLY B 1 273 ? 114.347 706.690 279.516 1.00 122.83 283 GLY B N 1
ATOM 9179 C CA . GLY B 1 273 ? 113.602 707.934 279.579 1.00 129.22 283 GLY B CA 1
ATOM 9180 C C . GLY B 1 273 ? 114.116 708.820 280.701 1.00 127.23 283 GLY B C 1
ATOM 9181 O O . GLY B 1 273 ? 114.382 708.361 281.813 1.00 131.52 283 GLY B O 1
ATOM 9185 N N . LYS B 1 274 ? 114.269 710.108 280.396 1.00 112.21 284 LYS B N 1
ATOM 9186 C CA . LYS B 1 274 ? 114.730 711.063 281.393 1.00 110.30 284 LYS B CA 1
ATOM 9187 C C . LYS B 1 274 ? 113.890 710.949 282.659 0.50 107.27 284 LYS B C 1
ATOM 9188 O O . LYS B 1 274 ? 112.668 710.792 282.600 1.00 107.87 284 LYS B O 1
ATOM 9192 N N . THR B 1 275 ? 114.559 711.016 283.803 0.96 99.95 285 THR B N 1
ATOM 9193 C CA . THR B 1 275 ? 113.873 710.841 285.075 0.96 97.76 285 THR B CA 1
ATOM 9194 C C . THR B 1 275 ? 112.701 711.811 285.168 0.96 101.15 285 THR B C 1
ATOM 9195 O O . THR B 1 275 ? 112.836 712.991 284.826 0.96 96.62 285 THR B O 1
ATOM 9206 N N . PRO B 1 276 ? 111.524 711.354 285.629 1.00 120.83 286 PRO B N 1
ATOM 9207 C CA . PRO B 1 276 ? 110.356 712.240 285.680 1.00 123.83 286 PRO B CA 1
ATOM 9208 C C . PRO B 1 276 ? 110.367 713.063 286.961 1.00 117.11 286 PRO B C 1
ATOM 9209 O O . PRO B 1 276 ? 110.404 712.516 288.065 1.00 121.35 286 PRO B O 1
ATOM 9213 N N . LYS B 1 277 ? 110.344 714.384 286.806 1.00 97.76 287 LYS B N 1
ATOM 9214 C CA . LYS B 1 277 ? 110.296 715.321 287.926 1.00 90.58 287 LYS B CA 1
ATOM 9215 C C . LYS B 1 277 ? 108.940 716.018 287.879 1.00 88.82 287 LYS B C 1
ATOM 9216 O O . LYS B 1 277 ? 108.767 717.010 287.165 1.00 86.96 287 LYS B O 1
ATOM 9220 N N . PHE B 1 278 ? 107.979 715.492 288.636 1.00 91.92 288 PHE B N 1
ATOM 9221 C CA . PHE B 1 278 ? 106.623 716.018 288.661 1.00 91.93 288 PHE B CA 1
ATOM 9222 C C . PHE B 1 278 ? 106.203 716.286 290.100 1.00 90.67 288 PHE B C 1
ATOM 9223 O O . PHE B 1 278 ? 106.853 715.855 291.056 1.00 91.52 288 PHE B O 1
ATOM 9240 N N . GLN B 1 279 ? 105.093 717.012 290.245 1.00 89.68 289 GLN B N 1
ATOM 9241 C CA . GLN B 1 279 ? 104.611 717.393 291.568 1.00 88.40 289 GLN B CA 1
ATOM 9242 C C . GLN B 1 279 ? 103.865 716.248 292.244 1.00 85.33 289 GLN B C 1
ATOM 9243 O O . GLN B 1 279 ? 104.196 715.860 293.370 1.00 88.00 289 GLN B O 1
ATOM 9257 N N . ASN B 1 280 ? 102.855 715.699 291.574 1.00 76.97 290 ASN B N 1
ATOM 9258 C CA . ASN B 1 280 ? 101.962 714.712 292.165 1.00 73.60 290 ASN B CA 1
ATOM 9259 C C . ASN B 1 280 ? 102.244 713.337 291.578 1.00 72.71 290 ASN B C 1
ATOM 9260 O O . ASN B 1 280 ? 102.374 713.191 290.357 1.00 71.24 290 ASN B O 1
ATOM 9271 N N . HIS B 1 281 ? 102.336 712.334 292.452 1.00 71.13 291 HIS B N 1
ATOM 9272 C CA . HIS B 1 281 ? 102.532 710.949 292.050 1.00 70.28 291 HIS B CA 1
ATOM 9273 C C . HIS B 1 281 ? 101.476 710.089 292.726 1.00 70.12 291 HIS B C 1
ATOM 9274 O O . HIS B 1 281 ? 101.211 710.252 293.921 1.00 70.15 291 HIS B O 1
ATOM 9288 N N . ILE B 1 282 ? 100.875 709.178 291.961 1.00 74.18 292 ILE B N 1
ATOM 9289 C CA . ILE B 1 282 ? 100.004 708.145 292.506 1.00 73.35 292 ILE B CA 1
ATOM 9290 C C . ILE B 1 282 ? 100.286 706.857 291.747 1.00 71.23 292 ILE B C 1
ATOM 9291 O O . ILE B 1 282 ? 100.911 706.859 290.684 1.00 68.28 292 ILE B O 1
ATOM 9307 N N . TRP B 1 283 ? 99.826 705.745 292.311 1.00 73.16 293 TRP B N 1
ATOM 9308 C CA . TRP B 1 283 ? 100.048 704.452 291.685 1.00 71.43 293 TRP B CA 1
ATOM 9309 C C . TRP B 1 283 ? 99.070 703.446 292.269 1.00 68.27 293 TRP B C 1
ATOM 9310 O O . TRP B 1 283 ? 98.761 703.498 293.461 1.00 70.10 293 TRP B O 1
ATOM 9331 N N . LYS B 1 284 ? 98.589 702.538 291.425 1.00 63.51 294 LYS B N 1
ATOM 9332 C CA . LYS B 1 284 ? 97.736 701.452 291.883 1.00 61.19 294 LYS B CA 1
ATOM 9333 C C . LYS B 1 284 ? 98.086 700.181 291.124 1.00 59.74 294 LYS B C 1
ATOM 9334 O O . LYS B 1 284 ? 98.452 700.221 289.947 1.00 59.75 294 LYS B O 1
ATOM 9353 N N . GLN B 1 285 ? 97.969 699.053 291.818 1.00 57.37 295 GLN B N 1
ATOM 9354 C CA . GLN B 1 285 ? 98.266 697.738 291.256 1.00 57.43 295 GLN B CA 1
ATOM 9355 C C . GLN B 1 285 ? 96.948 697.108 290.819 1.00 57.64 295 GLN B C 1
ATOM 9356 O O . GLN B 1 285 ? 96.216 696.544 291.636 1.00 55.25 295 GLN B O 1
ATOM 9370 N N . PHE B 1 286 ? 96.644 697.208 289.529 1.00 57.22 296 PHE B N 1
ATOM 9371 C CA . PHE B 1 286 ? 95.477 696.541 288.977 1.00 56.55 296 PHE B CA 1
ATOM 9372 C C . PHE B 1 286 ? 95.834 695.111 288.591 1.00 56.18 296 PHE B C 1
ATOM 9373 O O . PHE B 1 286 ? 97.004 694.763 288.411 1.00 55.52 296 PHE B O 1
ATOM 9390 N N . THR B 1 287 ? 94.801 694.276 288.465 0.85 58.18 297 THR B N 1
ATOM 9391 C CA . THR B 1 287 ? 95.031 692.889 288.081 0.85 59.16 297 THR B CA 1
ATOM 9392 C C . THR B 1 287 ? 95.691 692.800 286.714 0.85 59.40 297 THR B C 1
ATOM 9393 O O . THR B 1 287 ? 96.509 691.904 286.476 0.85 56.92 297 THR B O 1
ATOM 9404 N N . PHE B 1 288 ? 95.353 693.715 285.809 1.00 63.49 298 PHE B N 1
ATOM 9405 C CA . PHE B 1 288 ? 95.951 693.759 284.482 1.00 63.95 298 PHE B CA 1
ATOM 9406 C C . PHE B 1 288 ? 97.264 694.534 284.451 1.00 64.89 298 PHE B C 1
ATOM 9407 O O . PHE B 1 288 ? 97.818 694.741 283.366 1.00 66.81 298 PHE B O 1
ATOM 9424 N N . GLY B 1 289 ? 97.769 694.968 285.605 1.00 61.56 299 GLY B N 1
ATOM 9425 C CA . GLY B 1 289 ? 99.069 695.606 285.658 1.00 61.17 299 GLY B CA 1
ATOM 9426 C C . GLY B 1 289 ? 99.128 696.803 286.583 1.00 63.67 299 GLY B C 1
ATOM 9427 O O . GLY B 1 289 ? 98.098 697.324 287.020 1.00 63.07 299 GLY B O 1
ATOM 9431 N N . LYS B 1 290 ? 100.346 697.239 286.886 1.00 70.69 300 LYS B N 1
ATOM 9432 C CA . LYS B 1 290 ? 100.570 698.413 287.715 1.00 71.71 300 LYS B CA 1
ATOM 9433 C C . LYS B 1 290 ? 100.429 699.677 286.878 1.00 67.73 300 LYS B C 1
ATOM 9434 O O . LYS B 1 290 ? 100.801 699.701 285.702 1.00 68.41 300 LYS B O 1
ATOM 9453 N N . LEU B 1 291 ? 99.889 700.731 287.487 1.00 61.28 301 LEU B N 1
ATOM 9454 C CA . LEU B 1 291 ? 99.765 702.028 286.836 1.00 59.94 301 LEU B CA 1
ATOM 9455 C C . LEU B 1 291 ? 100.329 703.102 287.752 1.00 62.43 301 LEU B C 1
ATOM 9456 O O . LEU B 1 291 ? 100.031 703.121 288.950 1.00 62.63 301 LEU B O 1
ATOM 9472 N N . GLU B 1 292 ? 101.144 703.986 287.180 1.00 67.64 302 GLU B N 1
ATOM 9473 C CA . GLU B 1 292 ? 101.781 705.083 287.903 1.00 70.41 302 GLU B CA 1
ATOM 9474 C C . GLU B 1 292 ? 101.441 706.378 287.179 1.00 72.64 302 GLU B C 1
ATOM 9475 O O . GLU B 1 292 ? 101.901 706.604 286.053 1.00 68.92 302 GLU B O 1
ATOM 9487 N N . LEU B 1 293 ? 100.629 707.213 287.827 1.00 80.68 303 LEU B N 1
ATOM 9488 C CA . LEU B 1 293 ? 100.216 708.510 287.302 1.00 82.75 303 LEU B CA 1
ATOM 9489 C C . LEU B 1 293 ? 101.091 709.590 287.927 1.00 83.33 303 LEU B C 1
ATOM 9490 O O . LEU B 1 293 ? 101.017 709.832 289.137 1.00 85.22 303 LEU B O 1
ATOM 9506 N N . PHE B 1 294 ? 101.919 710.235 287.110 1.00 80.81 304 PHE B N 1
ATOM 9507 C CA . PHE B 1 294 ? 102.664 711.418 287.524 1.00 81.69 304 PHE B CA 1
ATOM 9508 C C . PHE B 1 294 ? 102.069 712.620 286.806 1.00 81.11 304 PHE B C 1
ATOM 9509 O O . PHE B 1 294 ? 101.822 712.559 285.599 1.00 82.99 304 PHE B O 1
ATOM 9526 N N . PHE B 1 295 ? 101.822 713.702 287.540 1.00 75.47 305 PHE B N 1
ATOM 9527 C CA . PHE B 1 295 ? 101.180 714.848 286.914 1.00 74.49 305 PHE B CA 1
ATOM 9528 C C . PHE B 1 295 ? 101.399 716.101 287.749 1.00 77.68 305 PHE B C 1
ATOM 9529 O O . PHE B 1 295 ? 101.620 716.031 288.962 1.00 76.97 305 PHE B O 1
ATOM 9546 N N . ASN 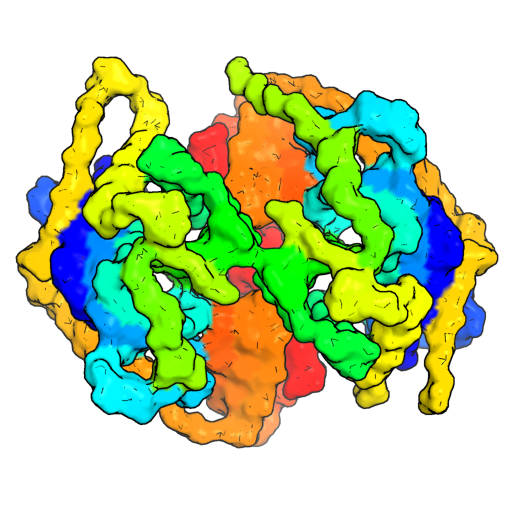B 1 296 ? 101.336 717.244 287.072 1.00 83.51 306 ASN B N 1
ATOM 9547 C CA . ASN B 1 296 ? 101.397 718.555 287.696 1.00 87.02 306 ASN B CA 1
ATOM 9548 C C . ASN B 1 296 ? 100.059 719.261 287.518 1.00 90.88 306 ASN B C 1
ATOM 9549 O O . ASN B 1 296 ? 99.308 718.972 286.583 1.00 89.21 306 ASN B O 1
ATOM 9560 N N . VAL B 1 297 ? 99.766 720.190 288.424 1.00 100.45 307 VAL B N 1
ATOM 9561 C CA . VAL B 1 297 ? 98.519 720.944 288.404 1.00 104.35 307 VAL B CA 1
ATOM 9562 C C . VAL B 1 297 ? 98.851 722.422 288.543 1.00 105.43 307 VAL B C 1
ATOM 9563 O O . VAL B 1 297 ? 99.594 722.813 289.449 1.00 107.64 307 VAL B O 1
ATOM 9576 N N . SER B 1 298 ? 98.305 723.238 287.643 1.00 100.89 308 SER B N 1
ATOM 9577 C CA . SER B 1 298 ? 98.454 724.685 287.703 1.00 102.19 308 SER B CA 1
ATOM 9578 C C . SER B 1 298 ? 97.073 725.311 287.612 1.00 104.15 308 SER B C 1
ATOM 9579 O O . SER B 1 298 ? 96.310 724.997 286.694 1.00 103.58 308 SER B O 1
ATOM 9587 N N . ASN B 1 299 ? 96.755 726.191 288.560 1.00 107.54 309 ASN B N 1
ATOM 9588 C CA . ASN B 1 299 ? 95.437 726.806 288.604 1.00 109.18 309 ASN B CA 1
ATOM 9589 C C . ASN B 1 299 ? 94.390 725.722 288.845 1.00 109.43 309 ASN B C 1
ATOM 9590 O O . ASN B 1 299 ? 94.367 725.119 289.925 1.00 107.10 309 ASN B O 1
ATOM 9601 N N . GLY B 1 300 ? 93.528 725.462 287.862 1.00 114.29 310 GLY B N 1
ATOM 9602 C CA . GLY B 1 300 ? 92.577 724.378 287.968 1.00 115.36 310 GLY B CA 1
ATOM 9603 C C . GLY B 1 300 ? 92.669 723.389 286.824 1.00 116.01 310 GLY B C 1
ATOM 9604 O O . GLY B 1 300 ? 91.709 722.666 286.543 1.00 115.42 310 GLY B O 1
ATOM 9608 N N . PHE B 1 301 ? 93.827 723.333 286.170 1.00 119.21 311 PHE B N 1
ATOM 9609 C CA . PHE B 1 301 ? 94.031 722.498 284.996 1.00 119.10 311 PHE B CA 1
ATOM 9610 C C . PHE B 1 301 ? 95.159 721.506 285.241 1.00 114.16 311 PHE B C 1
ATOM 9611 O O . PHE B 1 301 ? 96.064 721.753 286.045 1.00 120.02 311 PHE B O 1
ATOM 9628 N N . ILE B 1 302 ? 95.096 720.381 284.537 1.00 88.95 312 ILE B N 1
ATOM 9629 C CA . ILE B 1 302 ? 96.159 719.384 284.557 1.00 82.96 312 ILE B CA 1
ATOM 9630 C C . ILE B 1 302 ? 97.126 719.744 283.435 1.00 92.00 312 ILE B C 1
ATOM 9631 O O . ILE B 1 302 ? 96.767 719.698 282.255 1.00 84.39 312 ILE B O 1
ATOM 9647 N N . LYS B 1 303 ? 98.354 720.111 283.800 1.00 126.31 313 LYS B N 1
ATOM 9648 C CA . LYS B 1 303 ? 99.304 720.632 282.825 1.00 130.64 313 LYS B CA 1
ATOM 9649 C C . LYS B 1 303 ? 100.039 719.504 282.107 1.00 122.70 313 LYS B C 1
ATOM 9650 O O . LYS B 1 303 ? 99.705 719.177 280.963 1.00 128.66 313 LYS B O 1
ATOM 9669 N N . ASP B 1 304 ? 101.029 718.903 282.760 1.00 100.02 314 ASP B N 1
ATOM 9670 C CA . ASP B 1 304 ? 101.849 717.860 282.165 1.00 90.66 314 ASP B CA 1
ATOM 9671 C C . ASP B 1 304 ? 101.793 716.609 283.034 1.00 85.13 314 ASP B C 1
ATOM 9672 O O . ASP B 1 304 ? 101.325 716.637 284.174 1.00 86.19 314 ASP B O 1
ATOM 9681 N N . GLY B 1 305 ? 102.276 715.503 282.482 1.00 76.89 315 GLY B N 1
ATOM 9682 C CA . GLY B 1 305 ? 102.284 714.255 283.216 1.00 71.65 315 GLY B CA 1
ATOM 9683 C C . GLY B 1 305 ? 102.730 713.105 282.340 1.00 67.49 315 GLY B C 1
ATOM 9684 O O . GLY B 1 305 ? 103.049 713.271 281.158 1.00 69.27 315 GLY B O 1
ATOM 9688 N N . ASN B 1 306 ? 102.746 711.925 282.955 0.84 60.35 316 ASN B N 1
ATOM 9689 C CA . ASN B 1 306 ? 103.099 710.693 282.269 0.84 55.97 316 ASN B CA 1
ATOM 9690 C C . ASN B 1 306 ? 102.521 709.522 283.052 0.84 55.72 316 ASN B C 1
ATOM 9691 O O . ASN B 1 306 ? 102.319 709.609 284.268 0.84 53.62 316 ASN B O 1
ATOM 9702 N N . ILE B 1 307 ? 102.255 708.432 282.336 1.00 63.35 317 ILE B N 1
ATOM 9703 C CA . ILE B 1 307 ? 101.722 707.204 282.914 1.00 64.10 317 ILE B CA 1
ATOM 9704 C C . ILE B 1 307 ? 102.704 706.081 282.617 1.00 66.73 317 ILE B C 1
ATOM 9705 O O . ILE B 1 307 ? 103.133 705.914 281.469 1.00 66.33 317 ILE B O 1
ATOM 9721 N N . PHE B 1 308 ? 103.058 705.313 283.646 1.00 67.84 318 PHE B N 1
ATOM 9722 C CA . PHE B 1 308 ? 103.976 704.191 283.493 1.00 68.12 318 PHE B CA 1
ATOM 9723 C C . PHE B 1 308 ? 103.293 702.911 283.951 1.00 65.15 318 PHE B C 1
ATOM 9724 O O . PHE B 1 308 ? 102.639 702.889 284.996 1.00 67.35 318 PHE B O 1
ATOM 9741 N N . SER B 1 309 ? 103.445 701.839 283.174 1.00 57.11 319 SER B N 1
ATOM 9742 C CA . SER B 1 309 ? 102.629 700.658 283.407 1.00 55.75 319 SER B CA 1
ATOM 9743 C C . SER B 1 309 ? 103.356 699.393 282.976 1.00 58.38 319 SER B C 1
ATOM 9744 O O . SER B 1 309 ? 104.231 699.419 282.107 1.00 55.28 319 SER B O 1
ATOM 9752 N N . ASP B 1 310 ? 102.988 698.287 283.622 1.00 72.86 320 ASP B N 1
ATOM 9753 C CA . ASP B 1 310 ? 103.276 696.938 283.157 1.00 75.73 320 ASP B CA 1
ATOM 9754 C C . ASP B 1 310 ? 102.223 696.431 282.177 1.00 68.95 320 ASP B C 1
ATOM 9755 O O . ASP B 1 310 ? 102.294 695.274 281.752 1.00 68.93 320 ASP B O 1
ATOM 9764 N N . CYS B 1 311 ? 101.258 697.270 281.807 1.00 57.97 321 CYS B N 1
ATOM 9765 C CA . CYS B 1 311 ? 100.042 696.797 281.159 1.00 57.90 321 CYS B CA 1
ATOM 9766 C C . CYS B 1 311 ? 100.301 696.382 279.716 1.00 60.20 321 CYS B C 1
ATOM 9767 O O . CYS B 1 311 ? 101.088 697.007 278.999 1.00 59.01 321 CYS B O 1
ATOM 9775 N N . LEU B 1 312 ? 99.619 695.316 279.291 1.00 62.82 322 LEU B N 1
ATOM 9776 C CA . LEU B 1 312 ? 99.674 694.909 277.892 1.00 62.22 322 LEU B CA 1
ATOM 9777 C C . LEU B 1 312 ? 98.847 695.845 277.021 1.00 60.94 322 LEU B C 1
ATOM 9778 O O . LEU B 1 312 ? 99.231 696.148 275.886 1.00 62.71 322 LEU B O 1
ATOM 9794 N N . ASP B 1 313 ? 97.717 696.324 277.542 1.00 58.98 323 ASP B N 1
ATOM 9795 C CA . ASP B 1 313 ? 96.798 697.168 276.780 1.00 59.45 323 ASP B CA 1
ATOM 9796 C C . ASP B 1 313 ? 97.422 698.551 276.613 1.00 60.09 323 ASP B C 1
ATOM 9797 O O . ASP B 1 313 ? 97.113 699.506 277.331 1.00 61.18 323 ASP B O 1
ATOM 9806 N N . ILE B 1 314 ? 98.327 698.654 275.637 0.92 56.95 324 ILE B N 1
ATOM 9807 C CA . ILE B 1 314 ? 98.955 699.935 275.327 0.92 57.29 324 ILE B CA 1
ATOM 9808 C C . ILE B 1 314 ? 97.922 700.932 274.821 0.92 61.18 324 ILE B C 1
ATOM 9809 O O . ILE B 1 314 ? 98.082 702.148 274.992 0.92 62.10 324 ILE B O 1
ATOM 9825 N N . ASN B 1 315 ? 96.855 700.442 274.188 1.00 67.90 325 ASN B N 1
ATOM 9826 C CA . ASN B 1 315 ? 95.780 701.324 273.745 1.00 72.08 325 ASN B CA 1
ATOM 9827 C C . ASN B 1 315 ? 95.171 702.070 274.927 1.00 71.48 325 ASN B C 1
ATOM 9828 O O . ASN B 1 315 ? 95.045 703.302 274.904 1.00 73.78 325 ASN B O 1
ATOM 9839 N N . LEU B 1 316 ? 94.795 701.335 275.976 1.00 66.66 326 LEU B N 1
ATOM 9840 C CA . LEU B 1 316 ? 94.262 701.963 277.180 1.00 63.94 326 LEU B CA 1
ATOM 9841 C C . LEU B 1 316 ? 95.206 703.038 277.701 1.00 62.73 326 LEU B C 1
ATOM 9842 O O . LEU B 1 316 ? 94.795 704.177 277.941 1.00 64.09 326 LEU B O 1
ATOM 9858 N N . ILE B 1 317 ? 96.482 702.692 277.882 1.00 58.28 327 ILE B N 1
ATOM 9859 C CA . ILE B 1 317 ? 97.433 703.638 278.462 1.00 59.30 327 ILE B CA 1
ATOM 9860 C C . ILE B 1 317 ? 97.513 704.897 277.605 1.00 62.58 327 ILE B C 1
ATOM 9861 O O . ILE B 1 317 ? 97.393 706.023 278.108 1.00 60.63 327 ILE B O 1
ATOM 9877 N N . ASP B 1 318 ? 97.707 704.727 276.294 1.00 72.84 328 ASP B N 1
ATOM 9878 C CA . ASP B 1 318 ? 97.808 705.886 275.414 1.00 77.69 328 ASP B CA 1
ATOM 9879 C C . ASP B 1 318 ? 96.549 706.740 275.462 1.00 77.10 328 ASP B C 1
ATOM 9880 O O . ASP B 1 318 ? 96.628 707.967 275.329 1.00 77.69 328 ASP B O 1
ATOM 9889 N N . HIS B 1 319 ? 95.380 706.119 275.647 0.94 74.09 329 HIS B N 1
ATOM 9890 C CA . HIS B 1 319 ? 94.158 706.902 275.803 0.94 74.72 329 HIS B CA 1
ATOM 9891 C C . HIS B 1 319 ? 94.115 707.616 277.150 0.94 73.84 329 HIS B C 1
ATOM 9892 O O . HIS B 1 319 ? 93.533 708.702 277.255 0.94 72.76 329 HIS B O 1
ATOM 9906 N N . LEU B 1 320 ? 94.721 707.030 278.186 1.00 73.54 330 LEU B N 1
ATOM 9907 C CA . LEU B 1 320 ? 94.769 707.685 279.488 1.00 71.41 330 LEU B CA 1
ATOM 9908 C C . LEU B 1 320 ? 95.698 708.890 279.473 1.00 71.19 330 LEU B C 1
ATOM 9909 O O . LEU B 1 320 ? 95.435 709.881 280.163 1.00 73.40 330 LEU B O 1
ATOM 9925 N N . LYS B 1 321 ? 96.779 708.832 278.692 1.00 68.22 331 LYS B N 1
ATOM 9926 C CA . LYS B 1 321 ? 97.725 709.943 278.633 1.00 70.29 331 LYS B CA 1
ATOM 9927 C C . LYS B 1 321 ? 97.136 711.206 278.015 1.00 74.65 331 LYS B C 1
ATOM 9928 O O . LYS B 1 321 ? 97.849 712.212 277.931 1.00 72.85 331 LYS B O 1
ATOM 9947 N N . SER B 1 322 ? 95.877 711.190 277.577 1.00 85.32 332 SER B N 1
ATOM 9948 C CA . SER B 1 322 ? 95.277 712.365 276.958 1.00 90.36 332 SER B CA 1
ATOM 9949 C C . SER B 1 322 ? 94.777 713.387 277.973 1.00 92.76 332 SER B C 1
ATOM 9950 O O . SER B 1 322 ? 94.425 714.503 277.573 1.00 94.28 332 SER B O 1
ATOM 9958 N N . ILE B 1 323 ? 94.729 713.046 279.264 1.00 92.35 333 ILE B N 1
ATOM 9959 C CA . ILE B 1 323 ? 94.412 714.057 280.269 1.00 94.30 333 ILE B CA 1
ATOM 9960 C C . ILE B 1 323 ? 95.516 715.101 280.331 1.00 96.31 333 ILE B C 1
ATOM 9961 O O . ILE B 1 323 ? 95.254 716.281 280.593 1.00 98.73 333 ILE B O 1
ATOM 9977 N N . PHE B 1 324 ? 96.758 714.694 280.089 1.00 93.58 334 PHE B N 1
ATOM 9978 C CA . PHE B 1 324 ? 97.887 715.605 280.192 1.00 95.64 334 PHE B CA 1
ATOM 9979 C C . PHE B 1 324 ? 97.900 716.587 279.028 1.00 97.35 334 PHE B C 1
ATOM 9980 O O . PHE B 1 324 ? 97.480 716.273 277.911 1.00 102.49 334 PHE B O 1
ATOM 9997 N N . ASN B 1 325 ? 98.394 717.794 279.303 1.00 84.71 335 ASN B N 1
ATOM 9998 C CA . ASN B 1 325 ? 98.589 718.811 278.271 1.00 83.85 335 ASN B CA 1
ATOM 9999 C C . ASN B 1 325 ? 97.305 719.073 277.489 1.00 88.15 335 ASN B C 1
ATOM 10000 O O . ASN B 1 325 ? 97.338 719.414 276.304 1.00 84.99 335 ASN B O 1
ATOM 10010 N N . ASN B 1 326 ? 96.163 718.904 278.150 1.00 100.12 336 ASN B N 1
ATOM 10011 C CA . ASN B 1 326 ? 94.866 719.262 277.599 1.00 106.93 336 ASN B CA 1
ATOM 10012 C C . ASN B 1 326 ? 94.167 720.218 278.555 1.00 117.04 336 ASN B C 1
ATOM 10013 O O . ASN B 1 326 ? 94.433 720.221 279.761 1.00 110.88 336 ASN B O 1
ATOM 10024 N N . ASP B 1 327 ? 93.269 721.036 278.006 1.00 146.42 337 ASP B N 1
ATOM 10025 C CA . ASP B 1 327 ? 92.508 721.996 278.805 1.00 154.25 337 ASP B CA 1
ATOM 10026 C C . ASP B 1 327 ? 91.406 721.273 279.585 1.00 149.25 337 ASP B C 1
ATOM 10027 O O . ASP B 1 327 ? 90.210 721.502 279.407 1.00 155.96 337 ASP B O 1
ATOM 10036 N N . ILE B 1 328 ? 91.846 720.385 280.473 1.00 100.01 338 ILE B N 1
ATOM 10037 C CA . ILE B 1 328 ? 90.962 719.552 281.280 1.00 88.71 338 ILE B CA 1
ATOM 10038 C C . ILE B 1 328 ? 91.084 719.999 282.729 1.00 88.50 338 ILE B C 1
ATOM 10039 O O . ILE B 1 328 ? 92.196 720.202 283.232 1.00 84.72 338 ILE B O 1
ATOM 10055 N N . LYS B 1 329 ? 89.944 720.152 283.395 1.00 97.47 339 LYS B N 1
ATOM 10056 C CA . LYS B 1 329 ? 89.916 720.671 284.752 1.00 96.93 339 LYS B CA 1
ATOM 10057 C C . LYS B 1 329 ? 90.139 719.556 285.770 1.00 96.34 339 LYS B C 1
ATOM 10058 O O . LYS B 1 329 ? 89.881 718.377 285.514 1.00 91.90 339 LYS B O 1
ATOM 10077 N N . TYR B 1 330 ? 90.627 719.954 286.947 1.00 107.65 340 TYR B N 1
ATOM 10078 C CA . TYR B 1 330 ? 90.895 719.023 288.043 1.00 110.23 340 TYR B CA 1
ATOM 10079 C C . TYR B 1 330 ? 89.659 718.969 288.937 1.00 110.70 340 TYR B C 1
ATOM 10080 O O . TYR B 1 330 ? 89.556 719.646 289.963 1.00 113.54 340 TYR B O 1
ATOM 10098 N N . SER B 1 331 ? 88.701 718.141 288.529 1.00 105.02 341 SER B N 1
ATOM 10099 C CA . SER B 1 331 ? 87.457 717.990 289.268 1.00 104.13 341 SER B CA 1
ATOM 10100 C C . SER B 1 331 ? 86.814 716.670 288.872 1.00 103.10 341 SER B C 1
ATOM 10101 O O . SER B 1 331 ? 86.924 716.234 287.723 1.00 103.15 341 SER B O 1
ATOM 10109 N N . LYS B 1 332 ? 86.144 716.039 289.840 0.96 100.31 342 LYS B N 1
ATOM 10110 C CA . LYS B 1 332 ? 85.463 714.777 289.566 0.96 99.90 342 LYS B CA 1
ATOM 10111 C C . LYS B 1 332 ? 84.526 714.908 288.373 0.96 104.21 342 LYS B C 1
ATOM 10112 O O . LYS B 1 332 ? 84.455 714.011 287.525 0.96 100.83 342 LYS B O 1
ATOM 10131 N N . GLU B 1 333 ? 83.803 716.026 288.289 1.00 118.35 343 GLU B N 1
ATOM 10132 C CA . GLU B 1 333 ? 82.862 716.231 287.194 1.00 123.40 343 GLU B CA 1
ATOM 10133 C C . GLU B 1 333 ? 83.583 716.249 285.851 1.00 122.78 343 GLU B C 1
ATOM 10134 O O . GLU B 1 333 ? 83.275 715.460 284.951 1.00 122.83 343 GLU B O 1
ATOM 10146 N N . ASP B 1 334 ? 84.559 717.148 285.703 1.00 120.48 344 ASP B N 1
ATOM 10147 C CA . ASP B 1 334 ? 85.222 717.319 284.414 1.00 118.95 344 ASP B CA 1
ATOM 10148 C C . ASP B 1 334 ? 86.009 716.074 284.021 1.00 110.56 344 ASP B C 1
ATOM 10149 O O . ASP B 1 334 ? 85.958 715.643 282.863 1.00 115.42 344 ASP B O 1
ATOM 10158 N N . ILE B 1 335 ? 86.745 715.482 284.964 1.00 88.98 345 ILE B N 1
ATOM 10159 C CA . ILE B 1 335 ? 87.453 714.239 284.669 1.00 81.85 345 ILE B CA 1
ATOM 10160 C C . ILE B 1 335 ? 86.463 713.158 284.254 1.00 82.84 345 ILE B C 1
ATOM 10161 O O . ILE B 1 335 ? 86.744 712.344 283.364 1.00 80.15 345 ILE B O 1
ATOM 10177 N N . SER B 1 336 ? 85.287 713.134 284.886 1.00 91.36 346 SER B N 1
ATOM 10178 C CA . SER B 1 336 ? 84.251 712.191 284.479 1.00 93.95 346 SER B CA 1
ATOM 10179 C C . SER B 1 336 ? 83.809 712.450 283.044 1.00 95.74 346 SER B C 1
ATOM 10180 O O . SER B 1 336 ? 83.576 711.507 282.278 1.00 94.55 346 SER B O 1
ATOM 10188 N N . ILE B 1 337 ? 83.681 713.724 282.661 0.88 101.80 347 ILE B N 1
ATOM 10189 C CA . ILE B 1 337 ? 83.402 714.054 281.264 0.88 103.60 347 ILE B CA 1
ATOM 10190 C C . ILE B 1 337 ? 84.478 713.457 280.368 0.88 100.59 347 ILE B C 1
ATOM 10191 O O . ILE B 1 337 ? 84.184 712.793 279.365 0.88 101.47 347 ILE B O 1
ATOM 10207 N N . PHE B 1 338 ? 85.744 713.689 280.721 1.00 94.37 348 PHE B N 1
ATOM 10208 C CA . PHE B 1 338 ? 86.850 713.145 279.942 1.00 92.07 348 PHE B CA 1
ATOM 10209 C C . PHE B 1 338 ? 86.695 711.643 279.746 1.00 90.47 348 PHE B C 1
ATOM 10210 O O . PHE B 1 338 ? 86.786 711.137 278.622 1.00 92.93 348 PHE B O 1
ATOM 10227 N N . PHE B 1 339 ? 86.462 710.910 280.837 1.00 82.79 349 PHE B N 1
ATOM 10228 C CA . PHE B 1 339 ? 86.342 709.460 280.730 1.00 80.65 349 PHE B CA 1
ATOM 10229 C C . PHE B 1 339 ? 85.121 709.054 279.916 1.00 83.17 349 PHE B C 1
ATOM 10230 O O . PHE B 1 339 ? 85.135 708.004 279.264 1.00 79.82 349 PHE B O 1
ATOM 10247 N N . LYS B 1 340 ? 84.061 709.864 279.935 0.97 93.22 350 LYS B N 1
ATOM 10248 C CA . LYS B 1 340 ? 82.877 709.524 279.153 0.97 97.11 350 LYS B CA 1
ATOM 10249 C C . LYS B 1 340 ? 83.130 709.714 277.663 0.97 94.64 350 LYS B C 1
ATOM 10250 O O . LYS B 1 340 ? 82.659 708.917 276.843 0.97 95.45 350 LYS B O 1
ATOM 10269 N N . LYS B 1 341 ? 83.870 710.763 277.291 1.00 89.91 351 LYS B N 1
ATOM 10270 C CA . LYS B 1 341 ? 84.191 710.966 275.882 1.00 88.28 351 LYS B CA 1
ATOM 10271 C C . LYS B 1 341 ? 85.059 709.839 275.338 1.00 87.17 351 LYS B C 1
ATOM 10272 O O . LYS B 1 341 ? 84.977 709.515 274.147 1.00 87.47 351 LYS B O 1
ATOM 10291 N N . LEU B 1 342 ? 85.891 709.234 276.182 1.00 87.04 352 LEU B N 1
ATOM 10292 C CA . LEU B 1 342 ? 86.802 708.198 275.717 1.00 86.26 352 LEU B CA 1
ATOM 10293 C C . LEU B 1 342 ? 86.035 707.001 275.166 1.00 87.87 352 LEU B C 1
ATOM 10294 O O . LEU B 1 342 ? 84.892 706.731 275.545 1.00 88.18 352 LEU B O 1
ATOM 10310 N N . ASN B 1 343 ? 86.685 706.284 274.252 1.00 92.64 353 ASN B N 1
ATOM 10311 C CA . ASN B 1 343 ? 86.180 705.019 273.727 1.00 94.55 353 ASN B CA 1
ATOM 10312 C C . ASN B 1 343 ? 87.383 704.119 273.487 1.00 87.38 353 ASN B C 1
ATOM 10313 O O . ASN B 1 343 ? 88.172 704.364 272.569 1.00 89.15 353 ASN B O 1
ATOM 10324 N N . VAL B 1 344 ? 87.527 703.086 274.315 1.00 72.83 354 VAL B N 1
ATOM 10325 C CA . VAL B 1 344 ? 88.689 702.211 274.292 1.00 67.43 354 VAL B CA 1
ATOM 10326 C C . VAL B 1 344 ? 88.233 700.806 273.916 1.00 66.67 354 VAL B C 1
ATOM 10327 O O . VAL B 1 344 ? 87.040 700.507 273.859 1.00 68.32 354 VAL B O 1
ATOM 10340 N N . GLU B 1 345 ? 89.211 699.936 273.661 0.93 65.93 355 GLU B N 1
ATOM 10341 C CA . GLU B 1 345 ? 88.891 698.563 273.288 0.93 66.45 355 GLU B CA 1
ATOM 10342 C C . GLU B 1 345 ? 88.354 697.769 274.472 0.93 66.27 355 GLU B C 1
ATOM 10343 O O . GLU B 1 345 ? 87.502 696.890 274.291 0.93 65.88 355 GLU B O 1
ATOM 10355 N N . ASN B 1 346 ? 88.827 698.061 275.682 1.00 63.67 356 ASN B N 1
ATOM 10356 C CA . ASN B 1 346 ? 88.379 697.385 276.899 1.00 62.30 356 ASN B CA 1
ATOM 10357 C C . ASN B 1 346 ? 87.801 698.439 277.841 1.00 61.49 356 ASN B C 1
ATOM 10358 O O . ASN B 1 346 ? 88.548 699.164 278.505 1.00 60.67 356 ASN B O 1
ATOM 10369 N N . LYS B 1 347 ? 86.470 698.522 277.893 1.00 64.52 357 LYS B N 1
ATOM 10370 C CA . LYS B 1 347 ? 85.799 699.517 278.721 1.00 67.62 357 LYS B CA 1
ATOM 10371 C C . LYS B 1 347 ? 85.830 699.176 280.207 1.00 68.44 357 LYS B C 1
ATOM 10372 O O . LYS B 1 347 ? 85.737 700.085 281.038 1.00 69.28 357 LYS B O 1
ATOM 10376 N N . ASN B 1 348 ? 85.952 697.894 280.559 1.00 70.02 358 ASN B N 1
ATOM 10377 C CA . ASN B 1 348 ? 86.006 697.511 281.967 1.00 71.24 358 ASN B CA 1
ATOM 10378 C C . ASN B 1 348 ? 87.252 698.074 282.639 1.00 71.53 358 ASN B C 1
ATOM 10379 O O . ASN B 1 348 ? 87.165 698.737 283.682 1.00 73.31 358 ASN B O 1
ATOM 10390 N N . TYR B 1 349 ? 88.426 697.812 282.060 1.00 68.92 359 TYR B N 1
ATOM 10391 C CA . TYR B 1 349 ? 89.657 698.381 282.596 1.00 67.75 359 TYR B CA 1
ATOM 10392 C C . TYR B 1 349 ? 89.542 699.895 282.722 1.00 68.52 359 TYR B C 1
ATOM 10393 O O . TYR B 1 349 ? 89.952 700.479 283.732 1.00 69.26 359 TYR B O 1
ATOM 10411 N N . LEU B 1 350 ? 88.974 700.546 281.704 1.00 68.29 360 LEU B N 1
ATOM 10412 C CA . LEU B 1 350 ? 88.783 701.991 281.760 1.00 69.39 360 LEU B CA 1
ATOM 10413 C C . LEU B 1 350 ? 87.905 702.385 282.940 1.00 73.33 360 LEU B C 1
ATOM 10414 O O . LEU B 1 350 ? 88.122 703.431 283.560 1.00 71.58 360 LEU B O 1
ATOM 10430 N N . ASP B 1 351 ? 86.894 701.572 283.253 1.00 83.07 361 ASP B N 1
ATOM 10431 C CA . ASP B 1 351 ? 86.015 701.897 284.370 1.00 87.35 361 ASP B CA 1
ATOM 10432 C C . ASP B 1 351 ? 86.733 701.726 285.702 1.00 84.44 361 ASP B C 1
ATOM 10433 O O . ASP B 1 351 ? 86.538 702.527 286.626 1.00 87.15 361 ASP B O 1
ATOM 10442 N N . GLU B 1 352 ? 87.571 700.694 285.824 1.00 75.17 362 GLU B N 1
ATOM 10443 C CA . GLU B 1 352 ? 88.374 700.548 287.035 1.00 69.73 362 GLU B CA 1
ATOM 10444 C C . GLU B 1 352 ? 89.303 701.741 287.216 1.00 69.11 362 GLU B C 1
ATOM 10445 O O . GLU B 1 352 ? 89.329 702.367 288.283 1.00 69.75 362 GLU B O 1
ATOM 10457 N N . VAL B 1 353 ? 90.075 702.075 286.179 1.00 68.61 363 VAL B N 1
ATOM 10458 C CA . VAL B 1 353 ? 90.958 703.235 286.261 1.00 67.57 363 VAL B CA 1
ATOM 10459 C C . VAL B 1 353 ? 90.155 704.488 286.574 1.00 71.25 363 VAL B C 1
ATOM 10460 O O . VAL B 1 353 ? 90.641 705.392 287.266 1.00 72.31 363 VAL B O 1
ATOM 10473 N N . ARG B 1 354 ? 88.918 704.563 286.083 1.00 76.21 364 ARG B N 1
ATOM 10474 C CA . ARG B 1 354 ? 88.062 705.709 286.370 1.00 78.39 364 ARG B CA 1
ATOM 10475 C C . ARG B 1 354 ? 87.759 705.797 287.860 1.00 79.21 364 ARG B C 1
ATOM 10476 O O . ARG B 1 354 ? 88.040 706.812 288.509 1.00 80.28 364 ARG B O 1
ATOM 10497 N N . SER B 1 355 ? 87.177 704.735 288.423 0.97 76.21 365 SER B N 1
ATOM 10498 C CA . SER B 1 355 ? 86.850 704.741 289.844 0.97 76.83 365 SER B CA 1
ATOM 10499 C C . SER B 1 355 ? 88.088 704.978 290.699 0.97 77.46 365 SER B C 1
ATOM 10500 O O . SER B 1 355 ? 87.990 705.565 291.782 0.97 77.00 365 SER B O 1
ATOM 10508 N N . TRP B 1 356 ? 89.257 704.532 290.233 1.00 79.78 366 TRP B N 1
ATOM 10509 C CA . TRP B 1 356 ? 90.487 704.761 290.984 1.00 79.52 366 TRP B CA 1
ATOM 10510 C C . TRP B 1 356 ? 90.880 706.234 290.963 1.00 79.69 366 TRP B C 1
ATOM 10511 O O . TRP B 1 356 ? 91.132 706.834 292.014 1.00 84.19 366 TRP B O 1
ATOM 10532 N N . ILE B 1 357 ? 90.934 706.837 289.772 1.00 71.66 367 ILE B N 1
ATOM 10533 C CA . ILE B 1 357 ? 91.425 708.207 289.663 1.00 70.79 367 ILE B CA 1
ATOM 10534 C C . ILE B 1 357 ? 90.436 709.196 290.269 1.00 74.11 367 ILE B C 1
ATOM 10535 O O . ILE B 1 357 ? 90.841 710.235 290.803 1.00 73.09 367 ILE B O 1
ATOM 10551 N N . LEU B 1 358 ? 89.135 708.908 290.196 1.00 81.23 368 LEU B N 1
ATOM 10552 C CA . LEU B 1 358 ? 88.156 709.792 290.819 1.00 86.38 368 LEU B CA 1
ATOM 10553 C C . LEU B 1 358 ? 88.311 709.845 292.333 1.00 91.80 368 LEU B C 1
ATOM 10554 O O . LEU B 1 358 ? 87.873 710.819 292.956 1.00 91.61 368 LEU B O 1
ATOM 10570 N N . GLN B 1 359 ? 88.926 708.827 292.935 1.00 98.60 369 GLN B N 1
ATOM 10571 C CA . GLN B 1 359 ? 89.094 708.748 294.380 1.00 103.31 369 GLN B CA 1
ATOM 10572 C C . GLN B 1 359 ? 90.555 708.869 294.800 1.00 103.76 369 GLN B C 1
ATOM 10573 O O . GLN B 1 359 ? 90.926 708.403 295.882 1.00 104.63 369 GLN B O 1
ATOM 10587 N N . GLU B 1 360 ? 91.391 709.482 293.968 1.00 102.13 370 GLU B N 1
ATOM 10588 C CA . GLU B 1 360 ? 92.810 709.619 294.277 1.00 102.13 370 GLU B CA 1
ATOM 10589 C C . GLU B 1 360 ? 93.491 710.559 293.288 1.00 100.50 370 GLU B C 1
ATOM 10590 O O . GLU B 1 360 ? 93.077 711.706 293.117 1.00 100.16 370 GLU B O 1
#

InterPro domains:
  IPR004143 Biotinyl protein ligase (BPL) and lipoyl protein ligase (LPL), catalytic domain [PF21948] (33-234)
  IPR004143 Biotinyl protein ligase (BPL) and lipoyl protein ligase (LPL), catalytic domain [PS51733] (60-242)
  IPR004562 Lipoyltransferase/lipoate-protein ligase [PTHR12561] (13-405)
  IPR019491 Lipoate protein ligase, C-terminal [PF10437] (322-393)
  IPR045864 Class II Aminoacyl-tRNA synthetase/Biotinyl protein ligase (BPL) and lipoyl protein ligase (LPL) [G3DSA:3.30.930.10] (11-323)
  IPR045864 Class II Aminoacyl-tRNA synthetase/Biotinyl protein ligase (BPL) and lipoyl protein ligase (LPL) [SSF55681] (24-320)

Nearest PDB structures (foldseek):
  5t8u-assembly2_B  TM=1.003E+00  e=1.056E-74  Plasmodium falciparum 3D7
  5t8u-assembly1_A  TM=9.679E-01  e=1.902E-63  Plasmodium falciparum 3D7
  5idh-assembly1_A  TM=8.344E-01  e=2.938E-28  Enterococcus faecalis V583
  5ich-assembly2_B  TM=8.357E-01  e=1.303E-27  Enterococcus faecalis V583
  2c8m-assembly3_C  TM=7.823E-01  e=1.915E-20  Thermoplasma acidophilum DSM 1728

GO terms:
  GO:0005739 mitochondrion (C, IDA)
  GO:0016979 lipoate-protein ligase activity (F, IDA)
  GO:0009249 protein lipoylation (P, IDA)
  GO:0016979 lipoate-protein ligase activity (F, EXP)

Foldseek 3Di:
DEAEEEEPDAAPLLVLLLVVLCQVCVQPVCCLPVNDNPGTDAAKYKYKYFHAWEKEAEQFAAQVQFWPVVLCVVVVHYYFYHDFFAGIDTGHQQKMKMKMKHQDDCQVVLVVLLQCLCCVQPVQRWDADDSFFIGRPPATQKGWFWDDDDGMIMIMMMGGAGDPCVCVVSTRCNHDHCVVVHVDDPVRSVVSSQLSVVVSVCVVPDPVVDDSDGDYHYCNPSCSSCVDPSSVVSSVQRVDDCSRNPDDDAADDKDKDADPQWIKMKGFHDDPQFTEAIGIHIRHRQVQVRVLVNVRYNDGARVDLVSLVVSLVPDDTPDNVVSVVVNVVVSVD/DEAAEEAEDAAPLLVLLVVVCCFVCVQPVQVLPVHDDDGGDAHKYKYKYAHAWAKEAEQQAALQQWWDVVLCVVVVHHFWYHDFFAGIDTGHQQKMKMKIKHQDDCQVVLVVLLQCLCCVQPVQHWDADPSFFIDRPPATQKGWFWDDDDGMIMIMMMGGAPDDAPPCVSITDPDDDDDCGGHDHVCVVGVPDDPVSSVVSSQVSVCVSCVVVDPDDDYHYCNPSCSQCVDPSSVVSSCQRNDCCSRNPDDDDADDWDWDADPQWIKIWGFHDDDFATEAIGIHISHRQVQLRVLVRVSYRDRFGDALVRVVVSLVPDDTPDVVVSVVVNVVVSVD

Sequence (669 aa):
GPLVLVSNNQNIHFNLSLENFLLNNYNDLLKYLNINTIEKFNEPILFLWRNNRSIIIGKNQNIWSECNLKNIKEDGVLVARRFTGGGAVYHDLGNVCFTFLNNNINTSSNFLIILNTLKNHFNIEAKTQGRNDITVNDQKCSGSAFKKIKDVFLHHGTILINLEKNILNKYLTTINLSEINNNITCENLCIALIKEFTKFYEQNYNTNIIPNDITVHYIDQNNNITKNPEFLKYYNLLKDWDWCYGKTPKFQNHIWKQFTFGKLELFFNVSNGFIKDGNIFSDCLDINLIDHLKSIFNNDIKYSKEDISIFFKKLNVENKNYLDEVRSWILQEGPLVLVSNNQNIHFNLSLENFLLNNYNDLLKYLNINTIEKFNEPILFLWRNNRSIIIGKNQNIWSECNLKNIKEDGVLVARRFTGGGAVYHDLGNVCFTFLNNNINTSSNFLIILNTLKNHFNIEAKTQGRNDITVNDQKCSGSAFKKIKDVFLHHGTILINLEKNILNKYLTPDKIKYIARTINLSEINNNITCENLCIALIKEFTKFYEQNPNDITVHYIDQNNNITKNPEFLKYYNLLKDWDWCYGKTPKFQNHIWKQFTFGKLELFFNVSNGFIKDGNIFSDCLDINLIDHLKSIFNNDIKYSKEDISIFFKKLNVENKNYLDEVRSWILQE

Radius of gyration: 26.45 Å; Cα contacts (8 Å, |Δi|>4): 1264; chains: 2; bounding box: 70×68×74 Å

Secondary structure (DSSP, 8-state):
--EEEEE----HHHHHHHHHHHHHTGGGHHHHTTS-SS----S-EEEEE--SSEEE--TT--HHHH--HHHHHHTT-EEE--SS-S--EEE-TTEEEEEEEESS--HHHHHHHHHHHHHHHH----EE-SSSEEESSSSEEEEEEEEEETTEEEEEEEEESS--STTHHHH---B--TTTTS---HHHHHHHHHHHHHHHTTSSS-TTTS------EE-TT-HHHHTSHHHHHHHHHHH-HHHHS------SEEEEEEETTEEEEEEEEESSSSEEEEEEEE--S-HHHHHHHHTTTTS---SSHHHHHHHHHH---SBHHHHHHHHHHHTT-/--EEEEE----HHHHHHHHHHHHHTSTTHHHHTT----SPP-S-EEEEE---SEEEE-TT--HHHHB-HHHHHHTT-EEEE-SS-S--EEE-TTEEEEEEEESS--HHHHHHHHHHHHHHHH----EE-SSSEEESSSSEEEEEEEEE-SS-EEEEEEEESSPPTT-GGGGB----------B--HHHH-TT--HHHHHHHHHHHHHHHT-----S---EE-SS-HHHHTSHHHHHHHHHHT-HHHHSPPPP--SEEEEEEETTEEEEEEEEEETTEEEEEEEEE--S-HHHHHHHGGGTTSS-BSSHHHHHHHHHH---SBHHHHHHHHHHHHT-

B-factor: mean 86.69, std 22.3, range [28.32, 188.19]

CATH classification: 3.30.930.10